Protein AF-0000000065975035 (afdb_homodimer)

Solvent-accessible surface area (backbone atoms only — not comparable to full-atom values): 22320 Å² total; per-residue (Å²): 89,36,36,30,32,36,61,61,75,63,38,49,48,69,62,42,49,53,55,49,49,55,51,45,43,67,76,35,71,90,42,55,77,45,75,40,36,53,72,15,33,76,92,34,68,70,16,39,51,47,34,49,57,70,66,33,86,88,53,88,72,53,74,67,44,50,51,37,50,48,49,32,14,45,40,48,29,36,68,73,45,50,50,56,38,45,75,71,61,18,36,38,38,25,37,34,57,70,68,47,50,40,11,44,41,17,42,39,68,60,42,60,51,66,56,51,48,51,52,47,34,61,65,48,69,67,66,69,58,69,33,34,41,30,31,49,51,55,67,68,59,19,37,57,69,64,54,60,77,66,67,85,87,39,62,65,69,39,46,62,47,48,56,34,48,51,32,22,51,50,29,49,50,52,46,40,73,70,34,91,49,35,44,81,39,72,33,74,60,54,65,66,56,33,45,50,54,50,52,57,49,47,56,60,53,56,71,67,46,88,126,89,37,35,30,32,36,59,60,76,64,36,48,50,68,61,42,50,54,55,48,49,55,51,45,42,67,75,36,70,90,41,54,78,44,75,39,36,52,73,14,32,74,90,33,67,70,16,39,52,48,37,49,57,70,68,34,85,88,55,86,72,53,73,66,43,50,52,38,51,49,49,34,14,46,39,48,30,37,69,73,44,52,51,57,40,45,74,71,61,20,35,38,38,26,39,35,57,70,66,48,49,40,10,45,40,18,42,39,68,60,42,59,50,65,56,50,48,51,52,49,34,60,66,48,70,66,66,69,59,68,33,34,40,31,31,48,52,56,66,70,59,19,38,57,68,65,54,59,76,66,66,86,87,40,63,66,70,41,47,62,46,47,56,35,48,51,32,23,51,49,28,49,51,51,45,41,72,72,33,91,49,34,42,82,39,73,34,72,58,55,66,68,57,32,44,50,54,50,50,57,48,45,56,60,52,56,71,66,45,88,126

Foldseek 3Di:
DEEEEAEDAQLCRVVLLVVVQVVVCVVPVPAAEAEFEPQATDPQVVSVVLVCVLPDPPDDDALVVNLVSRLVSVLSRLVPPVVVRVVVVHYYYYHDDLLLQLLQSCQLVVDPSCVSVVSNCVSNVNDDGPAYEYADDDPVVNCVSVVLPPDDVRPPVVVNVNVSSVRSVVSLVVVVVVDPRYDYFHSHDDSVVRSVRVVVVCVVVVVPPDD/DEEEEAEDAQLCRVVLLVVVQVVVCVVPVPAAEAEFEPQATDPQVVSVVLVCVLPDPPDDDALVVNLVSRLVSVLSRLVPPVVVRVVVVHYYYYHDDLLLQLLQSCQLVVDPSCVSVVSNCVSNVNDDGQAYEYADDDPVVNCVSVVLPPDDVRPPVVVNVNVSSVRSVVSLVVVCVVDPRYDYFHSHDDSVVRSVRVVVVCVVVVVPPDD

Structure (mmCIF, N/CA/C/O backbone):
data_AF-0000000065975035-model_v1
#
loop_
_entity.id
_entity.type
_entity.pdbx_description
1 polymer 'Thymidylate kinase'
#
loop_
_atom_site.group_PDB
_atom_site.id
_atom_site.type_symbol
_atom_site.label_atom_id
_atom_site.label_alt_id
_atom_site.label_comp_id
_atom_site.label_asym_id
_atom_site.label_entity_id
_atom_site.label_seq_id
_atom_site.pdbx_PDB_ins_code
_atom_site.Cartn_x
_atom_site.Cartn_y
_atom_site.Cartn_z
_atom_site.occupancy
_atom_site.B_iso_or_equiv
_atom_site.auth_seq_id
_atom_site.auth_comp_id
_atom_site.auth_asym_id
_atom_site.auth_atom_id
_atom_site.pdbx_PDB_model_num
ATOM 1 N N . MET A 1 1 ? -10.023 -24.812 -4.301 1 95.81 1 MET A N 1
ATOM 2 C CA . MET A 1 1 ? -8.609 -25.125 -4.449 1 95.81 1 MET A CA 1
ATOM 3 C C . MET A 1 1 ? -7.852 -23.969 -5.102 1 95.81 1 MET A C 1
ATOM 5 O O . MET A 1 1 ? -8.305 -23.422 -6.102 1 95.81 1 MET A O 1
ATOM 9 N N . PHE A 1 2 ? -6.754 -23.562 -4.488 1 98.38 2 PHE A N 1
ATOM 10 C CA . PHE A 1 2 ? -5.934 -22.438 -4.938 1 98.38 2 PHE A CA 1
ATOM 11 C C . PHE A 1 2 ? -4.488 -22.875 -5.141 1 98.38 2 PHE A C 1
ATOM 13 O O . PHE A 1 2 ? -3.818 -23.297 -4.191 1 98.38 2 PHE A O 1
ATOM 20 N N . ILE A 1 3 ? -4.004 -22.766 -6.418 1 98.44 3 ILE A N 1
ATOM 21 C CA . ILE A 1 3 ? -2.652 -23.203 -6.758 1 98.44 3 ILE A CA 1
ATOM 22 C C . ILE A 1 3 ? -1.88 -22.047 -7.387 1 98.44 3 ILE A C 1
ATOM 24 O O . ILE A 1 3 ? -2.375 -21.375 -8.305 1 98.44 3 ILE A O 1
ATOM 28 N N . SER A 1 4 ? -0.695 -21.781 -6.887 1 98.69 4 SER A N 1
ATOM 29 C CA . SER A 1 4 ? 0.148 -20.75 -7.488 1 98.69 4 SER A CA 1
ATOM 30 C C . SER A 1 4 ? 1.354 -21.375 -8.195 1 98.69 4 SER A C 1
ATOM 32 O O . SER A 1 4 ? 1.836 -22.438 -7.793 1 98.69 4 SER A O 1
ATOM 34 N N . PHE A 1 5 ? 1.771 -20.719 -9.281 1 98.75 5 PHE A N 1
ATOM 35 C CA . PHE A 1 5 ? 2.984 -21.078 -10.008 1 98.75 5 PHE A CA 1
ATOM 36 C C . PHE A 1 5 ? 4.059 -20.016 -9.812 1 98.75 5 PHE A C 1
ATOM 38 O O . PHE A 1 5 ? 3.818 -18.828 -10.039 1 98.75 5 PHE A O 1
ATOM 45 N N . GLU A 1 6 ? 5.211 -20.484 -9.383 1 98.69 6 GLU A N 1
ATOM 46 C CA . GLU A 1 6 ? 6.305 -19.562 -9.047 1 98.69 6 GLU A CA 1
ATOM 47 C C . GLU A 1 6 ? 7.555 -19.891 -9.867 1 98.69 6 GLU A C 1
ATOM 49 O O . GLU A 1 6 ? 7.719 -21.016 -10.344 1 98.69 6 GLU A O 1
ATOM 54 N N . GLY A 1 7 ? 8.398 -18.906 -9.984 1 97.56 7 GLY A N 1
ATOM 55 C CA . GLY A 1 7 ? 9.625 -19 -10.758 1 97.56 7 GLY A CA 1
ATOM 56 C C . GLY A 1 7 ? 10.109 -17.656 -11.266 1 97.56 7 GLY A C 1
ATOM 57 O O . GLY A 1 7 ? 9.359 -16.672 -11.25 1 97.56 7 GLY A O 1
ATOM 58 N N . ILE A 1 8 ? 11.344 -17.672 -11.688 1 95.56 8 ILE A N 1
ATOM 59 C CA . ILE A 1 8 ? 11.898 -16.422 -12.188 1 95.56 8 ILE A CA 1
ATOM 60 C C . ILE A 1 8 ? 11.281 -16.094 -13.547 1 95.56 8 ILE A C 1
ATOM 62 O O . ILE A 1 8 ? 10.523 -16.891 -14.102 1 95.56 8 ILE A O 1
ATOM 66 N N . ASP A 1 9 ? 11.492 -14.891 -13.992 1 91.06 9 ASP A N 1
ATOM 67 C CA . ASP A 1 9 ? 10.992 -14.469 -15.297 1 91.06 9 ASP A CA 1
ATOM 68 C C . ASP A 1 9 ? 11.43 -15.43 -16.391 1 91.06 9 ASP A C 1
ATOM 70 O O . ASP A 1 9 ? 12.562 -15.914 -16.391 1 91.06 9 ASP A O 1
ATOM 74 N N . ALA A 1 10 ? 10.492 -15.766 -17.266 1 91.31 10 ALA A N 1
ATOM 75 C CA . ALA A 1 10 ? 10.734 -16.609 -18.422 1 91.31 10 ALA A CA 1
ATOM 76 C C . ALA A 1 10 ? 11 -18.062 -18 1 91.31 10 ALA A C 1
ATOM 78 O O . ALA A 1 10 ? 11.711 -18.797 -18.688 1 91.31 10 ALA A O 1
ATOM 79 N N . SER A 1 11 ? 10.469 -18.406 -16.891 1 94.44 11 SER A N 1
ATOM 80 C CA . SER A 1 11 ? 10.656 -19.781 -16.422 1 94.44 11 SER A CA 1
ATOM 81 C C . SER A 1 11 ? 9.641 -20.719 -17.047 1 94.44 11 SER A C 1
ATOM 83 O O . SER A 1 11 ? 9.75 -21.938 -16.922 1 94.44 11 SER A O 1
ATOM 85 N N . GLY A 1 12 ? 8.633 -20.172 -17.688 1 93.81 12 GLY A N 1
ATOM 86 C CA . GLY A 1 12 ? 7.648 -21 -18.375 1 93.81 12 GLY A CA 1
ATOM 87 C C . GLY A 1 12 ? 6.387 -21.219 -17.562 1 93.81 12 GLY A C 1
ATOM 88 O O . GLY A 1 12 ? 5.551 -22.047 -17.922 1 93.81 12 GLY A O 1
ATOM 89 N N . LYS A 1 13 ? 6.18 -20.453 -16.422 1 94.31 13 LYS A N 1
ATOM 90 C CA . LYS A 1 13 ? 5.059 -20.609 -15.508 1 94.31 13 LYS A CA 1
ATOM 91 C C . LYS A 1 13 ? 3.727 -20.484 -16.234 1 94.31 13 LYS A C 1
ATOM 93 O O . LYS A 1 13 ? 2.859 -21.359 -16.109 1 94.31 13 LYS A O 1
ATOM 98 N N . SER A 1 14 ? 3.605 -19.391 -17.047 1 94.81 14 SER A N 1
ATOM 99 C CA . SER A 1 14 ? 2.33 -19.109 -17.703 1 94.81 14 SER A CA 1
ATOM 100 C C . SER A 1 14 ? 1.95 -20.234 -18.656 1 94.81 14 SER A C 1
ATOM 102 O O . SER A 1 14 ? 0.804 -20.688 -18.672 1 94.81 14 SER A O 1
ATOM 104 N N . THR A 1 15 ? 2.92 -20.75 -19.422 1 95.62 15 THR A N 1
ATOM 105 C CA . THR A 1 15 ? 2.68 -21.812 -20.391 1 95.62 15 THR A CA 1
ATOM 106 C C . THR A 1 15 ? 2.305 -23.109 -19.688 1 95.62 15 THR A C 1
ATOM 108 O O . THR A 1 15 ? 1.301 -23.734 -20.016 1 95.62 15 THR A O 1
ATOM 111 N N . VAL A 1 16 ? 3.08 -23.453 -18.734 1 97.75 16 VAL A N 1
ATOM 112 C CA . VAL A 1 16 ? 2.869 -24.719 -18.047 1 97.75 16 VAL A CA 1
ATOM 113 C C . VAL A 1 16 ? 1.567 -24.672 -17.25 1 97.75 16 VAL A C 1
ATOM 115 O O . VAL A 1 16 ? 0.845 -25.656 -17.156 1 97.75 16 VAL A O 1
ATOM 118 N N . MET A 1 17 ? 1.256 -23.516 -16.672 1 98.19 17 MET A N 1
ATOM 119 C CA . MET A 1 17 ? 0.008 -23.359 -15.922 1 98.19 17 MET A CA 1
ATOM 120 C C . MET A 1 17 ? -1.197 -23.562 -16.828 1 98.19 17 MET A C 1
ATOM 122 O O . MET A 1 17 ? -2.17 -24.219 -16.453 1 98.19 17 MET A O 1
ATOM 126 N N . ASP A 1 18 ? -1.105 -23.047 -18.031 1 97.88 18 ASP A N 1
ATOM 127 C CA . ASP A 1 18 ? -2.201 -23.203 -18.984 1 97.88 18 ASP A CA 1
ATOM 128 C C . ASP A 1 18 ? -2.395 -24.672 -19.375 1 97.88 18 ASP A C 1
ATOM 130 O O . ASP A 1 18 ? -3.527 -25.141 -19.5 1 97.88 18 ASP A O 1
ATOM 134 N N . LEU A 1 19 ? -1.312 -25.375 -19.578 1 98.25 19 LEU A N 1
ATOM 135 C CA . LEU A 1 19 ? -1.384 -26.812 -19.875 1 98.25 19 LEU A CA 1
ATOM 136 C C . LEU A 1 19 ? -1.959 -27.578 -18.688 1 98.25 19 LEU A C 1
ATOM 138 O O . LEU A 1 19 ? -2.771 -28.484 -18.875 1 98.25 19 LEU A O 1
ATOM 142 N N . PHE A 1 20 ? -1.547 -27.203 -17.531 1 98.62 20 PHE A N 1
ATOM 143 C CA . PHE A 1 20 ? -2.045 -27.844 -16.328 1 98.62 20 PHE A CA 1
ATOM 144 C C . PHE A 1 20 ? -3.533 -27.578 -16.141 1 98.62 20 PHE A C 1
ATOM 146 O O . PHE A 1 20 ? -4.273 -28.453 -15.672 1 98.62 20 PHE A O 1
ATOM 153 N N . ALA A 1 21 ? -3.949 -26.359 -16.5 1 98.69 21 ALA A N 1
ATOM 154 C CA . ALA A 1 21 ? -5.367 -26.016 -16.453 1 98.69 21 ALA A CA 1
ATOM 155 C C . ALA A 1 21 ? -6.195 -26.953 -17.312 1 98.69 21 ALA A C 1
ATOM 157 O O . ALA A 1 21 ? -7.285 -27.375 -16.922 1 98.69 21 ALA A O 1
ATOM 158 N N . LYS A 1 22 ? -5.707 -27.266 -18.469 1 98.31 22 LYS A N 1
ATOM 159 C CA . LYS A 1 22 ? -6.395 -28.203 -19.359 1 98.31 22 LYS A CA 1
ATOM 160 C C . LYS A 1 22 ? -6.504 -29.594 -18.734 1 98.31 22 LYS A C 1
ATOM 162 O O . LYS A 1 22 ? -7.547 -30.234 -18.828 1 98.31 22 LYS A O 1
ATOM 167 N N . TYR A 1 23 ? -5.453 -29.969 -18.109 1 98.31 23 TYR A N 1
ATOM 168 C CA . TYR A 1 23 ? -5.469 -31.25 -17.406 1 98.31 23 TYR A CA 1
ATOM 169 C C . TYR A 1 23 ? -6.52 -31.25 -16.312 1 98.31 23 TYR A C 1
ATOM 171 O O . TYR A 1 23 ? -7.285 -32.219 -16.172 1 98.31 23 TYR A O 1
ATOM 179 N N . LEU A 1 24 ? -6.602 -30.172 -15.547 1 98.25 24 LEU A N 1
ATOM 180 C CA . LEU A 1 24 ? -7.527 -30.094 -14.422 1 98.25 24 LEU A CA 1
ATOM 181 C C . LEU A 1 24 ? -8.969 -30.094 -14.906 1 98.25 24 LEU A C 1
ATOM 183 O O . LEU A 1 24 ? -9.859 -30.625 -14.234 1 98.25 24 LEU A O 1
ATOM 187 N N . LYS A 1 25 ? -9.109 -29.438 -16.094 1 98.06 25 LYS A N 1
ATOM 188 C CA . LYS A 1 25 ? -10.453 -29.406 -16.672 1 98.06 25 LYS A CA 1
ATOM 189 C C . LYS A 1 25 ? -10.961 -30.812 -16.969 1 98.06 25 LYS A C 1
ATOM 191 O O . LYS A 1 25 ? -12.148 -31.094 -16.828 1 98.06 25 LYS A O 1
ATOM 196 N N . ILE A 1 26 ? -10.094 -31.656 -17.375 1 97.69 26 ILE A N 1
ATOM 197 C CA . ILE A 1 26 ? -10.438 -33.031 -17.672 1 97.69 26 ILE A CA 1
ATOM 198 C C . ILE A 1 26 ? -10.641 -33.812 -16.359 1 97.69 26 ILE A C 1
ATOM 200 O O . ILE A 1 26 ? -11.602 -34.562 -16.234 1 97.69 26 ILE A O 1
ATOM 204 N N . LYS A 1 27 ? -9.805 -33.594 -15.422 1 96.38 27 LYS A N 1
ATOM 205 C CA . LYS A 1 27 ? -9.828 -34.312 -14.164 1 96.38 27 LYS A CA 1
ATOM 206 C C . LYS A 1 27 ? -11.039 -33.938 -13.32 1 96.38 27 LYS A C 1
ATOM 208 O O . LYS A 1 27 ? -11.617 -34.781 -12.633 1 96.38 27 LYS A O 1
ATOM 213 N N . PHE A 1 28 ? -11.352 -32.688 -13.391 1 97 28 PHE A N 1
ATOM 214 C CA . PHE A 1 28 ? -12.477 -32.156 -12.625 1 97 28 PHE A CA 1
ATOM 215 C C . PHE A 1 28 ? -13.492 -31.484 -13.547 1 97 28 PHE A C 1
ATOM 217 O O . PHE A 1 28 ? -13.688 -30.266 -13.492 1 97 28 PHE A O 1
ATOM 224 N N . PRO A 1 29 ? -14.281 -32.25 -14.172 1 96.75 29 PRO A N 1
ATOM 225 C CA . PRO A 1 29 ? -15.172 -31.672 -15.188 1 96.75 29 PRO A CA 1
ATOM 226 C C . PRO A 1 29 ? -16.281 -30.812 -14.594 1 96.75 29 PRO A C 1
ATOM 228 O O . PRO A 1 29 ? -16.875 -29.984 -15.289 1 96.75 29 PRO A O 1
ATOM 231 N N . GLU A 1 30 ? -16.578 -30.953 -13.352 1 97.44 30 GLU A N 1
ATOM 232 C CA . GLU A 1 30 ? -17.672 -30.219 -12.719 1 97.44 30 GLU A CA 1
ATOM 233 C C . GLU A 1 30 ? -17.172 -28.906 -12.133 1 97.44 30 GLU A C 1
ATOM 235 O O . GLU A 1 30 ? -17.969 -28.078 -11.68 1 97.44 30 GLU A O 1
ATOM 240 N N . LYS A 1 31 ? -15.852 -28.672 -12.195 1 97.5 31 LYS A N 1
ATOM 241 C CA . LYS A 1 31 ? -15.273 -27.469 -11.617 1 97.5 31 LYS A CA 1
ATOM 242 C C . LYS A 1 31 ? -14.828 -26.5 -12.711 1 97.5 31 LYS A C 1
ATOM 244 O O . LYS A 1 31 ? -14.289 -26.906 -13.742 1 97.5 31 LYS A O 1
ATOM 249 N N . GLU A 1 32 ? -15.148 -25.297 -12.461 1 98.38 32 GLU A N 1
ATOM 250 C CA . GLU A 1 32 ? -14.586 -24.25 -13.32 1 98.38 32 GLU A CA 1
ATOM 251 C C . GLU A 1 32 ? -13.141 -23.938 -12.938 1 98.38 32 GLU A C 1
ATOM 253 O O . GLU A 1 32 ? -12.812 -23.859 -11.75 1 98.38 32 GLU A O 1
ATOM 258 N N . ILE A 1 33 ? -12.312 -23.859 -13.969 1 98.56 33 ILE A N 1
ATOM 259 C CA . ILE A 1 33 ? -10.914 -23.5 -13.758 1 98.56 33 ILE A CA 1
ATOM 260 C C . ILE A 1 33 ? -10.695 -22.031 -14.078 1 98.56 33 ILE A C 1
ATOM 262 O O . ILE A 1 33 ? -11.016 -21.578 -15.188 1 98.56 33 ILE A O 1
ATOM 266 N N . VAL A 1 34 ? -10.234 -21.266 -13.109 1 98.44 34 VAL A N 1
ATOM 267 C CA . VAL A 1 34 ? -9.914 -19.859 -13.289 1 98.44 34 VAL A CA 1
ATOM 268 C C . VAL A 1 34 ? -8.391 -19.688 -13.312 1 98.44 34 VAL A C 1
ATOM 270 O O . VAL A 1 34 ? -7.699 -20.125 -12.391 1 98.44 34 VAL A O 1
ATOM 273 N N . THR A 1 35 ? -7.883 -19.141 -14.422 1 98.38 35 THR A N 1
ATOM 274 C CA . THR A 1 35 ? -6.469 -18.766 -14.484 1 98.38 35 THR A CA 1
ATOM 275 C C . THR A 1 35 ? -6.297 -17.266 -14.344 1 98.38 35 THR A C 1
ATOM 277 O O . THR A 1 35 ? -7.098 -16.484 -14.875 1 98.38 35 THR A O 1
ATOM 280 N N . THR A 1 36 ? -5.27 -16.844 -13.602 1 98.25 36 THR A N 1
ATOM 281 C CA . THR A 1 36 ? -5.004 -15.43 -13.359 1 98.25 36 THR A CA 1
ATOM 282 C C . THR A 1 36 ? -3.52 -15.195 -13.094 1 98.25 36 THR A C 1
ATOM 284 O O . THR A 1 36 ? -2.699 -16.094 -13.289 1 98.25 36 THR A O 1
ATOM 287 N N . PHE A 1 37 ? -3.156 -13.906 -12.805 1 97.62 37 PHE A N 1
ATOM 288 C CA . PHE A 1 37 ? -1.741 -13.602 -12.633 1 97.62 37 PHE A CA 1
ATOM 289 C C . PHE A 1 37 ? -1.558 -12.367 -11.758 1 97.62 37 PHE A C 1
ATOM 291 O O . PHE A 1 37 ? -2.475 -11.555 -11.617 1 97.62 37 PHE A O 1
ATOM 298 N N . GLU A 1 38 ? -0.366 -12.312 -11.125 1 96.88 38 GLU A N 1
ATOM 299 C CA . GLU A 1 38 ? 0.035 -11.133 -10.367 1 96.88 38 GLU A CA 1
ATOM 300 C C . GLU A 1 38 ? 1.345 -10.555 -10.898 1 96.88 38 GLU A C 1
ATOM 302 O O . GLU A 1 38 ? 2.197 -11.289 -11.398 1 96.88 38 GLU A O 1
ATOM 307 N N . PRO A 1 39 ? 1.554 -9.258 -10.656 1 95.81 39 PRO A N 1
ATOM 308 C CA . PRO A 1 39 ? 0.498 -8.312 -10.273 1 95.81 39 PRO A CA 1
ATOM 309 C C . PRO A 1 39 ? -0.525 -8.094 -11.383 1 95.81 39 PRO A C 1
ATOM 311 O O . PRO A 1 39 ? -0.177 -8.141 -12.562 1 95.81 39 PRO A O 1
ATOM 314 N N . GLY A 1 40 ? -1.716 -7.762 -11.055 1 92.44 40 GLY A N 1
ATOM 315 C CA . GLY A 1 40 ? -2.803 -7.551 -11.992 1 92.44 40 GLY A CA 1
ATOM 316 C C . GLY A 1 40 ? -4.012 -8.422 -11.719 1 92.44 40 GLY A C 1
ATOM 317 O O . GLY A 1 40 ? -4.641 -8.305 -10.664 1 92.44 40 GLY A O 1
ATOM 318 N N . GLY A 1 41 ? -4.164 -9.375 -12.516 1 92.38 41 GLY A N 1
ATOM 319 C CA . GLY A 1 41 ? -5.359 -10.203 -12.516 1 92.38 41 GLY A CA 1
ATOM 320 C C . GLY A 1 41 ? -6.18 -10.062 -13.789 1 92.38 41 GLY A C 1
ATOM 321 O O . GLY A 1 41 ? -6.293 -8.969 -14.344 1 92.38 41 GLY A O 1
ATOM 322 N N . LYS A 1 42 ? -6.719 -11.156 -14.203 1 88.06 42 LYS A N 1
ATOM 323 C CA . LYS A 1 42 ? -7.453 -11.172 -15.461 1 88.06 42 LYS A CA 1
ATOM 324 C C . LYS A 1 42 ? -8.68 -10.266 -15.398 1 88.06 42 LYS A C 1
ATOM 326 O O . LYS A 1 42 ? -9.523 -10.422 -14.508 1 88.06 42 LYS A O 1
ATOM 331 N N . ASN A 1 43 ? -8.688 -9.195 -16.219 1 90.25 43 ASN A N 1
ATOM 332 C CA . ASN A 1 43 ? -9.82 -8.297 -16.438 1 90.25 43 ASN A CA 1
ATOM 333 C C . ASN A 1 43 ? -10.133 -7.477 -15.188 1 90.25 43 ASN A C 1
ATOM 335 O O . ASN A 1 43 ? -11.297 -7.227 -14.875 1 90.25 43 ASN A 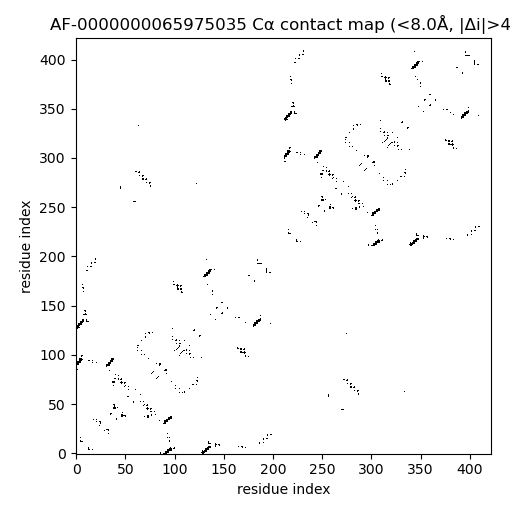O 1
ATOM 339 N N . LEU A 1 44 ? -9.141 -7.164 -14.422 1 94.88 44 LEU A N 1
ATOM 340 C CA . LEU A 1 44 ? -9.305 -6.309 -13.25 1 94.88 44 LEU A CA 1
ATOM 341 C C . LEU A 1 44 ? -8.734 -4.918 -13.508 1 94.88 44 LEU A C 1
ATOM 343 O O . LEU A 1 44 ? -7.539 -4.688 -13.289 1 94.88 44 LEU A O 1
ATOM 347 N N . LYS A 1 45 ? -9.578 -4.039 -13.844 1 93.56 45 LYS A N 1
ATOM 348 C CA . LYS A 1 45 ? -9.188 -2.721 -14.336 1 93.56 45 LYS A CA 1
ATOM 349 C C . LYS A 1 45 ? -8.258 -2.02 -13.344 1 93.56 45 LYS A C 1
ATOM 351 O O . LYS A 1 45 ? -7.152 -1.615 -13.703 1 93.56 45 LYS A O 1
ATOM 356 N N . GLU A 1 46 ? -8.641 -1.907 -12.094 1 94.19 46 GLU A N 1
ATOM 357 C CA . GLU A 1 46 ? -7.871 -1.165 -11.102 1 94.19 46 GLU A CA 1
ATOM 358 C C . GLU A 1 46 ? -6.523 -1.83 -10.836 1 94.19 46 GLU A C 1
ATOM 360 O O . GLU A 1 46 ? -5.5 -1.151 -10.734 1 94.19 46 GLU A O 1
ATOM 365 N N . ALA A 1 47 ? -6.504 -3.146 -10.727 1 94.94 47 ALA A N 1
ATOM 366 C CA . ALA A 1 47 ? -5.254 -3.867 -10.5 1 94.94 47 ALA A CA 1
ATOM 367 C C . ALA A 1 47 ? -4.301 -3.709 -11.68 1 94.94 47 ALA A C 1
ATOM 369 O O . ALA A 1 47 ? -3.086 -3.602 -11.5 1 94.94 47 ALA A O 1
ATOM 370 N N . LEU A 1 48 ? -4.867 -3.682 -12.82 1 94 48 LEU A N 1
ATOM 371 C CA . LEU A 1 48 ? -4.051 -3.533 -14.023 1 94 48 LEU A CA 1
ATOM 372 C C . LEU A 1 48 ? -3.492 -2.119 -14.125 1 94 48 LEU A C 1
ATOM 374 O O . LEU A 1 48 ? -2.383 -1.921 -14.633 1 94 48 LEU A O 1
ATOM 378 N N . GLN A 1 49 ? -4.23 -1.137 -13.656 1 93.12 49 GLN A N 1
ATOM 379 C CA . GLN A 1 49 ? -3.709 0.225 -13.594 1 93.12 49 GLN A CA 1
ATOM 380 C C . GLN A 1 49 ? -2.512 0.31 -12.648 1 93.12 49 GLN A C 1
ATOM 382 O O . GLN A 1 49 ? -1.518 0.973 -12.961 1 93.12 49 GLN A O 1
ATOM 387 N N . ILE A 1 50 ? -2.641 -0.353 -11.523 1 94.5 50 ILE A N 1
ATOM 388 C CA . ILE A 1 50 ? -1.533 -0.38 -10.578 1 94.5 50 ILE A CA 1
ATOM 389 C C . ILE A 1 50 ? -0.333 -1.086 -11.203 1 94.5 50 ILE A C 1
ATOM 391 O O . ILE A 1 50 ? 0.807 -0.641 -11.047 1 94.5 50 ILE A O 1
ATOM 395 N N . ARG A 1 51 ? -0.593 -2.168 -11.906 1 92.5 51 ARG A N 1
ATOM 396 C CA . ARG A 1 51 ? 0.464 -2.889 -12.609 1 92.5 51 ARG A CA 1
ATOM 397 C C . ARG A 1 51 ? 1.183 -1.977 -13.594 1 92.5 51 ARG A C 1
ATOM 399 O O . ARG A 1 51 ? 2.412 -2 -13.688 1 92.5 51 ARG A O 1
ATOM 406 N N . GLU A 1 52 ? 0.413 -1.216 -14.297 1 91 52 GLU A N 1
ATOM 407 C CA . GLU A 1 52 ? 1 -0.286 -15.25 1 91 52 GLU A CA 1
ATOM 408 C C . GLU A 1 52 ? 1.911 0.723 -14.562 1 91 52 GLU A C 1
ATOM 410 O O . GLU A 1 52 ? 2.992 1.037 -15.062 1 91 52 GLU A O 1
ATOM 415 N N . PHE A 1 53 ? 1.47 1.215 -13.445 1 91.25 53 PHE A N 1
ATOM 416 C CA . PHE A 1 53 ? 2.287 2.125 -12.656 1 91.25 53 PHE A CA 1
ATOM 417 C C . PHE A 1 53 ? 3.588 1.454 -12.227 1 91.25 53 PHE A C 1
ATOM 419 O O . PHE A 1 53 ? 4.664 2.047 -12.336 1 91.25 53 PHE A O 1
ATOM 426 N N . LEU A 1 54 ? 3.512 0.224 -11.836 1 91.12 54 LEU A N 1
ATOM 427 C CA . LEU A 1 54 ? 4.629 -0.563 -11.328 1 91.12 54 LEU A CA 1
ATOM 428 C C . LEU A 1 54 ? 5.664 -0.807 -12.422 1 91.12 54 LEU A C 1
ATOM 430 O O . LEU A 1 54 ? 6.867 -0.777 -12.156 1 91.12 54 LEU A O 1
ATOM 434 N N . LEU A 1 55 ? 5.16 -1.038 -13.531 1 87.19 55 LEU A N 1
ATOM 435 C CA . LEU A 1 55 ? 6.039 -1.498 -14.602 1 87.19 55 LEU A CA 1
ATOM 436 C C . LEU A 1 55 ? 6.523 -0.326 -15.445 1 87.19 55 LEU A C 1
ATOM 438 O O . LEU A 1 55 ? 7.391 -0.493 -16.312 1 87.19 55 LEU A O 1
ATOM 442 N N . SER A 1 56 ? 5.953 0.853 -15.141 1 86.94 56 SER A N 1
ATOM 443 C CA . SER A 1 56 ? 6.332 2.023 -15.93 1 86.94 56 SER A CA 1
ATOM 444 C C . SER A 1 56 ? 7.805 2.371 -15.734 1 86.94 56 SER A C 1
ATOM 446 O O . SER A 1 56 ? 8.25 2.584 -14.602 1 86.94 56 SER A O 1
ATOM 448 N N . LYS A 1 57 ? 8.555 2.492 -16.812 1 81.88 57 LYS A N 1
ATOM 449 C CA . LYS A 1 57 ? 9.969 2.863 -16.75 1 81.88 57 LYS A CA 1
ATOM 450 C C . LYS A 1 57 ? 10.141 4.328 -16.359 1 81.88 57 LYS A C 1
ATOM 452 O O . LYS A 1 57 ? 11.234 4.75 -15.984 1 81.88 57 LYS A O 1
ATOM 457 N N . ASN A 1 58 ? 9.086 5.086 -16.438 1 85.25 58 ASN A N 1
ATOM 458 C CA . ASN A 1 58 ? 9.117 6.512 -16.141 1 85.25 58 ASN A CA 1
ATOM 459 C C . ASN A 1 58 ? 9.031 6.77 -14.641 1 85.25 58 ASN A C 1
ATOM 461 O O . ASN A 1 58 ? 9.281 7.887 -14.18 1 85.25 58 ASN A O 1
ATOM 465 N N . ASN A 1 59 ? 8.648 5.727 -13.977 1 85.75 59 ASN A N 1
ATOM 466 C CA . ASN A 1 59 ? 8.516 5.879 -12.531 1 85.75 59 ASN A CA 1
ATOM 467 C C . ASN A 1 59 ? 9.742 5.328 -11.797 1 85.75 59 ASN A C 1
ATOM 469 O O . ASN A 1 59 ? 10.211 4.23 -12.102 1 85.75 59 ASN A O 1
ATOM 473 N N . GLN A 1 60 ? 10.281 6.168 -10.984 1 87.88 60 GLN A N 1
ATOM 474 C CA . GLN A 1 60 ? 11.336 5.73 -10.078 1 87.88 60 GLN A CA 1
ATOM 475 C C . GLN A 1 60 ? 10.789 5.527 -8.664 1 87.88 60 GLN A C 1
ATOM 477 O O . GLN A 1 60 ? 10.469 6.492 -7.969 1 87.88 60 GLN A O 1
ATOM 482 N N . ILE A 1 61 ? 10.711 4.277 -8.312 1 92.62 61 ILE A N 1
ATOM 483 C CA . ILE A 1 61 ? 10.102 3.998 -7.016 1 92.62 61 ILE A CA 1
ATOM 484 C C . ILE A 1 61 ? 11.047 3.143 -6.176 1 92.62 61 ILE A C 1
ATOM 486 O O . ILE A 1 61 ? 11.844 2.377 -6.715 1 92.62 61 ILE A O 1
ATOM 490 N N . SER A 1 62 ? 11.016 3.352 -4.895 1 94.94 62 SER A N 1
ATOM 491 C CA . SER A 1 62 ? 11.82 2.58 -3.955 1 94.94 62 SER A CA 1
ATOM 492 C C . SER A 1 62 ? 11.281 1.164 -3.793 1 94.94 62 SER A C 1
ATOM 494 O O . SER A 1 62 ? 10.133 0.888 -4.148 1 94.94 62 SER A O 1
ATOM 496 N N . PRO A 1 63 ? 12.07 0.267 -3.193 1 95 63 PRO A N 1
ATOM 497 C CA . PRO A 1 63 ? 11.594 -1.088 -2.904 1 95 63 PRO A CA 1
ATOM 498 C C . PRO A 1 63 ? 10.375 -1.103 -1.985 1 95 63 PRO A C 1
ATOM 500 O O . PRO A 1 63 ? 9.516 -1.978 -2.107 1 95 63 PRO A O 1
ATOM 503 N N . TYR A 1 64 ? 10.266 -0.149 -1.118 1 95.75 64 TYR A N 1
ATOM 504 C CA . TYR A 1 64 ? 9.133 -0.073 -0.212 1 95.75 64 TYR A CA 1
ATOM 505 C C . TYR A 1 64 ? 7.855 0.279 -0.968 1 95.75 64 TYR A C 1
ATOM 507 O O . TYR A 1 64 ? 6.797 -0.31 -0.725 1 95.75 64 TYR A O 1
ATOM 515 N N . VAL A 1 65 ? 8.031 1.239 -1.842 1 96.19 65 VAL A N 1
ATOM 516 C CA . VAL A 1 65 ? 6.887 1.648 -2.641 1 96.19 65 VAL A CA 1
ATOM 517 C C . VAL A 1 65 ? 6.441 0.494 -3.539 1 96.19 65 VAL A C 1
ATOM 519 O O . VAL A 1 65 ? 5.246 0.243 -3.691 1 96.19 65 VAL A O 1
ATOM 522 N N . GLU A 1 66 ? 7.395 -0.19 -4.137 1 95.62 66 GLU A N 1
ATOM 523 C CA . GLU A 1 66 ? 7.09 -1.365 -4.949 1 95.62 66 GLU A CA 1
ATOM 524 C C . GLU A 1 66 ? 6.316 -2.406 -4.145 1 95.62 66 GLU A C 1
ATOM 526 O O . GLU A 1 66 ? 5.309 -2.939 -4.617 1 95.62 66 GLU A O 1
ATOM 531 N N . MET A 1 67 ? 6.777 -2.664 -2.969 1 96.75 67 MET A N 1
ATOM 532 C CA . MET A 1 67 ? 6.137 -3.635 -2.088 1 96.75 67 MET A CA 1
ATOM 533 C C . MET A 1 67 ? 4.688 -3.25 -1.818 1 96.75 67 MET A C 1
ATOM 535 O O . MET A 1 67 ? 3.791 -4.094 -1.9 1 96.75 67 MET A O 1
ATOM 539 N N . LEU A 1 68 ? 4.469 -2.031 -1.567 1 97.19 68 LEU A N 1
ATOM 540 C CA . LEU A 1 68 ? 3.125 -1.548 -1.259 1 97.19 68 LEU A CA 1
ATOM 541 C C . LEU A 1 68 ? 2.217 -1.651 -2.479 1 97.19 68 LEU A C 1
ATOM 543 O O . LEU A 1 68 ? 1.049 -2.029 -2.357 1 97.19 68 LEU A O 1
ATOM 547 N N . LEU A 1 69 ? 2.754 -1.345 -3.611 1 96.94 69 LEU A N 1
ATOM 548 C CA . LEU A 1 69 ? 1.955 -1.393 -4.832 1 96.94 69 LEU A CA 1
ATOM 549 C C . LEU A 1 69 ? 1.607 -2.832 -5.195 1 96.94 69 LEU A C 1
ATOM 551 O O . LEU A 1 69 ? 0.491 -3.111 -5.641 1 96.94 69 LEU A O 1
ATOM 555 N N . PHE A 1 70 ? 2.549 -3.758 -5.016 1 97.38 70 PHE A N 1
ATOM 556 C CA . PHE A 1 70 ? 2.248 -5.168 -5.23 1 97.38 70 PHE A CA 1
ATOM 557 C C . PHE A 1 70 ? 1.133 -5.633 -4.301 1 97.38 70 PHE A C 1
ATOM 559 O O . PHE A 1 70 ? 0.212 -6.332 -4.727 1 97.38 70 PHE A O 1
ATOM 566 N N . ALA A 1 71 ? 1.223 -5.242 -3.059 1 97.19 71 ALA A N 1
ATOM 567 C CA . ALA A 1 71 ? 0.206 -5.617 -2.078 1 97.19 71 ALA A CA 1
ATOM 568 C C . ALA A 1 71 ? -1.149 -5.016 -2.438 1 97.19 71 ALA A C 1
ATOM 570 O O . ALA A 1 71 ? -2.189 -5.648 -2.242 1 97.19 71 ALA A O 1
ATOM 571 N N . THR A 1 72 ? -1.117 -3.826 -2.936 1 97.31 72 THR A N 1
ATOM 572 C CA . THR A 1 72 ? -2.346 -3.146 -3.332 1 97.31 72 THR A CA 1
ATOM 573 C C . THR A 1 72 ? -3.027 -3.889 -4.48 1 97.31 72 THR A C 1
ATOM 575 O O . THR A 1 72 ? -4.223 -4.184 -4.41 1 97.31 72 THR A O 1
ATOM 578 N N . ALA A 1 73 ? -2.271 -4.207 -5.516 1 97.25 73 ALA A N 1
ATOM 579 C CA . ALA A 1 73 ? -2.812 -4.961 -6.645 1 97.25 73 ALA A CA 1
ATOM 580 C C . ALA A 1 73 ? -3.348 -6.316 -6.188 1 97.25 73 ALA A C 1
ATOM 582 O O . ALA A 1 73 ? -4.398 -6.766 -6.656 1 97.25 73 ALA A O 1
ATOM 583 N N . ARG A 1 74 ? -2.662 -6.914 -5.289 1 98.12 74 ARG A N 1
ATOM 584 C CA . ARG A 1 74 ? -3.066 -8.219 -4.781 1 98.12 74 ARG A CA 1
ATOM 585 C C . ARG A 1 74 ? -4.387 -8.133 -4.023 1 98.12 74 ARG A C 1
ATOM 587 O O . ARG A 1 74 ? -5.242 -9.008 -4.152 1 98.12 74 ARG A O 1
ATOM 594 N N . ARG A 1 75 ? -4.539 -7.098 -3.223 1 97.56 75 ARG A N 1
ATOM 595 C CA . ARG A 1 75 ? -5.785 -6.945 -2.482 1 97.56 75 ARG A CA 1
ATOM 596 C C . ARG A 1 75 ? -6.973 -6.828 -3.432 1 97.56 75 ARG A C 1
ATOM 598 O O . ARG A 1 75 ? -8.016 -7.449 -3.213 1 97.56 75 ARG A O 1
ATOM 605 N N . ILE A 1 76 ? -6.816 -6.086 -4.465 1 97.81 76 ILE A N 1
ATOM 606 C CA . ILE A 1 76 ? -7.867 -5.957 -5.465 1 97.81 76 ILE A CA 1
ATOM 607 C C . ILE A 1 76 ? -8.133 -7.312 -6.113 1 97.81 76 ILE A C 1
ATOM 609 O O . ILE A 1 76 ? -9.281 -7.715 -6.281 1 97.81 76 ILE A O 1
ATOM 613 N N . HIS A 1 77 ? -7.074 -8.016 -6.473 1 98.5 77 HIS A N 1
ATOM 614 C CA . HIS A 1 77 ? -7.129 -9.328 -7.102 1 98.5 77 HIS A CA 1
ATOM 615 C C . HIS A 1 77 ? -7.91 -10.32 -6.238 1 98.5 77 HIS A C 1
ATOM 617 O O . HIS A 1 77 ? -8.789 -11.023 -6.734 1 98.5 77 HIS A O 1
ATOM 623 N N . LEU A 1 78 ? -7.602 -10.305 -4.969 1 98.44 78 LEU A N 1
ATOM 624 C CA . LEU A 1 78 ? -8.266 -11.18 -4.012 1 98.44 78 LEU A CA 1
ATOM 625 C C . LEU A 1 78 ? -9.758 -10.859 -3.932 1 98.44 78 LEU A C 1
ATOM 627 O O . LEU A 1 78 ? -10.594 -11.758 -4.062 1 98.44 78 LEU A O 1
ATOM 631 N N . GLU A 1 79 ? -10.047 -9.625 -3.785 1 98 79 GLU A N 1
ATOM 632 C CA . GLU A 1 79 ? -11.43 -9.203 -3.557 1 98 79 GLU A CA 1
ATOM 633 C C . GLU A 1 79 ? -12.297 -9.461 -4.785 1 98 79 GLU A C 1
ATOM 635 O O . GLU A 1 79 ? -13.453 -9.852 -4.66 1 98 79 GLU A O 1
ATOM 640 N N . ARG A 1 80 ? -11.703 -9.297 -5.906 1 97.94 80 ARG A N 1
ATOM 641 C CA . ARG A 1 80 ? -12.547 -9.219 -7.094 1 97.94 80 ARG A CA 1
ATOM 642 C C . ARG A 1 80 ? -12.539 -10.539 -7.859 1 97.94 80 ARG A C 1
ATOM 644 O O . ARG A 1 80 ? -13.438 -10.797 -8.664 1 97.94 80 ARG A O 1
ATOM 651 N N . LEU A 1 81 ? -11.562 -11.375 -7.609 1 98.44 81 LEU A N 1
ATOM 652 C CA . LEU A 1 81 ? -11.484 -12.57 -8.445 1 98.44 81 LEU A CA 1
ATOM 653 C C . LEU A 1 81 ? -11.234 -13.812 -7.598 1 98.44 81 LEU A C 1
ATOM 655 O O . LEU A 1 81 ? -12.023 -14.758 -7.629 1 98.44 81 LEU A O 1
ATOM 659 N N . ILE A 1 82 ? -10.234 -13.82 -6.773 1 98.69 82 ILE A N 1
ATOM 660 C CA . ILE A 1 82 ? -9.766 -15.055 -6.152 1 98.69 82 ILE A CA 1
ATOM 661 C C . ILE A 1 82 ? -10.758 -15.508 -5.086 1 98.69 82 ILE A C 1
ATOM 663 O O . ILE A 1 82 ? -11.227 -16.641 -5.105 1 98.69 82 ILE A O 1
ATOM 667 N N . TRP A 1 83 ? -11.094 -14.602 -4.16 1 98.75 83 TRP A N 1
ATOM 668 C CA . TRP A 1 83 ? -11.992 -14.992 -3.08 1 98.75 83 TRP A CA 1
ATOM 669 C C . TRP A 1 83 ? -13.359 -15.398 -3.627 1 98.75 83 TRP A C 1
ATOM 671 O O . TRP A 1 83 ? -13.898 -16.438 -3.262 1 98.75 83 TRP A O 1
ATOM 681 N N . PRO A 1 84 ? -13.961 -14.562 -4.531 1 98.56 84 PRO A N 1
ATOM 682 C CA . PRO A 1 84 ? -15.25 -14.984 -5.09 1 98.56 84 PRO A CA 1
ATOM 683 C C . PRO A 1 84 ? -15.164 -16.328 -5.805 1 98.56 84 PRO A C 1
ATOM 685 O O . PRO A 1 84 ? -16.078 -17.156 -5.691 1 98.56 84 PRO A O 1
ATOM 688 N N . ALA A 1 85 ? -14.133 -16.594 -6.547 1 98.56 85 ALA A N 1
ATOM 689 C CA . ALA A 1 85 ? -13.969 -17.859 -7.262 1 98.56 85 ALA A CA 1
ATOM 690 C C . ALA A 1 85 ? -13.859 -19.016 -6.289 1 98.56 85 ALA A C 1
ATOM 692 O O . ALA A 1 85 ? -14.508 -20.062 -6.473 1 98.56 85 ALA A O 1
ATOM 693 N N . LEU A 1 86 ? -13.094 -18.875 -5.27 1 98.44 86 LEU A N 1
ATOM 694 C CA . LEU A 1 86 ? -12.906 -19.938 -4.281 1 98.44 86 LEU A CA 1
ATOM 695 C C . LEU A 1 86 ? -14.211 -20.219 -3.541 1 98.44 86 LEU A C 1
ATOM 697 O O . LEU A 1 86 ? -14.547 -21.391 -3.295 1 98.44 86 LEU A O 1
ATOM 701 N N . LYS A 1 87 ? -14.875 -19.141 -3.215 1 98.31 87 LYS A N 1
ATOM 702 C CA . LYS A 1 87 ? -16.156 -19.281 -2.529 1 98.31 87 LYS A CA 1
ATOM 703 C C . LYS A 1 87 ? -17.156 -20.047 -3.389 1 98.31 87 LYS A C 1
ATOM 705 O O . LYS A 1 87 ? -17.969 -20.812 -2.867 1 98.31 87 LYS A O 1
ATOM 710 N N . ALA A 1 88 ? -17.047 -19.922 -4.66 1 98.31 88 ALA A N 1
ATOM 711 C CA . ALA A 1 88 ? -17.953 -20.562 -5.602 1 98.31 88 ALA A CA 1
ATOM 712 C C . ALA A 1 88 ? -17.5 -22 -5.895 1 98.31 88 ALA A C 1
ATOM 714 O O . ALA A 1 88 ? -18.094 -22.688 -6.73 1 98.31 88 ALA A O 1
ATOM 715 N N . GLY A 1 89 ? -16.375 -22.438 -5.301 1 97.62 89 GLY A N 1
ATOM 716 C CA . GLY A 1 89 ? -15.914 -23.812 -5.438 1 97.62 89 GLY A CA 1
ATOM 717 C C . GLY A 1 89 ? -15.078 -24.047 -6.68 1 97.62 89 GLY A C 1
ATOM 718 O O . GLY A 1 89 ? -14.867 -25.188 -7.09 1 97.62 89 GLY A O 1
ATOM 719 N N . LYS A 1 90 ? -14.594 -22.953 -7.27 1 98.5 90 LYS A N 1
ATOM 720 C CA . LYS A 1 90 ? -13.75 -23.062 -8.461 1 98.5 90 LYS A CA 1
ATOM 721 C C . LYS A 1 90 ? -12.312 -23.406 -8.094 1 98.5 90 LYS A C 1
ATOM 723 O O . LYS A 1 90 ? -11.93 -23.297 -6.922 1 98.5 90 LYS A O 1
ATOM 728 N N . ILE A 1 91 ? -11.57 -23.875 -9.086 1 98.44 91 ILE A N 1
ATOM 729 C CA . ILE A 1 91 ? -10.125 -24.047 -8.953 1 98.44 91 ILE A CA 1
ATOM 730 C C . ILE A 1 91 ? -9.406 -22.828 -9.523 1 98.44 91 ILE A C 1
ATOM 732 O O . ILE A 1 91 ? -9.641 -22.438 -10.672 1 98.44 91 ILE A O 1
ATOM 736 N N . VAL A 1 92 ? -8.594 -22.203 -8.68 1 98.75 92 VAL A N 1
ATOM 737 C CA . VAL A 1 92 ? -7.891 -21 -9.102 1 98.75 92 VAL A CA 1
ATOM 738 C C . VAL A 1 92 ? -6.41 -21.312 -9.297 1 98.75 92 VAL A C 1
ATOM 740 O O . VAL A 1 92 ? -5.746 -21.812 -8.391 1 98.75 92 VAL A O 1
ATOM 743 N N . LEU A 1 93 ? -5.941 -21.062 -10.492 1 98.81 93 LEU A N 1
ATOM 744 C CA . LEU A 1 93 ? -4.52 -21.109 -10.812 1 98.81 93 LEU A CA 1
ATOM 745 C C . LEU A 1 93 ? -3.967 -19.688 -10.992 1 98.81 93 LEU A C 1
ATOM 747 O O . LEU A 1 93 ? -4.504 -18.906 -11.773 1 98.81 93 LEU A O 1
ATOM 751 N N . CYS A 1 94 ? -2.906 -19.406 -10.312 1 98.75 94 CYS A N 1
ATOM 752 C CA . CYS A 1 94 ? -2.395 -18.031 -10.336 1 98.75 94 CYS A CA 1
ATOM 753 C C . CYS A 1 94 ? -0.908 -18.016 -10.672 1 98.75 94 CYS A C 1
ATOM 755 O O . CYS A 1 94 ? -0.106 -18.672 -10.008 1 98.75 94 CYS A O 1
ATOM 757 N N . ASP A 1 95 ? -0.553 -17.25 -11.734 1 98.25 95 ASP A N 1
ATOM 758 C CA . ASP A 1 95 ? 0.844 -16.969 -12.055 1 98.25 95 ASP A CA 1
ATOM 759 C C . ASP A 1 95 ? 1.429 -15.945 -11.078 1 98.25 95 ASP A C 1
ATOM 761 O O . ASP A 1 95 ? 1.21 -14.742 -11.234 1 98.25 95 ASP A O 1
ATOM 765 N N . ARG A 1 96 ? 2.18 -16.422 -10.172 1 98.19 96 ARG A N 1
ATOM 766 C CA . ARG A 1 96 ? 2.781 -15.672 -9.07 1 98.19 96 ARG A CA 1
ATOM 767 C C . ARG A 1 96 ? 1.74 -15.312 -8.016 1 98.19 96 ARG A C 1
ATOM 769 O O . ARG A 1 96 ? 0.552 -15.203 -8.32 1 98.19 96 ARG A O 1
ATOM 776 N N . TYR A 1 97 ? 2.189 -15.172 -6.816 1 98.31 97 TYR A N 1
ATOM 777 C CA . TYR A 1 97 ? 1.433 -14.734 -5.648 1 98.31 97 TYR A CA 1
ATOM 778 C C . TYR A 1 97 ? 2.361 -14.211 -4.559 1 98.31 97 TYR A C 1
ATOM 780 O O . TYR A 1 97 ? 3.35 -13.531 -4.848 1 98.31 97 TYR A O 1
ATOM 788 N N . ILE A 1 98 ? 2.086 -14.453 -3.32 1 98.31 98 ILE A N 1
ATOM 789 C CA . ILE A 1 98 ? 2.816 -13.883 -2.197 1 98.31 98 ILE A CA 1
ATOM 790 C C . ILE A 1 98 ? 4.254 -14.398 -2.195 1 98.31 98 ILE A C 1
ATOM 792 O O . ILE A 1 98 ? 5.184 -13.664 -1.866 1 98.31 98 ILE A O 1
ATOM 796 N N . ASP A 1 99 ? 4.465 -15.617 -2.602 1 98.56 99 ASP A N 1
ATOM 797 C CA . ASP A 1 99 ? 5.805 -16.203 -2.588 1 98.56 99 ASP A CA 1
ATOM 798 C C . ASP A 1 99 ? 6.746 -15.422 -3.508 1 98.56 99 ASP A C 1
ATOM 800 O O . ASP A 1 99 ? 7.938 -15.289 -3.217 1 98.56 99 ASP A O 1
ATOM 804 N N . SER A 1 100 ? 6.203 -14.961 -4.566 1 98.12 100 SER A N 1
ATOM 805 C CA . SER A 1 100 ? 7 -14.109 -5.441 1 98.12 100 SER A CA 1
ATOM 806 C C . SER A 1 100 ? 7.438 -12.836 -4.723 1 98.12 100 SER A C 1
ATOM 808 O O . SER A 1 100 ? 8.57 -12.383 -4.887 1 98.12 100 SER A O 1
ATOM 810 N N . SER A 1 101 ? 6.531 -12.203 -3.967 1 97.94 101 SER A N 1
ATOM 811 C CA . SER A 1 101 ? 6.891 -11.008 -3.211 1 97.94 101 SER A CA 1
ATOM 812 C C . SER A 1 101 ? 8.031 -11.289 -2.236 1 97.94 101 SER A C 1
ATOM 814 O O . SER A 1 101 ? 8.977 -10.508 -2.135 1 97.94 101 SER A O 1
ATOM 816 N N . ILE A 1 102 ? 7.973 -12.391 -1.568 1 98.19 102 ILE A N 1
ATOM 817 C CA . ILE A 1 102 ? 9.008 -12.75 -0.607 1 98.19 102 ILE A CA 1
ATOM 818 C C . ILE A 1 102 ? 10.336 -12.977 -1.335 1 98.19 102 ILE A C 1
ATOM 820 O O . ILE A 1 102 ? 11.375 -12.461 -0.915 1 98.19 102 ILE A O 1
ATOM 824 N N . ALA A 1 103 ? 10.312 -13.672 -2.447 1 98.31 103 ALA A N 1
ATOM 825 C CA . ALA A 1 103 ? 11.523 -13.992 -3.193 1 98.31 103 ALA A CA 1
ATOM 826 C C . ALA A 1 103 ? 12.125 -12.734 -3.816 1 98.31 103 ALA A C 1
ATO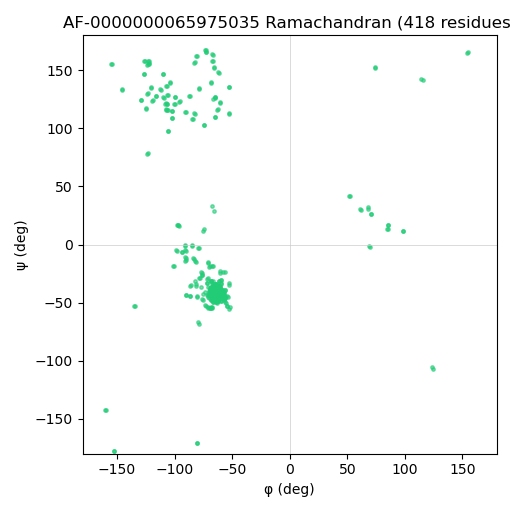M 828 O O . ALA A 1 103 ? 13.312 -12.453 -3.639 1 98.31 103 ALA A O 1
ATOM 829 N N . TYR A 1 104 ? 11.336 -11.938 -4.461 1 96.75 104 TYR A N 1
ATOM 830 C CA . TYR A 1 104 ? 11.836 -10.797 -5.219 1 96.75 104 TYR A CA 1
ATOM 831 C C . TYR A 1 104 ? 12.117 -9.609 -4.301 1 96.75 104 TYR A C 1
ATOM 833 O O . TYR A 1 104 ? 13.141 -8.945 -4.43 1 96.75 104 TYR A O 1
ATOM 841 N N . GLN A 1 105 ? 11.203 -9.367 -3.43 1 97.06 105 GLN A N 1
ATOM 842 C CA . GLN A 1 105 ? 11.336 -8.164 -2.611 1 97.06 105 GLN A CA 1
ATOM 843 C C . GLN A 1 105 ? 12.195 -8.438 -1.378 1 97.06 105 GLN A C 1
ATOM 845 O O . GLN A 1 105 ? 13.055 -7.621 -1.024 1 97.06 105 GLN A O 1
ATOM 850 N N . GLY A 1 106 ? 11.961 -9.562 -0.719 1 97.56 106 GLY A N 1
ATOM 851 C CA . GLY A 1 106 ? 12.75 -9.914 0.448 1 97.56 106 GLY A CA 1
ATOM 852 C C . GLY A 1 106 ? 14.188 -10.258 0.108 1 97.56 106 GLY A C 1
ATOM 853 O O . GLY A 1 106 ? 15.117 -9.617 0.603 1 97.56 106 GLY A O 1
ATOM 854 N N . PHE A 1 107 ? 14.344 -11.172 -0.771 1 97.62 107 PHE A N 1
ATOM 855 C CA . PHE A 1 107 ? 15.68 -11.672 -1.101 1 97.62 107 PHE A CA 1
ATOM 856 C C . PHE A 1 107 ? 16.297 -10.867 -2.238 1 97.62 107 PHE A C 1
ATOM 858 O O . PHE A 1 107 ? 17.438 -10.43 -2.148 1 97.62 107 PHE A O 1
ATOM 865 N N . GLY A 1 108 ? 15.547 -10.57 -3.25 1 96.06 108 GLY A N 1
ATOM 866 C CA . GLY A 1 108 ? 16.062 -9.82 -4.391 1 96.06 108 GLY A CA 1
ATOM 867 C C . GLY A 1 108 ? 16.422 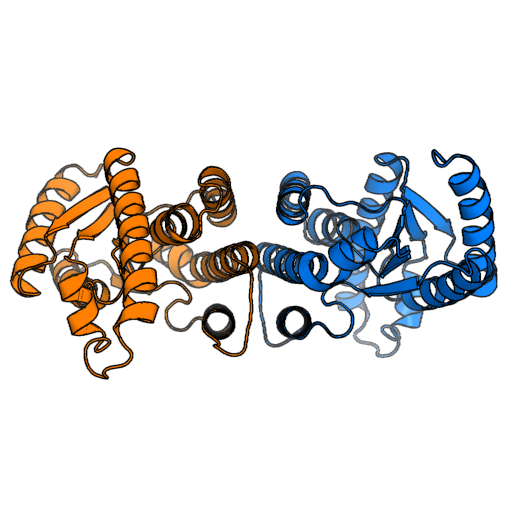-8.391 -4.051 1 96.06 108 GLY A C 1
ATOM 868 O O . GLY A 1 108 ? 17.562 -7.977 -4.207 1 96.06 108 GLY A O 1
ATOM 869 N N . ASN A 1 109 ? 15.445 -7.656 -3.473 1 94.69 109 ASN A N 1
ATOM 870 C CA . ASN A 1 109 ? 15.609 -6.234 -3.201 1 94.69 109 ASN A CA 1
ATOM 871 C C . ASN A 1 109 ? 16.188 -5.992 -1.808 1 94.69 109 ASN A C 1
ATOM 873 O O . ASN A 1 109 ? 16.516 -4.859 -1.455 1 94.69 109 ASN A O 1
ATOM 877 N N . GLY A 1 110 ? 16.219 -7.043 -0.988 1 95.88 110 GLY A N 1
ATOM 878 C CA . GLY A 1 110 ? 16.891 -6.941 0.303 1 95.88 110 GLY A CA 1
ATOM 879 C C . GLY A 1 110 ? 15.984 -6.367 1.387 1 95.88 110 GLY A C 1
ATOM 880 O O . GLY A 1 110 ? 16.469 -5.945 2.439 1 95.88 110 GLY A O 1
ATOM 881 N N . LEU A 1 111 ? 14.711 -6.289 1.171 1 96.38 111 LEU A N 1
ATOM 882 C CA . LEU A 1 111 ? 13.797 -5.887 2.232 1 96.38 111 LEU A CA 1
ATOM 883 C C . LEU A 1 111 ? 13.742 -6.941 3.336 1 96.38 111 LEU A C 1
ATOM 885 O O . LEU A 1 111 ? 14.102 -8.102 3.111 1 96.38 111 LEU A O 1
ATOM 889 N N . ASP A 1 112 ? 13.328 -6.48 4.523 1 96 112 ASP A N 1
ATOM 890 C CA . ASP A 1 112 ? 13.117 -7.414 5.625 1 96 112 ASP A CA 1
ATOM 891 C C . ASP A 1 112 ? 12.047 -8.445 5.27 1 96 112 ASP A C 1
ATOM 893 O O . ASP A 1 112 ? 10.898 -8.086 4.988 1 96 112 ASP A O 1
ATOM 897 N N . ILE A 1 113 ? 12.438 -9.672 5.34 1 97.06 113 ILE A N 1
ATOM 898 C CA . ILE A 1 113 ? 11.578 -10.773 4.926 1 97.06 113 ILE A CA 1
ATOM 899 C C . ILE A 1 113 ? 10.32 -10.797 5.797 1 97.06 113 ILE A C 1
ATOM 901 O O . ILE A 1 113 ? 9.219 -11.039 5.301 1 97.06 113 ILE A O 1
ATOM 905 N N . ASP A 1 114 ? 10.469 -10.547 7.031 1 95.44 114 ASP A N 1
ATOM 906 C CA . ASP A 1 114 ? 9.328 -10.547 7.945 1 95.44 114 ASP A CA 1
ATOM 907 C C . ASP A 1 114 ? 8.359 -9.414 7.621 1 95.44 114 ASP A C 1
ATOM 909 O O . ASP A 1 114 ? 7.145 -9.57 7.754 1 95.44 114 ASP A O 1
ATOM 913 N N . LEU A 1 115 ? 8.938 -8.344 7.242 1 93.19 115 LEU A N 1
ATOM 914 C CA . LEU A 1 115 ? 8.109 -7.211 6.852 1 93.19 115 LEU A CA 1
ATOM 915 C C . LEU A 1 115 ? 7.262 -7.551 5.629 1 93.19 115 LEU A C 1
ATOM 917 O O . LEU A 1 115 ? 6.051 -7.336 5.629 1 93.19 115 LEU A O 1
ATOM 921 N N . VAL A 1 116 ? 7.91 -8.117 4.621 1 96.69 116 VAL A N 1
ATOM 922 C CA . VAL A 1 116 ? 7.223 -8.477 3.387 1 96.69 116 VAL A CA 1
ATOM 923 C C . VAL A 1 116 ? 6.16 -9.531 3.678 1 96.69 116 VAL A C 1
ATOM 925 O O . VAL A 1 116 ? 5.016 -9.414 3.23 1 96.69 116 VAL A O 1
ATOM 928 N N . THR A 1 117 ? 6.516 -10.469 4.48 1 96.5 117 THR A N 1
ATOM 929 C CA . THR A 1 117 ? 5.613 -11.57 4.801 1 96.5 117 THR A CA 1
ATOM 930 C C . THR A 1 117 ? 4.422 -11.07 5.613 1 96.5 117 THR A C 1
ATOM 932 O O . THR A 1 117 ? 3.273 -11.398 5.305 1 96.5 117 THR A O 1
ATOM 935 N N . SER A 1 118 ? 4.703 -10.305 6.602 1 93.38 118 SER A N 1
ATOM 936 C CA . SER A 1 118 ? 3.645 -9.844 7.496 1 93.38 118 SER A CA 1
ATOM 937 C C . SER A 1 118 ? 2.666 -8.93 6.77 1 93.38 118 SER A C 1
ATOM 939 O O . SER A 1 118 ? 1.452 -9.031 6.961 1 93.38 118 SER A O 1
ATOM 941 N N . LEU A 1 119 ? 3.209 -8.062 5.98 1 93.19 119 LEU A N 1
ATOM 942 C CA . LEU A 1 119 ? 2.344 -7.168 5.219 1 93.19 119 LEU A CA 1
ATOM 943 C C . LEU A 1 119 ? 1.415 -7.961 4.305 1 93.19 119 LEU A C 1
ATOM 945 O O . LEU A 1 119 ? 0.204 -7.727 4.293 1 93.19 119 LEU A O 1
ATOM 949 N N . ASN A 1 120 ? 1.954 -8.883 3.578 1 96.12 120 ASN A N 1
ATOM 950 C CA . ASN A 1 120 ? 1.156 -9.648 2.625 1 96.12 120 ASN A CA 1
ATOM 951 C C . ASN A 1 120 ? 0.154 -10.555 3.334 1 96.12 120 ASN A C 1
ATOM 953 O O . ASN A 1 120 ? -0.969 -10.734 2.861 1 96.12 120 ASN A O 1
ATOM 957 N N . SER A 1 121 ? 0.561 -11.102 4.461 1 95.12 121 SER A N 1
ATOM 958 C CA . SER A 1 121 ? -0.367 -11.922 5.234 1 95.12 121 SER A CA 1
ATOM 959 C C . SER A 1 121 ? -1.557 -11.102 5.719 1 95.12 121 SER A C 1
ATOM 961 O O . SER A 1 121 ? -2.699 -11.555 5.652 1 95.12 121 SER A O 1
ATOM 963 N N . LEU A 1 122 ? -1.251 -9.961 6.133 1 90.62 122 LEU A N 1
ATOM 964 C CA . LEU A 1 122 ? -2.289 -9.078 6.656 1 90.62 122 LEU A CA 1
ATOM 965 C C . LEU A 1 122 ? -3.26 -8.664 5.551 1 90.62 122 LEU A C 1
ATOM 967 O O . LEU A 1 122 ? -4.477 -8.773 5.719 1 90.62 122 LEU A O 1
ATOM 971 N N . ILE A 1 123 ? -2.734 -8.305 4.449 1 93.38 123 ILE A N 1
ATOM 972 C CA . ILE A 1 123 ? -3.564 -7.742 3.389 1 93.38 123 ILE A CA 1
ATOM 973 C C . ILE A 1 123 ? -4.344 -8.859 2.697 1 93.38 123 ILE A C 1
ATOM 975 O O . ILE A 1 123 ? -5.441 -8.625 2.184 1 93.38 123 ILE A O 1
ATOM 979 N N . SER A 1 124 ? -3.812 -10.078 2.729 1 96.88 124 SER A N 1
ATOM 980 C CA . SER A 1 124 ? -4.477 -11.211 2.09 1 96.88 124 SER A CA 1
ATOM 981 C C . SER A 1 124 ? -5.402 -11.93 3.064 1 96.88 124 SER A C 1
ATOM 983 O O . SER A 1 124 ? -6.02 -12.938 2.713 1 96.88 124 SER A O 1
ATOM 985 N N . GLU A 1 125 ? -5.402 -11.406 4.305 1 95 125 GLU A N 1
ATOM 986 C CA . GLU A 1 125 ? -6.137 -12.094 5.367 1 95 125 GLU A CA 1
ATOM 987 C C . GLU A 1 125 ? -5.738 -13.562 5.449 1 95 125 GLU A C 1
ATOM 989 O O . GLU A 1 125 ? -6.598 -14.445 5.512 1 95 125 GLU A O 1
ATOM 994 N N . ASN A 1 126 ? -4.438 -13.781 5.328 1 96.31 126 ASN A N 1
ATOM 995 C CA . ASN A 1 126 ? -3.791 -15.086 5.441 1 96.31 126 ASN A CA 1
ATOM 996 C C . ASN A 1 126 ? -4.297 -16.062 4.383 1 96.31 126 ASN A C 1
ATOM 998 O O . ASN A 1 126 ? -4.422 -17.266 4.645 1 96.31 126 ASN A O 1
ATOM 1002 N N . THR A 1 127 ? -4.68 -15.539 3.254 1 98 127 THR A N 1
ATOM 1003 C CA . THR A 1 127 ? -5.027 -16.406 2.127 1 98 127 THR A CA 1
ATOM 1004 C C . THR A 1 127 ? -3.771 -16.828 1.372 1 98 127 THR A C 1
ATOM 1006 O O . THR A 1 127 ? -3.084 -16 0.773 1 98 127 THR A O 1
ATOM 1009 N N . PHE A 1 128 ? -3.514 -18.078 1.454 1 97.81 128 PHE A N 1
ATOM 1010 C CA . PHE A 1 128 ? -2.377 -18.688 0.762 1 97.81 128 PHE A CA 1
ATOM 1011 C C . PHE A 1 128 ? -2.832 -19.828 -0.138 1 97.81 128 PHE A C 1
ATOM 1013 O O . PHE A 1 128 ? -3.898 -20.406 0.077 1 97.81 128 PHE A O 1
ATOM 1020 N N . PRO A 1 129 ? -2.031 -20.094 -1.187 1 98.12 129 PRO A N 1
ATOM 1021 C CA . PRO A 1 129 ? -2.379 -21.25 -2.029 1 98.12 129 PRO A CA 1
ATOM 1022 C C . PRO A 1 129 ? -2.357 -22.562 -1.267 1 98.12 129 PRO A C 1
ATOM 1024 O O . PRO A 1 129 ? -1.55 -22.734 -0.351 1 98.12 129 PRO A O 1
ATOM 1027 N N . ASP A 1 130 ? -3.244 -23.438 -1.713 1 96.62 130 ASP A N 1
ATOM 1028 C CA . ASP A 1 130 ? -3.211 -24.797 -1.2 1 96.62 130 ASP A CA 1
ATOM 1029 C C . ASP A 1 130 ? -1.939 -25.516 -1.643 1 96.62 130 ASP A C 1
ATOM 1031 O O . ASP A 1 130 ? -1.448 -26.406 -0.943 1 96.62 130 ASP A O 1
ATOM 1035 N N . LEU A 1 131 ? -1.524 -25.141 -2.752 1 97 131 LEU A N 1
ATOM 1036 C CA . LEU A 1 131 ? -0.339 -25.719 -3.373 1 97 131 LEU A CA 1
ATOM 1037 C C . LEU A 1 131 ? 0.421 -24.672 -4.176 1 97 131 LEU A C 1
ATOM 1039 O O . LEU A 1 131 ? -0.185 -23.891 -4.898 1 97 131 LEU A O 1
ATOM 1043 N N . THR A 1 132 ? 1.726 -24.641 -3.99 1 98.38 132 THR A N 1
ATOM 1044 C CA . THR A 1 132 ? 2.598 -23.797 -4.793 1 98.38 132 THR A CA 1
ATOM 1045 C C . THR A 1 132 ? 3.572 -24.641 -5.609 1 98.38 132 THR A C 1
ATOM 1047 O O . THR A 1 132 ? 4.266 -25.5 -5.062 1 98.38 132 THR A O 1
ATOM 1050 N N . ILE A 1 133 ? 3.619 -24.406 -6.898 1 98.5 133 ILE A N 1
ATOM 1051 C CA . ILE A 1 133 ? 4.543 -25.078 -7.801 1 98.5 133 ILE A CA 1
ATOM 1052 C C . ILE A 1 133 ? 5.637 -24.109 -8.242 1 98.5 133 ILE A C 1
ATOM 1054 O O . ILE A 1 133 ? 5.355 -23.094 -8.898 1 98.5 133 ILE A O 1
ATOM 1058 N N . PHE A 1 134 ? 6.852 -24.422 -7.867 1 98.69 134 PHE A N 1
ATOM 1059 C CA . PHE A 1 134 ? 8.008 -23.609 -8.227 1 98.69 134 PHE A CA 1
ATOM 1060 C C . PHE A 1 134 ? 8.789 -24.25 -9.367 1 98.69 134 PHE A C 1
ATOM 1062 O O . PHE A 1 134 ? 9.336 -25.344 -9.219 1 98.69 134 PHE A O 1
ATOM 1069 N N . LEU A 1 135 ? 8.781 -23.531 -10.516 1 98.19 135 LEU A N 1
ATOM 1070 C CA . LEU A 1 135 ? 9.586 -23.984 -11.648 1 98.19 135 LEU A CA 1
ATOM 1071 C C . LEU A 1 135 ? 11.016 -23.5 -11.531 1 98.19 135 LEU A C 1
ATOM 1073 O O . LEU A 1 135 ? 11.305 -22.328 -11.82 1 98.19 135 LEU A O 1
ATOM 1077 N N . ASP A 1 136 ? 11.852 -24.453 -11.234 1 97.25 136 ASP A N 1
ATOM 1078 C CA . ASP A 1 136 ? 13.273 -24.141 -11.086 1 97.25 136 ASP A CA 1
ATOM 1079 C C . ASP A 1 136 ? 14.008 -24.297 -12.422 1 97.25 136 ASP A C 1
ATOM 1081 O O . ASP A 1 136 ? 14.125 -25.406 -12.945 1 97.25 136 ASP A O 1
ATOM 1085 N N . ILE A 1 137 ? 14.477 -23.172 -12.891 1 95.88 137 ILE A N 1
ATOM 1086 C CA . ILE A 1 137 ? 15.219 -23.203 -14.148 1 95.88 137 ILE A CA 1
ATOM 1087 C C . ILE A 1 137 ? 16.578 -22.547 -13.969 1 95.88 137 ILE A C 1
ATOM 1089 O O . ILE A 1 137 ? 16.75 -21.703 -13.078 1 95.88 137 ILE A O 1
ATOM 1093 N N . LYS A 1 138 ? 17.453 -22.938 -14.867 1 94.62 138 LYS A N 1
ATOM 1094 C CA . LYS A 1 138 ? 18.734 -22.25 -14.891 1 94.62 138 LYS A CA 1
ATOM 1095 C C . LYS A 1 138 ? 18.578 -20.812 -15.352 1 94.62 138 LYS A C 1
ATOM 1097 O O . LYS A 1 138 ? 17.812 -20.516 -16.266 1 94.62 138 LYS A O 1
ATOM 1102 N N . ILE A 1 139 ? 19.312 -19.938 -14.695 1 93.5 139 ILE A N 1
ATOM 1103 C CA . ILE A 1 139 ? 19.25 -18.516 -15.016 1 93.5 139 ILE A CA 1
ATOM 1104 C C . ILE A 1 139 ? 19.625 -18.297 -16.469 1 93.5 139 ILE A C 1
ATOM 1106 O O . ILE A 1 139 ? 19 -17.484 -17.172 1 93.5 139 ILE A O 1
ATOM 1110 N N . SER A 1 140 ? 20.594 -19.047 -16.906 1 91.31 140 SER A N 1
ATOM 1111 C CA . SER A 1 140 ? 21.047 -18.922 -18.297 1 91.31 140 SER A CA 1
ATOM 1112 C C . SER A 1 140 ? 19.906 -19.25 -19.266 1 91.31 140 SER A C 1
ATOM 1114 O O . SER A 1 140 ? 19.75 -18.562 -20.281 1 91.31 140 SER A O 1
ATOM 1116 N N . LYS A 1 141 ? 19.188 -20.234 -18.969 1 91 141 LYS A N 1
ATOM 1117 C CA . LYS A 1 141 ? 18.047 -20.609 -19.797 1 91 141 LYS A CA 1
ATOM 1118 C C . LYS A 1 141 ? 16.984 -19.516 -19.797 1 91 141 LYS A C 1
ATOM 1120 O O . LYS A 1 141 ? 16.406 -19.188 -20.844 1 91 141 LYS A O 1
ATOM 1125 N N . ALA A 1 142 ? 16.672 -18.922 -18.656 1 89.94 142 ALA A N 1
ATOM 1126 C CA . ALA A 1 142 ? 15.703 -17.828 -18.547 1 89.94 142 ALA A CA 1
ATOM 1127 C C . ALA A 1 142 ? 16.141 -16.625 -19.375 1 89.94 142 ALA A C 1
ATOM 1129 O O . ALA A 1 142 ? 15.328 -16.031 -20.078 1 89.94 142 ALA A O 1
ATOM 1130 N N . PHE A 1 143 ? 17.328 -16.344 -19.312 1 87.5 143 PHE A N 1
ATOM 1131 C CA . PHE A 1 143 ? 17.875 -15.195 -20.031 1 87.5 143 PHE A CA 1
ATOM 1132 C C . PHE A 1 143 ? 17.781 -15.414 -21.531 1 87.5 143 PHE A C 1
ATOM 1134 O O . PHE A 1 143 ? 17.516 -14.477 -22.297 1 87.5 143 PHE A O 1
ATOM 1141 N N . GLU A 1 144 ? 18.078 -16.578 -21.906 1 86.62 144 GLU A N 1
ATOM 1142 C CA . GLU A 1 144 ? 17.938 -16.938 -23.312 1 86.62 144 GLU A CA 1
ATOM 1143 C C . GLU A 1 144 ? 16.516 -16.688 -23.797 1 86.62 144 GLU A C 1
ATOM 1145 O O . GLU A 1 144 ? 16.297 -16.094 -24.859 1 86.62 144 GLU A O 1
ATOM 1150 N N . ARG A 1 145 ? 15.609 -17.062 -23.047 1 84 145 ARG A N 1
ATOM 1151 C CA . ARG A 1 145 ? 14.195 -16.922 -23.391 1 84 145 ARG A CA 1
ATOM 1152 C C . ARG A 1 145 ? 13.781 -15.453 -23.406 1 84 145 ARG A C 1
ATOM 1154 O O . ARG A 1 145 ? 12.883 -15.055 -24.156 1 84 145 ARG A O 1
ATOM 1161 N N . MET A 1 146 ? 14.398 -14.617 -22.578 1 80.06 146 MET A N 1
ATOM 1162 C CA . MET A 1 146 ? 14.078 -13.195 -22.484 1 80.06 146 MET A CA 1
ATOM 1163 C C . MET A 1 146 ? 14.727 -12.406 -23.609 1 80.06 146 MET A C 1
ATOM 1165 O O . MET A 1 146 ? 14.391 -11.242 -23.844 1 80.06 146 MET A O 1
ATOM 1169 N N . GLY A 1 147 ? 15.422 -12.961 -24.375 1 71.56 147 GLY A N 1
ATOM 1170 C CA . GLY A 1 147 ? 16.125 -12.297 -25.453 1 71.56 147 GLY A CA 1
ATOM 1171 C C . GLY A 1 147 ? 17.25 -11.391 -24.969 1 71.56 147 GLY A C 1
ATOM 1172 O O . GLY A 1 147 ? 17.641 -10.461 -25.672 1 71.56 147 GLY A O 1
ATOM 1173 N N . ILE A 1 148 ? 17.484 -11.242 -23.766 1 56.12 148 ILE A N 1
ATOM 1174 C CA . ILE A 1 148 ? 18.531 -10.375 -23.219 1 56.12 148 ILE A CA 1
ATOM 1175 C C . ILE A 1 148 ? 19.875 -10.711 -23.859 1 56.12 148 ILE A C 1
ATOM 1177 O O . ILE A 1 148 ? 20.688 -9.828 -24.094 1 56.12 148 ILE A O 1
ATOM 1181 N N . PHE A 1 149 ? 20.234 -11.867 -24.203 1 47.03 149 PHE A N 1
ATOM 1182 C CA . PHE A 1 149 ? 21.547 -12.164 -24.766 1 47.03 149 PHE A CA 1
ATOM 1183 C C . PHE A 1 149 ? 21.641 -11.68 -26.219 1 47.03 149 PHE A C 1
ATOM 1185 O O . PHE A 1 149 ? 22.641 -11.93 -26.891 1 47.03 149 PHE A O 1
ATOM 1192 N N . ARG A 1 150 ? 20.688 -10.852 -26.656 1 42.19 150 ARG A N 1
ATOM 1193 C CA . ARG A 1 150 ? 21.094 -10.594 -28.031 1 42.19 150 ARG A CA 1
ATOM 1194 C C . ARG A 1 150 ? 22.219 -9.57 -28.094 1 42.19 150 ARG A C 1
ATOM 1196 O O . ARG A 1 150 ? 22.984 -9.539 -29.047 1 42.19 150 ARG A O 1
ATOM 1203 N N . ASP A 1 151 ? 22 -8.016 -27.703 1 41.09 151 ASP A N 1
ATOM 1204 C CA . ASP A 1 151 ? 23.031 -7.062 -28.094 1 41.09 151 ASP A CA 1
ATOM 1205 C C . ASP A 1 151 ? 24.172 -7.051 -27.078 1 41.09 151 ASP A C 1
ATOM 1207 O O . ASP A 1 151 ? 23.969 -7.395 -25.906 1 41.09 151 ASP A O 1
ATOM 1211 N N . HIS A 1 152 ? 25.516 -6.617 -27.391 1 39.03 152 HIS A N 1
ATOM 1212 C CA . HIS A 1 152 ? 26.875 -6.574 -26.891 1 39.03 152 HIS A CA 1
ATOM 1213 C C . HIS A 1 152 ? 26.922 -5.961 -25.484 1 39.03 152 HIS A C 1
ATOM 1215 O O . HIS A 1 152 ? 27.953 -6 -24.812 1 39.03 152 HIS A O 1
ATOM 1221 N N . ASN A 1 153 ? 26.422 -4.773 -25.234 1 37.97 153 ASN A N 1
ATOM 1222 C CA . ASN A 1 153 ? 26.625 -3.973 -24.031 1 37.97 153 ASN A CA 1
ATOM 1223 C C . ASN A 1 153 ? 26 -4.633 -22.797 1 37.97 153 ASN A C 1
ATOM 1225 O O . ASN A 1 153 ? 25.734 -3.963 -21.797 1 37.97 153 ASN A O 1
ATOM 1229 N N . ARG A 1 154 ? 25.859 -5.906 -22.656 1 43.53 154 ARG A N 1
ATOM 1230 C CA . ARG A 1 154 ? 25.219 -7.035 -21.984 1 43.53 154 ARG A CA 1
ATOM 1231 C C . ARG A 1 154 ? 25.906 -7.344 -20.656 1 43.53 154 ARG A C 1
ATOM 1233 O O . ARG A 1 154 ? 25.312 -7.977 -19.781 1 43.53 154 ARG A O 1
ATOM 1240 N N . ASP A 1 155 ? 27.016 -7.121 -20.641 1 40.53 155 ASP A N 1
ATOM 1241 C CA . ASP A 1 155 ? 27.812 -7.727 -19.578 1 40.53 155 ASP A CA 1
ATOM 1242 C C . ASP A 1 155 ? 27.453 -7.137 -18.219 1 40.53 155 ASP A C 1
ATOM 1244 O O . ASP A 1 155 ? 27.312 -7.867 -17.234 1 40.53 155 ASP A O 1
ATOM 1248 N N . ARG A 1 156 ? 27.531 -5.828 -18.188 1 41.72 156 ARG A N 1
ATOM 1249 C CA . ARG A 1 156 ? 27.391 -5.227 -16.859 1 41.72 156 ARG A CA 1
ATOM 1250 C C . ARG A 1 156 ? 25.953 -5.34 -16.375 1 41.72 156 ARG A C 1
ATOM 1252 O O . ARG A 1 156 ? 25.703 -5.586 -15.18 1 41.72 156 ARG A O 1
ATOM 1259 N N . LEU A 1 157 ? 25.047 -4.832 -17.234 1 44.66 157 LEU A N 1
ATOM 1260 C CA . LEU A 1 157 ? 23.625 -4.879 -16.875 1 44.66 157 LEU A CA 1
ATOM 1261 C C . LEU A 1 157 ? 23.188 -6.309 -16.578 1 44.66 157 LEU A C 1
ATOM 1263 O O . LEU A 1 157 ? 22.266 -6.531 -15.797 1 44.66 157 LEU A O 1
ATOM 1267 N N . GLU A 1 158 ? 24.047 -7.316 -17.234 1 50.31 158 GLU A N 1
ATOM 1268 C CA . GLU A 1 158 ? 23.812 -8.75 -17.141 1 50.31 158 GLU A CA 1
ATOM 1269 C C . GLU A 1 158 ? 24.141 -9.266 -15.734 1 50.31 158 GLU A C 1
ATOM 1271 O O . GLU A 1 158 ? 23.391 -10.07 -15.172 1 50.31 158 GLU A O 1
ATOM 1276 N N . ASN A 1 159 ? 25.266 -8.75 -15.258 1 51.38 159 ASN A N 1
ATOM 1277 C CA . ASN A 1 159 ? 25.703 -9.32 -13.992 1 51.38 159 ASN A CA 1
ATOM 1278 C C . ASN A 1 159 ? 24.781 -8.93 -12.844 1 51.38 159 ASN A C 1
ATOM 1280 O O . ASN A 1 159 ? 24.453 -9.766 -11.992 1 51.38 159 ASN A O 1
ATOM 1284 N N . ARG A 1 160 ? 24.375 -7.66 -12.836 1 55.03 160 ARG A N 1
ATOM 1285 C CA . ARG A 1 160 ? 23.453 -7.223 -11.781 1 55.03 160 ARG A CA 1
ATOM 1286 C C . ARG A 1 160 ? 22.094 -7.898 -11.922 1 55.03 160 ARG A C 1
ATOM 1288 O O . ARG A 1 160 ? 21.453 -8.227 -10.922 1 55.03 160 ARG A O 1
ATOM 1295 N N . GLY A 1 161 ? 22.094 -8.305 -13.133 1 80.81 161 GLY A N 1
ATOM 1296 C CA . GLY A 1 161 ? 20.859 -9.016 -13.406 1 80.81 161 GLY A CA 1
ATOM 1297 C C . GLY A 1 161 ? 20.891 -10.461 -12.93 1 80.81 161 GLY A C 1
ATOM 1298 O O . GLY A 1 161 ? 19.938 -10.922 -12.297 1 80.81 161 GLY A O 1
ATOM 1299 N N . VAL A 1 162 ? 22.141 -11.055 -13.039 1 87.69 162 VAL A N 1
ATOM 1300 C CA . VAL A 1 162 ? 22.25 -12.469 -12.68 1 87.69 162 VAL A CA 1
ATOM 1301 C C . VAL A 1 162 ? 22.234 -12.609 -11.156 1 87.69 162 VAL A C 1
ATOM 1303 O O . VAL A 1 162 ? 21.562 -13.492 -10.617 1 87.69 162 VAL A O 1
ATOM 1306 N N . GLU A 1 163 ? 23.047 -11.766 -10.492 1 92.56 163 GLU A N 1
ATOM 1307 C CA . GLU A 1 163 ? 23.109 -11.805 -9.031 1 92.56 163 GLU A CA 1
ATOM 1308 C C . GLU A 1 163 ? 21.719 -11.602 -8.414 1 92.56 163 GLU A C 1
ATOM 1310 O O . GLU A 1 163 ? 21.375 -12.242 -7.422 1 92.56 163 GLU A O 1
ATOM 1315 N N . PHE A 1 164 ? 21.078 -10.781 -9.008 1 94.25 164 PHE A N 1
ATOM 1316 C CA . PHE A 1 164 ? 19.719 -10.539 -8.531 1 94.25 164 PHE A CA 1
ATOM 1317 C C . PHE A 1 164 ? 18.875 -11.805 -8.609 1 94.25 164 PHE A C 1
ATOM 1319 O O . PHE A 1 164 ? 18.219 -12.18 -7.637 1 94.25 164 PHE A O 1
ATOM 1326 N N . TYR A 1 165 ? 18.969 -12.461 -9.703 1 95.19 165 TYR A N 1
ATOM 1327 C CA . TYR A 1 165 ? 18.141 -13.648 -9.891 1 95.19 165 TYR A CA 1
ATOM 1328 C C . TYR A 1 165 ? 18.641 -14.797 -9.016 1 95.19 165 TYR A C 1
ATOM 1330 O O . TYR A 1 165 ? 17.844 -15.625 -8.562 1 95.19 165 TYR A O 1
ATOM 1338 N N . GLU A 1 166 ? 19.891 -14.812 -8.758 1 96.56 166 GLU A N 1
ATOM 1339 C CA . GLU A 1 166 ? 20.406 -15.789 -7.805 1 96.56 166 GLU A CA 1
ATOM 1340 C C . GLU A 1 166 ? 19.797 -15.594 -6.418 1 96.56 166 GLU A C 1
ATOM 1342 O O . GLU A 1 166 ? 19.422 -16.562 -5.758 1 96.56 166 GLU A O 1
ATOM 1347 N N . LYS A 1 167 ? 19.703 -14.336 -6.039 1 97.5 167 LYS A N 1
ATOM 1348 C CA . LYS A 1 167 ? 19.062 -14.023 -4.758 1 97.5 167 LYS A CA 1
ATOM 1349 C C . LYS A 1 167 ? 17.594 -14.438 -4.754 1 97.5 167 LYS A C 1
ATOM 1351 O O . LYS A 1 167 ? 17.109 -14.977 -3.764 1 97.5 167 LYS A O 1
ATOM 1356 N N . VAL A 1 168 ? 16.953 -14.188 -5.816 1 97.56 168 VAL A N 1
ATOM 1357 C CA . VAL A 1 168 ? 15.539 -14.531 -5.941 1 97.56 168 VAL A CA 1
ATOM 1358 C C . VAL A 1 168 ? 15.367 -16.047 -5.836 1 97.56 168 VAL A C 1
ATOM 1360 O O . VAL A 1 168 ? 14.492 -16.531 -5.109 1 97.56 168 VAL A O 1
ATOM 1363 N N . ILE A 1 169 ? 16.219 -16.781 -6.527 1 97.62 169 ILE A N 1
ATOM 1364 C CA . ILE A 1 169 ? 16.141 -18.234 -6.5 1 97.62 169 ILE A CA 1
ATOM 1365 C C . ILE A 1 169 ? 16.406 -18.734 -5.082 1 97.62 169 ILE A C 1
ATOM 1367 O O . ILE A 1 169 ? 15.742 -19.656 -4.609 1 97.62 169 ILE A O 1
ATOM 1371 N N . ASN A 1 170 ? 17.328 -18.094 -4.406 1 97.75 170 ASN A N 1
ATOM 1372 C CA . ASN A 1 170 ? 17.562 -18.438 -3.006 1 97.75 170 ASN A CA 1
ATOM 1373 C C . ASN A 1 170 ? 16.312 -18.219 -2.156 1 97.75 170 ASN A C 1
ATOM 1375 O O . ASN A 1 170 ? 16.062 -18.953 -1.204 1 97.75 170 ASN A O 1
ATOM 1379 N N . GLY A 1 171 ? 15.586 -17.188 -2.504 1 98.31 171 GLY A N 1
ATOM 1380 C CA . GLY A 1 171 ? 14.32 -16.938 -1.833 1 98.31 171 GLY A CA 1
ATOM 1381 C C . GLY A 1 171 ? 13.305 -18.047 -2.039 1 98.31 171 GLY A C 1
ATOM 1382 O O . GLY A 1 171 ? 12.664 -18.5 -1.085 1 98.31 171 GLY A O 1
ATOM 1383 N N . TYR A 1 172 ? 13.219 -18.5 -3.254 1 98.38 172 TYR A N 1
ATOM 1384 C CA . TYR A 1 172 ? 12.312 -19.609 -3.527 1 98.38 172 TYR A CA 1
ATOM 1385 C C . TYR A 1 172 ? 12.773 -20.875 -2.822 1 98.38 172 TYR A C 1
ATOM 1387 O O . TYR A 1 172 ? 11.953 -21.656 -2.334 1 98.38 172 TYR A O 1
ATOM 1395 N N . GLU A 1 173 ? 14.055 -21.078 -2.752 1 98 173 GLU A N 1
ATOM 1396 C CA . GLU A 1 173 ? 14.594 -22.234 -2.037 1 98 173 GLU A CA 1
ATOM 1397 C C . GLU A 1 173 ? 14.266 -22.172 -0.548 1 98 173 GLU A C 1
ATOM 1399 O O . GLU A 1 173 ? 13.922 -23.188 0.067 1 98 173 GLU A O 1
ATOM 1404 N N . PHE A 1 174 ? 14.469 -21.016 -0.039 1 98.06 174 PHE A N 1
ATOM 1405 C CA . PHE A 1 174 ? 14.109 -20.781 1.354 1 98.06 174 PHE A CA 1
ATOM 1406 C C . PHE A 1 174 ? 12.648 -21.141 1.605 1 98.06 174 PHE A C 1
ATOM 1408 O O . PHE A 1 174 ? 12.328 -21.828 2.582 1 98.06 174 PHE A O 1
ATOM 1415 N N . LEU A 1 175 ? 11.758 -20.75 0.716 1 98.12 175 LEU A N 1
ATOM 1416 C CA . LEU A 1 175 ? 10.328 -21 0.844 1 98.12 175 LEU A CA 1
ATOM 1417 C C . LEU A 1 175 ? 10.023 -22.484 0.684 1 98.12 175 LEU A C 1
ATOM 1419 O O . LEU A 1 175 ? 9.148 -23.016 1.366 1 98.12 175 LEU A O 1
ATOM 1423 N N . ALA A 1 176 ? 10.727 -23.125 -0.185 1 97.38 176 ALA A N 1
ATOM 1424 C CA . ALA A 1 176 ? 10.539 -24.562 -0.409 1 97.38 176 ALA A CA 1
ATOM 1425 C C . ALA A 1 176 ? 10.883 -25.359 0.844 1 97.38 176 ALA A C 1
ATOM 1427 O O . ALA A 1 176 ? 10.258 -26.391 1.127 1 97.38 176 ALA A O 1
ATOM 1428 N N . LYS A 1 177 ? 11.82 -24.922 1.559 1 97.19 177 LYS A N 1
ATOM 1429 C CA . LYS A 1 177 ? 12.242 -25.594 2.785 1 97.19 177 LYS A CA 1
ATOM 1430 C C . LYS A 1 177 ? 11.281 -25.297 3.932 1 97.19 177 LYS A C 1
ATOM 1432 O O . LYS A 1 177 ? 11.062 -26.141 4.805 1 97.19 177 LYS A O 1
ATOM 1437 N N . LYS A 1 178 ? 10.711 -24.219 3.859 1 96.62 178 LYS A N 1
ATOM 1438 C CA . LYS A 1 178 ? 9.898 -23.719 4.969 1 96.62 178 LYS A CA 1
ATOM 1439 C C . LYS A 1 178 ? 8.469 -24.25 4.871 1 96.62 178 LYS A C 1
ATOM 1441 O O . LYS A 1 178 ? 7.82 -24.484 5.895 1 96.62 178 LYS A O 1
ATOM 1446 N N . ASN A 1 179 ? 8 -24.375 3.682 1 96.38 179 ASN A N 1
ATOM 1447 C CA . ASN A 1 179 ? 6.586 -24.672 3.48 1 96.38 179 ASN A CA 1
ATOM 1448 C C . ASN A 1 179 ? 6.375 -26.062 2.91 1 96.38 179 ASN A C 1
ATOM 1450 O O . ASN A 1 179 ? 6.938 -26.406 1.866 1 96.38 179 ASN A O 1
ATOM 1454 N N . LYS A 1 180 ? 5.457 -26.812 3.471 1 92.56 180 LYS A N 1
ATOM 1455 C CA . LYS A 1 180 ? 5.215 -28.188 3.062 1 92.56 180 LYS A CA 1
ATOM 1456 C C . LYS A 1 180 ? 4.438 -28.25 1.751 1 92.56 180 LYS A C 1
ATOM 1458 O O . LYS A 1 180 ? 4.512 -29.234 1.021 1 92.56 180 LYS A O 1
ATOM 1463 N N . ASN A 1 181 ? 3.711 -27.219 1.473 1 94.94 181 ASN A N 1
ATOM 1464 C CA . ASN A 1 181 ? 2.893 -27.203 0.265 1 94.94 181 ASN A CA 1
ATOM 1465 C C . ASN A 1 181 ? 3.588 -26.484 -0.882 1 94.94 181 ASN A C 1
ATOM 1467 O O . ASN A 1 181 ? 2.934 -26.016 -1.814 1 94.94 181 ASN A O 1
ATOM 1471 N N . PHE A 1 182 ? 4.852 -26.312 -0.761 1 97.44 182 PHE A N 1
ATOM 1472 C CA . PHE A 1 182 ? 5.688 -25.672 -1.772 1 97.44 182 PHE A CA 1
ATOM 1473 C C . PHE A 1 182 ? 6.547 -26.703 -2.49 1 97.44 182 PHE A C 1
ATOM 1475 O O . PHE A 1 182 ? 7.488 -27.25 -1.905 1 97.44 182 PHE A O 1
ATOM 1482 N N . PHE A 1 183 ? 6.34 -26.891 -3.812 1 96.06 183 PHE A N 1
ATOM 1483 C CA . PHE A 1 183 ? 6.98 -28 -4.516 1 96.06 183 PHE A CA 1
ATOM 1484 C C . PHE A 1 183 ? 7.879 -27.484 -5.629 1 96.06 183 PHE A C 1
ATOM 1486 O O . PHE A 1 183 ? 7.41 -26.797 -6.547 1 96.06 183 PHE A O 1
ATOM 1493 N N . LYS A 1 184 ? 9.062 -27.875 -5.543 1 97.56 184 LYS A N 1
ATOM 1494 C CA . LYS A 1 184 ? 10.047 -27.531 -6.566 1 97.56 184 LYS A CA 1
ATOM 1495 C C . LYS A 1 184 ? 10.031 -28.531 -7.715 1 97.56 184 LYS A C 1
ATOM 1497 O O . LYS A 1 184 ? 10.102 -29.734 -7.488 1 97.56 184 LYS A O 1
ATOM 1502 N N . ILE A 1 185 ? 9.906 -28.031 -8.93 1 97.62 185 ILE A N 1
ATOM 1503 C CA . ILE A 1 185 ? 9.883 -28.844 -10.141 1 97.62 185 ILE A CA 1
ATOM 1504 C C . ILE A 1 185 ? 11.031 -28.438 -11.062 1 97.62 185 ILE A C 1
ATOM 1506 O O . ILE A 1 185 ? 11.305 -27.234 -11.227 1 97.62 185 ILE A O 1
ATOM 1510 N N . ASP A 1 186 ? 11.734 -29.422 -11.602 1 97.38 186 ASP A N 1
ATOM 1511 C CA . ASP A 1 186 ? 12.734 -29.125 -12.625 1 97.38 186 ASP A CA 1
ATOM 1512 C C . ASP A 1 186 ? 12.086 -28.562 -13.883 1 97.38 186 ASP A C 1
ATOM 1514 O O . ASP A 1 186 ? 11.406 -29.297 -14.617 1 97.38 186 ASP A O 1
ATOM 1518 N N . GLY A 1 187 ? 12.312 -27.297 -14.117 1 96.62 187 GLY A N 1
ATOM 1519 C CA . GLY A 1 187 ? 11.688 -26.625 -15.242 1 96.62 187 GLY A CA 1
ATOM 1520 C C . GLY A 1 187 ? 12.586 -26.547 -16.469 1 96.62 187 GLY A C 1
ATOM 1521 O O . GLY A 1 187 ? 12.312 -25.797 -17.391 1 96.62 187 GLY A O 1
ATOM 1522 N N . ASN A 1 188 ? 13.633 -27.328 -16.547 1 96.56 188 ASN A N 1
ATOM 1523 C CA . ASN A 1 188 ? 14.633 -27.172 -17.594 1 96.56 188 ASN A CA 1
ATOM 1524 C C . ASN A 1 188 ? 14.297 -28.016 -18.812 1 96.56 188 ASN A C 1
ATOM 1526 O O . ASN A 1 188 ? 14.891 -27.844 -19.875 1 96.56 188 ASN A O 1
ATOM 1530 N N . GLY A 1 189 ? 13.398 -28.938 -18.719 1 95.62 189 GLY A N 1
ATOM 1531 C CA . GLY A 1 189 ? 12.977 -29.75 -19.844 1 95.62 189 GLY A CA 1
ATOM 1532 C C . GLY A 1 189 ? 11.977 -29.047 -20.75 1 95.62 189 GLY A C 1
ATOM 1533 O O . GLY A 1 189 ? 11.766 -27.844 -20.641 1 95.62 189 GLY A O 1
ATOM 1534 N N . THR A 1 190 ? 11.383 -29.812 -21.719 1 96.12 190 THR A N 1
ATOM 1535 C CA . THR A 1 190 ? 10.312 -29.281 -22.562 1 96.12 190 THR A CA 1
ATOM 1536 C C . THR A 1 190 ? 9.062 -29.016 -21.719 1 96.12 190 THR A C 1
ATOM 1538 O O . THR A 1 190 ? 8.938 -29.531 -20.609 1 96.12 190 THR A O 1
ATOM 1541 N N . TYR A 1 191 ? 8.117 -28.25 -22.219 1 96.06 191 TYR A N 1
ATOM 1542 C CA . TYR A 1 191 ? 6.887 -27.953 -21.5 1 96.06 191 TYR A CA 1
ATOM 1543 C C . TYR A 1 191 ? 6.109 -29.219 -21.188 1 96.06 191 TYR A C 1
ATOM 1545 O O . TYR A 1 191 ? 5.527 -29.344 -20.094 1 96.06 191 TYR A O 1
ATOM 1553 N N . ASP A 1 192 ? 6.207 -30.188 -22.109 1 96.94 192 ASP A N 1
ATOM 1554 C CA . ASP A 1 192 ? 5.508 -31.453 -21.906 1 96.94 192 ASP A CA 1
ATOM 1555 C C . ASP A 1 192 ? 6.145 -32.25 -20.766 1 96.94 192 ASP A C 1
ATOM 1557 O O . ASP A 1 192 ? 5.438 -32.844 -19.938 1 96.94 192 ASP A O 1
ATOM 1561 N N . GLU A 1 193 ? 7.441 -32.25 -20.75 1 97.75 193 GLU A N 1
ATOM 1562 C CA . GLU A 1 193 ? 8.164 -32.938 -19.688 1 97.75 193 GLU A CA 1
ATOM 1563 C C . GLU A 1 193 ? 7.875 -32.312 -18.328 1 97.75 193 GLU A C 1
ATOM 1565 O O . GLU A 1 193 ? 7.672 -33.031 -17.344 1 97.75 193 GLU A O 1
ATOM 1570 N N . VAL A 1 194 ? 7.871 -31.031 -18.297 1 98 194 VAL A N 1
ATOM 1571 C CA . VAL A 1 194 ? 7.609 -30.312 -17.062 1 98 194 VAL A CA 1
ATOM 1572 C C . VAL A 1 194 ? 6.176 -30.562 -16.609 1 98 194 VAL A C 1
ATOM 1574 O O . VAL A 1 194 ? 5.93 -30.797 -15.422 1 98 194 VAL A O 1
ATOM 1577 N N . LEU A 1 195 ? 5.23 -30.562 -17.547 1 98.19 195 LEU A N 1
ATOM 1578 C CA . LEU A 1 195 ? 3.834 -30.828 -17.234 1 98.19 195 LEU A CA 1
ATOM 1579 C C . LEU A 1 195 ? 3.672 -32.219 -16.625 1 98.19 195 LEU A C 1
ATOM 1581 O O . LEU A 1 195 ? 2.932 -32.406 -15.656 1 98.19 195 LEU A O 1
ATOM 1585 N N . ASP A 1 196 ? 4.395 -33.156 -17.188 1 98.12 196 ASP A N 1
ATOM 1586 C CA . ASP A 1 196 ? 4.312 -34.531 -16.703 1 98.12 196 ASP A CA 1
ATOM 1587 C C . ASP A 1 196 ? 4.781 -34.625 -15.25 1 98.12 196 ASP A C 1
ATOM 1589 O O . ASP A 1 196 ? 4.172 -35.312 -14.438 1 98.12 196 ASP A O 1
ATOM 1593 N N . LEU A 1 197 ? 5.844 -33.938 -14.969 1 97.81 197 LEU A N 1
ATOM 1594 C CA . LEU A 1 197 ? 6.352 -33.906 -13.602 1 97.81 197 LEU A CA 1
ATOM 1595 C C . LEU A 1 197 ? 5.32 -33.281 -12.656 1 97.81 197 LEU A C 1
ATOM 1597 O O . LEU A 1 197 ? 5.113 -33.781 -11.555 1 97.81 197 LEU A O 1
ATOM 1601 N N . ILE A 1 198 ? 4.637 -32.25 -13.047 1 98.19 198 ILE A N 1
ATOM 1602 C CA . ILE A 1 198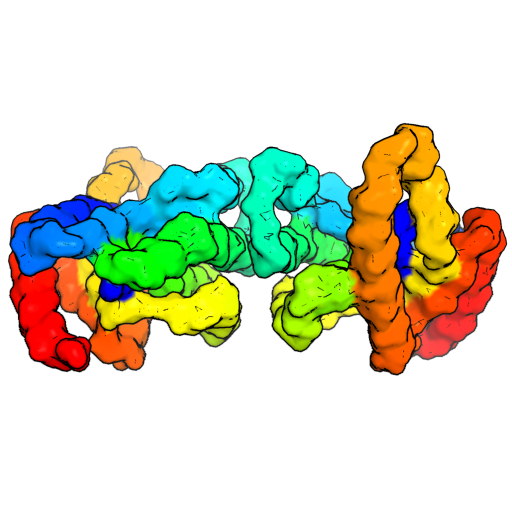 ? 3.65 -31.547 -12.234 1 98.19 198 ILE A CA 1
ATOM 1603 C C . ILE A 1 198 ? 2.447 -32.438 -11.984 1 98.19 198 ILE A C 1
ATOM 1605 O O . ILE A 1 198 ? 1.966 -32.562 -10.859 1 98.19 198 ILE A O 1
ATOM 1609 N N . ILE A 1 199 ? 1.985 -33.094 -13.039 1 97.88 199 ILE A N 1
ATOM 1610 C CA . ILE A 1 199 ? 0.817 -33.969 -12.938 1 97.88 199 ILE A CA 1
ATOM 1611 C C . ILE A 1 199 ? 1.115 -35.125 -11.977 1 97.88 199 ILE A C 1
ATOM 1613 O O . ILE A 1 199 ? 0.291 -35.469 -11.125 1 97.88 199 ILE A O 1
ATOM 1617 N N . ASP A 1 200 ? 2.301 -35.719 -12.156 1 96.5 200 ASP A N 1
ATOM 1618 C CA . ASP A 1 200 ? 2.697 -36.812 -11.289 1 96.5 200 ASP A CA 1
ATOM 1619 C C . ASP A 1 200 ? 2.674 -36.375 -9.82 1 96.5 200 ASP A C 1
ATOM 1621 O O . ASP A 1 200 ? 2.129 -37.094 -8.969 1 96.5 200 ASP A O 1
ATOM 1625 N N . PHE A 1 201 ? 3.238 -35.312 -9.609 1 94.19 201 PHE A N 1
ATOM 1626 C CA . PHE A 1 201 ? 3.275 -34.781 -8.242 1 94.19 201 PHE A CA 1
ATOM 1627 C C . PHE A 1 201 ? 1.872 -34.469 -7.746 1 94.19 201 PHE A C 1
ATOM 1629 O O . PHE A 1 201 ? 1.514 -34.812 -6.617 1 94.19 201 PHE A O 1
ATOM 1636 N N . PHE A 1 202 ? 1.096 -33.75 -8.5 1 96.19 202 PHE A N 1
ATOM 1637 C CA . PHE A 1 202 ? -0.239 -33.312 -8.117 1 96.19 202 PHE A CA 1
ATOM 1638 C C . PHE A 1 202 ? -1.127 -34.5 -7.758 1 96.19 202 PHE A C 1
ATOM 1640 O O . PHE A 1 202 ? -1.867 -34.438 -6.773 1 96.19 202 PHE A O 1
ATOM 1647 N N . GLU A 1 203 ? -0.988 -35.531 -8.531 1 95.19 203 GLU A N 1
ATOM 1648 C CA . GLU A 1 203 ? -1.813 -36.719 -8.281 1 95.19 203 GLU A CA 1
ATOM 1649 C C . GLU A 1 203 ? -1.49 -37.344 -6.922 1 95.19 203 GLU A C 1
ATOM 1651 O O . GLU A 1 203 ? -2.393 -37.75 -6.199 1 95.19 203 GLU A O 1
ATOM 1656 N N . LYS A 1 204 ? -0.274 -37.344 -6.598 1 91.44 204 LYS A N 1
ATOM 1657 C CA . LYS A 1 204 ? 0.143 -37.875 -5.305 1 91.44 204 LYS A CA 1
ATOM 1658 C C . LYS A 1 204 ? -0.303 -36.969 -4.164 1 91.44 204 LYS A C 1
ATOM 1660 O O . LYS A 1 204 ? -0.784 -37.438 -3.135 1 91.44 204 LYS A O 1
ATOM 1665 N N . TYR A 1 205 ? -0.188 -35.688 -4.367 1 88.94 205 TYR A N 1
ATOM 1666 C CA . TYR A 1 205 ? -0.525 -34.688 -3.352 1 88.94 205 TYR A CA 1
ATOM 1667 C C . TYR A 1 205 ? -2.031 -34.625 -3.131 1 88.94 205 TYR A C 1
ATOM 1669 O O . TYR A 1 205 ? -2.496 -34.594 -1.989 1 88.94 205 TYR A O 1
ATOM 1677 N N . TYR A 1 206 ? -2.779 -34.594 -4.188 1 88.5 206 TYR A N 1
ATOM 1678 C CA . TYR A 1 206 ? -4.23 -34.5 -4.152 1 88.5 206 TYR A CA 1
ATOM 1679 C C . TYR A 1 206 ? -4.863 -35.719 -3.496 1 88.5 206 TYR A C 1
ATOM 1681 O O . TYR A 1 206 ? -5.902 -35.625 -2.844 1 88.5 206 TYR A O 1
ATOM 1689 N N . ALA A 1 207 ? -4.242 -36.844 -3.697 1 85.88 207 ALA A N 1
ATOM 1690 C CA . ALA A 1 207 ? -4.742 -38.094 -3.084 1 85.88 207 ALA A CA 1
ATOM 1691 C C . ALA A 1 207 ? -4.73 -37.969 -1.562 1 85.88 207 ALA A C 1
ATOM 1693 O O . ALA A 1 207 ? -5.531 -38.625 -0.883 1 85.88 207 ALA A O 1
ATOM 1694 N N . SER A 1 208 ? -3.918 -37.125 -1.03 1 82.06 208 SER A N 1
ATOM 1695 C CA . SER A 1 208 ? -3.771 -36.969 0.414 1 82.06 208 SER A CA 1
ATOM 1696 C C . SER A 1 208 ? -4.59 -35.781 0.934 1 82.06 208 SER A C 1
ATOM 1698 O O . SER A 1 208 ? -4.602 -35.5 2.137 1 82.06 208 SER A O 1
ATOM 1700 N N . TRP A 1 209 ? -5.184 -35.031 0.074 1 77.88 209 TRP A N 1
ATOM 1701 C CA . TRP A 1 209 ? -5.977 -33.875 0.442 1 77.88 209 TRP A CA 1
ATOM 1702 C C . TRP A 1 209 ? -7.215 -34.281 1.229 1 77.88 209 TRP A C 1
ATOM 1704 O O . TRP A 1 209 ? -7.816 -35.312 0.956 1 77.88 209 TRP A O 1
ATOM 1714 N N . PRO A 1 210 ? -7.355 -33.656 2.424 1 63 210 PRO A N 1
ATOM 1715 C CA . PRO A 1 210 ? -8.578 -34.031 3.145 1 63 210 PRO A CA 1
ATOM 1716 C C . PRO A 1 210 ? -9.836 -33.875 2.289 1 63 210 PRO A C 1
ATOM 1718 O O . PRO A 1 210 ? -9.969 -32.906 1.545 1 63 210 PRO A O 1
ATOM 1721 N N . LYS A 1 211 ? -10.438 -35.094 1.996 1 54.22 211 LYS A N 1
ATOM 1722 C CA . LYS A 1 211 ? -11.688 -35.125 1.239 1 54.22 211 LYS A CA 1
ATOM 1723 C C . LYS A 1 211 ? -12.789 -34.375 1.974 1 54.22 211 LYS A C 1
ATOM 1725 O O . LYS A 1 211 ? -12.844 -34.375 3.205 1 54.22 211 LYS A O 1
ATOM 1730 N N . MET B 1 1 ? 12.125 20.281 12.352 1 95.81 1 MET B N 1
ATOM 1731 C CA . MET B 1 1 ? 10.797 20.375 12.945 1 95.81 1 MET B CA 1
ATOM 1732 C C . MET B 1 1 ? 9.719 20 11.938 1 95.81 1 MET B C 1
ATOM 1734 O O . MET B 1 1 ? 9.75 20.453 10.789 1 95.81 1 MET B O 1
ATOM 1738 N N . PHE B 1 2 ? 8.812 19.109 12.352 1 98.38 2 PHE B N 1
ATOM 1739 C CA . PHE B 1 2 ? 7.742 18.594 11.508 1 98.38 2 PHE B CA 1
ATOM 1740 C C . PHE B 1 2 ? 6.383 18.812 12.156 1 98.38 2 PHE B C 1
ATOM 1742 O O . PHE B 1 2 ? 6.109 18.281 13.234 1 98.38 2 PHE B O 1
ATOM 1749 N N . ILE B 1 3 ? 5.52 19.641 11.469 1 98.44 3 ILE B N 1
ATOM 1750 C CA . ILE B 1 3 ? 4.207 19.969 12.016 1 98.44 3 ILE B CA 1
ATOM 1751 C C . ILE B 1 3 ? 3.117 19.578 11.023 1 98.44 3 ILE B C 1
ATOM 1753 O O . ILE B 1 3 ? 3.203 19.891 9.836 1 98.44 3 ILE B O 1
ATOM 1757 N N . SER B 1 4 ? 2.115 18.859 11.492 1 98.69 4 SER B N 1
ATOM 1758 C CA . SER B 1 4 ? 0.987 18.516 10.633 1 98.69 4 SER B CA 1
ATOM 1759 C C . SER B 1 4 ? -0.273 19.266 11.047 1 98.69 4 SER B C 1
ATOM 1761 O O . SER B 1 4 ? -0.447 19.594 12.227 1 98.69 4 SER B O 1
ATOM 1763 N N . PHE B 1 5 ? -1.095 19.594 10.055 1 98.75 5 PHE B N 1
ATOM 1764 C CA . PHE B 1 5 ? -2.41 20.188 10.258 1 98.75 5 PHE B CA 1
ATOM 1765 C C . PHE B 1 5 ? -3.514 19.188 9.922 1 98.75 5 PHE B C 1
ATOM 1767 O O . PHE B 1 5 ? -3.529 18.609 8.836 1 98.75 5 PHE B O 1
ATOM 1774 N N . GLU B 1 6 ? -4.395 19 10.883 1 98.69 6 GLU B N 1
ATOM 1775 C CA . GLU B 1 6 ? -5.449 18 10.742 1 98.69 6 GLU B CA 1
ATOM 1776 C C . GLU B 1 6 ? -6.832 18.625 10.883 1 98.69 6 GLU B C 1
ATOM 1778 O O . GLU B 1 6 ? -6.973 19.688 11.5 1 98.69 6 GLU B O 1
ATOM 1783 N N . GLY B 1 7 ? -7.797 17.969 10.352 1 97.5 7 GLY B N 1
ATOM 1784 C CA . GLY B 1 7 ? -9.18 18.422 10.344 1 97.5 7 GLY B CA 1
ATOM 1785 C C . GLY B 1 7 ? -9.992 17.844 9.195 1 97.5 7 GLY B C 1
ATOM 1786 O O . GLY B 1 7 ? -9.422 17.312 8.242 1 97.5 7 GLY B O 1
ATOM 1787 N N . ILE B 1 8 ? -11.281 18 9.336 1 95.44 8 ILE B N 1
ATOM 1788 C CA . ILE B 1 8 ? -12.133 17.469 8.281 1 95.44 8 ILE B CA 1
ATOM 1789 C C . ILE B 1 8 ? -12.031 18.359 7.039 1 95.44 8 ILE B C 1
ATOM 1791 O O . ILE B 1 8 ? -11.375 19.406 7.07 1 95.44 8 ILE B O 1
ATOM 1795 N N . ASP B 1 9 ? -12.539 17.875 5.945 1 90.94 9 ASP B N 1
ATOM 1796 C CA . ASP B 1 9 ? -12.539 18.641 4.703 1 90.94 9 ASP B CA 1
ATOM 1797 C C . ASP B 1 9 ? -13.156 20.016 4.91 1 90.94 9 ASP B C 1
ATOM 1799 O O . ASP B 1 9 ? -14.148 20.156 5.633 1 90.94 9 ASP B O 1
ATOM 1803 N N . ALA B 1 10 ? -12.508 21.016 4.359 1 91.25 10 ALA B N 1
ATOM 1804 C CA . ALA B 1 10 ? -12.977 22.406 4.379 1 91.25 10 ALA B CA 1
ATOM 1805 C C . ALA B 1 10 ? -12.875 23 5.785 1 91.25 10 ALA B C 1
ATOM 1807 O O . ALA B 1 10 ? -13.648 23.891 6.145 1 91.25 10 ALA B O 1
ATOM 1808 N N . SER B 1 11 ? -11.984 22.469 6.531 1 94.25 11 SER B N 1
ATOM 1809 C CA . SER B 1 11 ? -11.805 22.984 7.887 1 94.25 11 SER B CA 1
ATOM 1810 C C . SER B 1 11 ? -10.906 24.219 7.895 1 94.25 11 SER B C 1
ATOM 1812 O O . SER B 1 11 ? -10.789 24.891 8.914 1 94.25 11 SER B O 1
ATOM 1814 N N . GLY B 1 12 ? -10.242 24.484 6.793 1 93.69 12 GLY B N 1
ATOM 1815 C CA . GLY B 1 12 ? -9.406 25.672 6.691 1 93.69 12 GLY B CA 1
ATOM 1816 C C . GLY B 1 12 ? -7.934 25.391 6.941 1 93.69 12 GLY B C 1
ATOM 1817 O O . GLY B 1 12 ? -7.137 26.312 7.094 1 93.69 12 GLY B O 1
ATOM 1818 N N . LYS B 1 13 ? -7.504 24.078 6.98 1 94.25 13 LYS B N 1
ATOM 1819 C CA . LYS B 1 13 ? -6.141 23.656 7.285 1 94.25 13 LYS B CA 1
ATOM 1820 C C . LYS B 1 13 ? -5.133 24.312 6.352 1 94.25 13 LYS B C 1
ATOM 1822 O O . LYS B 1 13 ? -4.152 24.906 6.805 1 94.25 13 LYS B O 1
ATOM 1827 N N . SER B 1 14 ? -5.434 24.219 5.023 1 94.69 14 SER B N 1
ATOM 1828 C CA . SER B 1 14 ? -4.477 24.703 4.035 1 94.69 14 SER B CA 1
ATOM 1829 C C . SER B 1 14 ? -4.258 26.219 4.188 1 94.69 14 SER B C 1
ATOM 1831 O O . SER B 1 14 ? -3.121 26.688 4.156 1 94.69 14 SER B O 1
ATOM 1833 N N . THR B 1 15 ? -5.32 26.969 4.41 1 95.44 15 THR B N 1
ATOM 1834 C CA . THR B 1 15 ? -5.242 28.422 4.559 1 95.44 15 THR B CA 1
ATOM 1835 C C . THR B 1 15 ? -4.484 28.797 5.824 1 95.44 15 THR B C 1
ATOM 1837 O O . THR B 1 15 ? -3.555 29.609 5.781 1 95.44 15 THR B O 1
ATOM 1840 N N . VAL B 1 16 ? -4.867 28.203 6.883 1 97.75 16 VAL B N 1
ATOM 1841 C CA . VAL B 1 16 ? -4.27 28.547 8.172 1 97.75 16 VAL B CA 1
ATOM 1842 C C . VAL B 1 16 ? -2.807 28.109 8.195 1 97.75 16 VAL B C 1
ATOM 1844 O O . VAL B 1 16 ? -1.956 28.797 8.766 1 97.75 16 VAL B O 1
ATOM 1847 N N . MET B 1 17 ? -2.498 26.969 7.59 1 98.12 17 MET B N 1
ATOM 1848 C CA . MET B 1 17 ? -1.12 26.5 7.512 1 98.12 17 MET B CA 1
ATOM 1849 C C . MET B 1 17 ? -0.243 27.484 6.754 1 98.12 17 MET B C 1
ATOM 1851 O O . MET B 1 17 ? 0.886 27.766 7.16 1 98.12 17 MET B O 1
ATOM 1855 N N . ASP B 1 18 ? -0.774 28.031 5.699 1 97.88 18 ASP B N 1
ATOM 1856 C CA . ASP B 1 18 ? -0.024 29 4.906 1 97.88 18 ASP B CA 1
ATOM 1857 C C . ASP B 1 18 ? 0.253 30.266 5.711 1 97.88 18 ASP B C 1
ATOM 1859 O O . ASP B 1 18 ? 1.343 30.844 5.625 1 97.88 18 ASP B O 1
ATOM 1863 N N . LEU B 1 19 ? -0.717 30.734 6.449 1 98.25 19 LEU B N 1
ATOM 1864 C CA . LEU B 1 19 ? -0.536 31.891 7.316 1 98.25 19 LEU B CA 1
ATOM 1865 C C . LEU B 1 19 ? 0.487 31.594 8.406 1 98.25 19 LEU B C 1
ATOM 1867 O O . LEU B 1 19 ? 1.324 32.438 8.719 1 98.25 19 LEU B O 1
ATOM 1871 N N . PHE B 1 20 ? 0.404 30.422 8.938 1 98.62 20 PHE B N 1
ATOM 1872 C CA . PHE B 1 20 ? 1.342 30.031 9.984 1 98.62 20 PHE B CA 1
ATOM 1873 C C . PHE B 1 20 ? 2.758 29.938 9.43 1 98.62 20 PHE B C 1
ATOM 1875 O O . PHE B 1 20 ? 3.725 30.266 10.117 1 98.62 20 PHE B O 1
ATOM 1882 N N . ALA B 1 21 ? 2.848 29.469 8.164 1 98.69 21 ALA B N 1
ATOM 1883 C CA . ALA B 1 21 ? 4.145 29.406 7.5 1 98.69 21 ALA B CA 1
ATOM 1884 C C . ALA B 1 21 ? 4.793 30.781 7.43 1 98.69 21 ALA B C 1
ATOM 1886 O O . ALA B 1 21 ? 6 30.922 7.641 1 98.69 21 ALA B O 1
ATOM 1887 N N . LYS B 1 22 ? 4.027 31.766 7.133 1 98.31 22 LYS B N 1
ATOM 1888 C CA . LYS B 1 22 ? 4.531 33.156 7.086 1 98.31 22 LYS B CA 1
ATOM 1889 C C . LYS B 1 22 ? 5.027 33.594 8.453 1 98.31 22 LYS B C 1
ATOM 1891 O O . LYS B 1 22 ? 6.07 34.25 8.562 1 98.31 22 LYS B O 1
ATOM 1896 N N . TYR B 1 23 ? 4.281 33.25 9.43 1 98.31 23 TYR B N 1
ATOM 1897 C CA . TYR B 1 23 ? 4.695 33.562 10.797 1 98.31 23 TYR B CA 1
ATOM 1898 C C . TYR B 1 23 ? 6.027 32.875 11.125 1 98.31 23 TYR B C 1
ATOM 1900 O O . TYR B 1 23 ? 6.93 33.531 11.672 1 98.31 23 TYR B O 1
ATOM 1908 N N . LEU B 1 24 ? 6.188 31.625 10.75 1 98.25 24 LEU B N 1
ATOM 1909 C CA . LEU B 1 24 ? 7.395 30.875 11.07 1 98.25 24 LEU B CA 1
ATOM 1910 C C . LEU B 1 24 ? 8.602 31.438 10.328 1 98.25 24 LEU B C 1
ATOM 1912 O O . LEU B 1 24 ? 9.719 31.422 10.844 1 98.25 24 LEU B O 1
ATOM 1916 N N . LYS B 1 25 ? 8.273 31.922 9.102 1 98.06 25 LYS B N 1
ATOM 1917 C CA . LYS B 1 25 ? 9.352 32.531 8.32 1 98.06 25 LYS B CA 1
ATOM 1918 C C . LYS B 1 25 ? 9.938 33.719 9.031 1 98.06 25 LYS B C 1
ATOM 1920 O O . LYS B 1 25 ? 11.141 34 8.945 1 98.06 25 LYS B O 1
ATOM 1925 N N . ILE B 1 26 ? 9.109 34.469 9.688 1 97.69 26 ILE B N 1
ATOM 1926 C CA . ILE B 1 26 ? 9.539 35.625 10.43 1 97.69 26 ILE B CA 1
ATOM 1927 C C . ILE B 1 26 ? 10.25 35.219 11.711 1 97.69 26 ILE B C 1
ATOM 1929 O O . ILE B 1 26 ? 11.305 35.75 12.062 1 97.69 26 ILE B O 1
ATOM 1933 N N . LYS B 1 27 ? 9.727 34.219 12.367 1 96.31 27 LYS B N 1
ATOM 1934 C CA . LYS B 1 27 ? 10.25 33.781 13.656 1 96.31 27 LYS B CA 1
ATOM 1935 C C . LYS B 1 27 ? 11.594 33.094 13.492 1 96.31 27 LYS B C 1
ATOM 1937 O O . LYS B 1 27 ? 12.469 33.219 14.344 1 96.31 27 LYS B O 1
ATOM 1942 N N . PHE B 1 28 ? 11.68 32.375 12.406 1 97.06 28 PHE B N 1
ATOM 1943 C CA . PHE B 1 28 ? 12.898 31.609 12.117 1 97.06 28 PHE B CA 1
ATOM 1944 C C . PHE B 1 28 ? 13.469 32 10.758 1 97.06 28 PHE B C 1
ATOM 1946 O O . PHE B 1 28 ? 13.484 31.188 9.828 1 97.06 28 PHE B O 1
ATOM 1953 N N . PRO B 1 29 ? 14.117 33.094 10.703 1 96.75 29 PRO B N 1
ATOM 1954 C CA . PRO B 1 29 ? 14.555 33.594 9.406 1 96.75 29 PRO B CA 1
ATOM 1955 C C . PRO B 1 29 ? 15.664 32.75 8.781 1 96.75 29 PRO B C 1
ATOM 1957 O O . PRO B 1 29 ? 15.883 32.812 7.566 1 96.75 29 PRO B O 1
ATOM 1960 N N . GLU B 1 30 ? 16.344 31.969 9.531 1 97.44 30 GLU B N 1
ATOM 1961 C CA . GLU B 1 30 ? 17.453 31.172 9.023 1 97.44 30 GLU B CA 1
ATOM 1962 C C . GLU B 1 30 ? 16.984 29.797 8.539 1 97.44 30 GLU B C 1
ATOM 1964 O O . GLU B 1 30 ? 17.75 29.047 7.953 1 97.44 30 GLU B O 1
ATOM 1969 N N . LYS B 1 31 ? 15.688 29.5 8.75 1 97.5 31 LYS B N 1
ATOM 1970 C CA . LYS B 1 31 ? 15.148 28.203 8.375 1 97.5 31 LYS B CA 1
ATOM 1971 C C . LYS B 1 31 ? 14.258 28.312 7.145 1 97.5 31 LYS B C 1
ATOM 1973 O O . LYS B 1 31 ? 13.492 29.266 7.008 1 97.5 31 LYS B O 1
ATOM 1978 N N . GLU B 1 32 ? 14.461 27.391 6.293 1 98.31 32 GLU B N 1
ATOM 1979 C CA . GLU B 1 32 ? 13.516 27.266 5.184 1 98.31 32 GLU B CA 1
ATOM 1980 C C . GLU B 1 32 ? 12.234 26.562 5.629 1 98.31 32 GLU B C 1
ATOM 1982 O O . GLU B 1 32 ? 12.289 25.578 6.371 1 98.31 32 GLU B O 1
ATOM 1987 N N . ILE B 1 33 ? 11.133 27.156 5.207 1 98.56 33 ILE B N 1
ATOM 1988 C CA . ILE B 1 33 ? 9.836 26.562 5.508 1 98.56 33 ILE B CA 1
ATOM 1989 C C . ILE B 1 33 ? 9.312 25.812 4.285 1 98.56 33 ILE B C 1
ATOM 1991 O O . ILE B 1 33 ? 9.203 26.375 3.199 1 98.56 33 ILE B O 1
ATOM 1995 N N . VAL B 1 34 ? 9.07 24.531 4.457 1 98.44 34 VAL B N 1
ATOM 1996 C CA . VAL B 1 34 ? 8.508 23.688 3.404 1 98.44 34 VAL B CA 1
ATOM 1997 C C . VAL B 1 34 ? 7.051 23.375 3.727 1 98.44 34 VAL B C 1
ATOM 1999 O O . VAL B 1 34 ? 6.742 22.875 4.816 1 98.44 34 VAL B O 1
ATOM 2002 N N . THR B 1 35 ? 6.145 23.766 2.809 1 98.31 35 THR B N 1
ATOM 2003 C CA . THR B 1 35 ? 4.746 23.375 2.939 1 98.31 35 THR B CA 1
ATOM 2004 C C . THR B 1 35 ? 4.406 22.266 1.955 1 98.31 35 THR B C 1
ATOM 2006 O O . THR B 1 35 ? 4.883 22.266 0.818 1 98.31 35 THR B O 1
ATOM 2009 N N . THR B 1 36 ? 3.615 21.281 2.412 1 98.25 36 THR B N 1
ATOM 2010 C CA . THR B 1 36 ? 3.236 20.141 1.588 1 98.25 36 THR B CA 1
ATOM 2011 C C . THR B 1 36 ? 1.892 19.578 2.035 1 98.25 36 THR B C 1
ATOM 2013 O O . THR B 1 36 ? 1.189 20.188 2.84 1 98.25 36 THR B O 1
ATOM 2016 N N . PHE B 1 37 ? 1.444 18.469 1.362 1 97.56 37 PHE B N 1
ATOM 2017 C CA . PHE B 1 37 ? 0.122 17.938 1.671 1 97.56 37 PHE B CA 1
ATOM 2018 C C . PHE B 1 37 ? 0.046 16.453 1.337 1 97.56 37 PHE B C 1
ATOM 2020 O O . PHE B 1 37 ? 0.835 15.945 0.535 1 97.56 37 PHE B O 1
ATOM 2027 N N . GLU B 1 38 ? -0.886 15.773 2.033 1 96.81 38 GLU B N 1
ATOM 2028 C CA . GLU B 1 38 ? -1.197 14.383 1.73 1 96.81 38 GLU B CA 1
ATOM 2029 C C . GLU B 1 38 ? -2.674 14.211 1.388 1 96.81 38 GLU B C 1
ATOM 2031 O O . GLU B 1 38 ? -3.525 14.938 1.897 1 96.81 38 GLU B O 1
ATOM 2036 N N . PRO B 1 39 ? -2.98 13.141 0.63 1 95.69 39 PRO B N 1
ATOM 2037 C CA . PRO B 1 39 ? -2.004 12.391 -0.165 1 95.69 39 PRO B CA 1
ATOM 2038 C C . PRO B 1 39 ? -1.417 13.219 -1.308 1 95.69 39 PRO B C 1
ATOM 2040 O O . PRO B 1 39 ? -2.104 14.07 -1.875 1 95.69 39 PRO B O 1
ATOM 2043 N N . GLY B 1 40 ? -0.239 12.938 -1.702 1 92.19 40 GLY B N 1
ATOM 2044 C CA . GLY B 1 40 ? 0.461 13.656 -2.754 1 92.19 40 GLY B CA 1
ATOM 2045 C C . GLY B 1 40 ? 1.81 14.195 -2.314 1 92.19 40 GLY B C 1
ATOM 2046 O O . GLY B 1 40 ? 2.699 13.43 -1.941 1 92.19 40 GLY B O 1
ATOM 2047 N N . GLY B 1 41 ? 1.85 15.43 -2.158 1 92.31 41 GLY B N 1
ATOM 2048 C CA . GLY B 1 41 ? 3.092 16.141 -1.912 1 92.31 41 GLY B CA 1
ATOM 2049 C C . GLY B 1 41 ? 3.451 17.109 -3.021 1 92.31 41 GLY B C 1
ATOM 2050 O O . GLY B 1 41 ? 3.242 16.828 -4.199 1 92.31 41 GLY B O 1
ATOM 2051 N N . LYS B 1 42 ? 3.969 18.219 -2.613 1 87.81 42 LYS B N 1
ATOM 2052 C CA . LYS B 1 42 ? 4.266 19.266 -3.582 1 87.81 42 LYS B CA 1
ATOM 2053 C C . LYS B 1 42 ? 5.309 18.797 -4.594 1 87.81 42 LYS B C 1
ATOM 2055 O O . LYS B 1 42 ? 6.398 18.375 -4.215 1 87.81 42 LYS B O 1
ATOM 2060 N N . ASN B 1 43 ? 4.902 18.719 -5.891 1 90.06 43 ASN B N 1
ATOM 2061 C CA . ASN B 1 43 ? 5.766 18.453 -7.035 1 90.06 43 ASN B CA 1
ATOM 2062 C C . ASN B 1 43 ? 6.32 17.031 -7.004 1 90.06 43 ASN B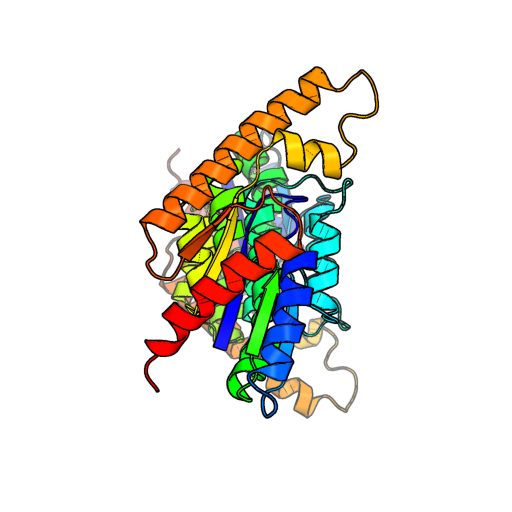 C 1
ATOM 2064 O O . ASN B 1 43 ? 7.469 16.797 -7.379 1 90.06 43 ASN B O 1
ATOM 2068 N N . LEU B 1 44 ? 5.59 16.125 -6.465 1 94.81 44 LEU B N 1
ATOM 2069 C CA . LEU B 1 44 ? 5.984 14.711 -6.457 1 94.81 44 LEU B CA 1
ATOM 2070 C C . LEU B 1 44 ? 5.16 13.914 -7.457 1 94.81 44 LEU B C 1
ATOM 2072 O O . LEU B 1 44 ? 4.078 13.422 -7.125 1 94.81 44 LEU B O 1
ATOM 2076 N N . LYS B 1 45 ? 5.723 13.719 -8.586 1 93.44 45 LYS B N 1
ATOM 2077 C CA . LYS B 1 45 ? 5.008 13.156 -9.727 1 93.44 45 LYS B CA 1
ATOM 2078 C C . LYS B 1 45 ? 4.348 11.828 -9.367 1 93.44 45 LYS B C 1
ATOM 2080 O O . LYS B 1 45 ? 3.137 11.664 -9.539 1 93.44 45 LYS B O 1
ATOM 2085 N N . GLU B 1 46 ? 5.082 10.891 -8.828 1 94.12 46 GLU B N 1
ATOM 2086 C CA . GLU B 1 46 ? 4.566 9.555 -8.547 1 94.12 46 GLU B CA 1
ATOM 2087 C C . GLU B 1 46 ? 3.477 9.594 -7.48 1 94.12 46 GLU B C 1
ATOM 2089 O O . GLU B 1 46 ? 2.447 8.93 -7.605 1 94.12 46 GLU B O 1
ATOM 2094 N N . ALA B 1 47 ? 3.688 10.359 -6.434 1 94.88 47 ALA B N 1
ATOM 2095 C CA . ALA B 1 47 ? 2.691 10.477 -5.375 1 94.88 47 ALA B CA 1
ATOM 2096 C C . ALA B 1 47 ? 1.406 11.117 -5.898 1 94.88 47 ALA B C 1
ATOM 2098 O O . ALA B 1 47 ? 0.306 10.734 -5.492 1 94.88 47 ALA B O 1
ATOM 2099 N N . LEU B 1 48 ? 1.567 12.031 -6.766 1 93.88 48 LEU B N 1
ATOM 2100 C CA . LEU B 1 48 ? 0.406 12.711 -7.332 1 93.88 48 LEU B CA 1
ATOM 2101 C C . LEU B 1 48 ? -0.358 11.781 -8.273 1 93.88 48 LEU B C 1
ATOM 2103 O O . LEU B 1 48 ? -1.584 11.867 -8.367 1 93.88 48 LEU B O 1
ATOM 2107 N N . GLN B 1 49 ? 0.337 10.898 -8.953 1 93.06 49 GLN B N 1
ATOM 2108 C CA . GLN B 1 49 ? -0.332 9.883 -9.766 1 93.06 49 GLN B CA 1
ATOM 2109 C C . GLN B 1 49 ? -1.176 8.953 -8.898 1 93.06 49 GLN B C 1
ATOM 2111 O O . GLN B 1 49 ? -2.301 8.609 -9.258 1 93.06 49 GLN B O 1
ATOM 2116 N N . ILE B 1 50 ? -0.604 8.57 -7.781 1 94.5 50 ILE B N 1
ATOM 2117 C CA . ILE B 1 50 ? -1.344 7.727 -6.852 1 94.5 50 ILE B CA 1
ATOM 2118 C C . ILE B 1 50 ? -2.564 8.477 -6.328 1 94.5 50 ILE B C 1
ATOM 2120 O O . ILE B 1 50 ? -3.652 7.906 -6.215 1 94.5 50 ILE B O 1
ATOM 2124 N N . ARG B 1 51 ? -2.385 9.742 -6.012 1 92.5 51 ARG B N 1
ATOM 2125 C CA . ARG B 1 51 ? -3.494 10.578 -5.566 1 92.5 51 ARG B CA 1
ATOM 2126 C C . ARG B 1 51 ? -4.609 10.609 -6.609 1 92.5 51 ARG B C 1
ATOM 2128 O O . ARG B 1 51 ? -5.789 10.516 -6.266 1 92.5 51 ARG B O 1
ATOM 2135 N N . GLU B 1 52 ? -4.203 10.742 -7.828 1 90.88 52 GLU B N 1
ATOM 2136 C CA . GLU B 1 52 ? -5.188 10.758 -8.906 1 90.88 52 GLU B CA 1
ATOM 2137 C C . GLU B 1 52 ? -5.973 9.453 -8.953 1 90.88 52 GLU B C 1
ATOM 2139 O O . GLU B 1 52 ? -7.191 9.461 -9.148 1 90.88 52 GLU B O 1
ATOM 2144 N N . PHE B 1 53 ? -5.285 8.375 -8.797 1 91.31 53 PHE B N 1
ATOM 2145 C CA . PHE B 1 53 ? -5.938 7.07 -8.742 1 91.31 53 PHE B CA 1
ATOM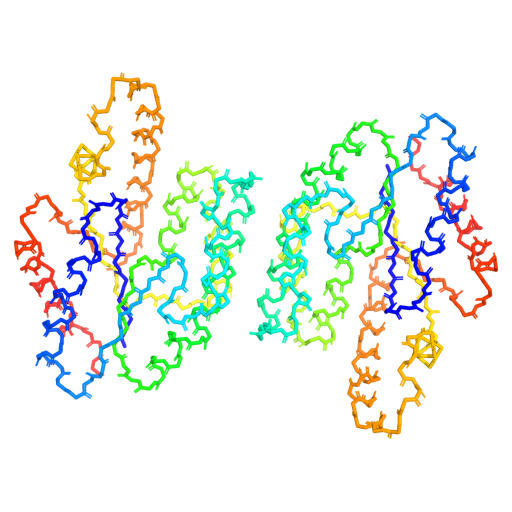 2146 C C . PHE B 1 53 ? -6.93 7.008 -7.594 1 91.31 53 PHE B C 1
ATOM 2148 O O . PHE B 1 53 ? -8.062 6.547 -7.766 1 91.31 53 PHE B O 1
ATOM 2155 N N . LEU B 1 54 ? -6.562 7.527 -6.477 1 91.06 54 LEU B N 1
ATOM 2156 C CA . LEU B 1 54 ? -7.344 7.508 -5.242 1 91.06 54 LEU B CA 1
ATOM 2157 C C . LEU B 1 54 ? -8.617 8.328 -5.395 1 91.06 54 LEU B C 1
ATOM 2159 O O . LEU B 1 54 ? -9.672 7.941 -4.891 1 91.06 54 LEU B O 1
ATOM 2163 N N . LEU B 1 55 ? -8.461 9.383 -6.039 1 87 55 LEU B N 1
ATOM 2164 C CA . LEU B 1 55 ? -9.555 10.344 -6.062 1 87 55 LEU B CA 1
ATOM 2165 C C . LEU B 1 55 ? -10.438 10.133 -7.281 1 87 55 LEU B C 1
ATOM 2167 O O . LEU B 1 55 ? -11.5 10.75 -7.398 1 87 55 LEU B O 1
ATOM 2171 N N . SER B 1 56 ? -9.984 9.219 -8.148 1 86.81 56 SER B N 1
ATOM 2172 C CA . SER B 1 56 ? -10.75 8.977 -9.367 1 86.81 56 SER B CA 1
ATOM 2173 C C . SER B 1 56 ? -12.117 8.391 -9.047 1 86.81 56 SER B C 1
ATOM 2175 O O . SER B 1 56 ? -12.219 7.348 -8.391 1 86.81 56 SER B O 1
ATOM 2177 N N . LYS B 1 57 ? -13.18 9 -9.547 1 81.81 57 LYS B N 1
ATOM 2178 C CA . LYS B 1 57 ? -14.547 8.516 -9.352 1 81.81 57 LYS B CA 1
ATOM 2179 C C . LYS B 1 57 ? -14.797 7.242 -10.141 1 81.81 57 LYS B C 1
ATOM 2181 O O . LYS B 1 57 ? -15.773 6.527 -9.891 1 81.81 57 LYS B O 1
ATOM 2186 N N . ASN B 1 58 ? -13.945 6.949 -11.078 1 85.25 58 ASN B N 1
ATOM 2187 C CA . ASN B 1 58 ? -14.094 5.785 -11.945 1 85.25 58 ASN B CA 1
ATOM 2188 C C . ASN B 1 58 ? -13.578 4.516 -11.273 1 85.25 58 ASN B C 1
ATOM 2190 O O . ASN B 1 58 ? -13.828 3.41 -11.758 1 85.25 58 ASN B O 1
ATOM 2194 N N . ASN B 1 59 ? -12.867 4.758 -10.219 1 86.06 59 ASN B N 1
ATOM 2195 C CA . ASN B 1 59 ? -12.312 3.605 -9.516 1 86.06 59 ASN B CA 1
ATOM 2196 C C . ASN B 1 59 ? -13.156 3.24 -8.297 1 86.06 59 ASN B C 1
ATOM 2198 O O . ASN B 1 59 ? -13.547 4.117 -7.523 1 86.06 59 ASN B O 1
ATOM 2202 N N . GLN B 1 60 ? -13.516 2.016 -8.273 1 88.06 60 GLN B N 1
ATOM 2203 C CA . GLN B 1 60 ? -14.156 1.468 -7.082 1 88.06 60 GLN B CA 1
ATOM 2204 C C . GLN B 1 60 ? -13.172 0.639 -6.262 1 88.06 60 GLN B C 1
ATOM 2206 O O . GLN B 1 60 ? -12.789 -0.463 -6.664 1 88.06 60 GLN B O 1
ATOM 2211 N N . ILE B 1 61 ? -12.812 1.198 -5.145 1 92.75 61 ILE B N 1
ATOM 2212 C CA . ILE B 1 61 ? -11.797 0.512 -4.355 1 92.75 61 ILE B CA 1
ATOM 2213 C C . ILE B 1 61 ? -12.297 0.313 -2.928 1 92.75 61 ILE B C 1
ATOM 2215 O O . ILE B 1 61 ? -13.102 1.103 -2.43 1 92.75 61 ILE B O 1
ATOM 2219 N N . SER B 1 62 ? -11.906 -0.761 -2.326 1 94.88 62 SER B N 1
ATOM 2220 C CA . SER B 1 62 ? -12.258 -1.07 -0.944 1 94.88 62 SER B CA 1
ATOM 2221 C C . SER B 1 62 ? -11.492 -0.186 0.034 1 94.88 62 SER B C 1
ATOM 2223 O O . SER B 1 62 ? -10.484 0.424 -0.331 1 94.88 62 SER B O 1
ATOM 2225 N N . PRO B 1 63 ? -11.922 -0.159 1.299 1 94.94 63 PRO B N 1
ATOM 2226 C CA . PRO B 1 63 ? -11.188 0.583 2.326 1 94.94 63 PRO B CA 1
ATOM 2227 C C . PRO B 1 63 ? -9.75 0.086 2.504 1 94.94 63 PRO B C 1
ATOM 2229 O O . PRO B 1 63 ? -8.852 0.874 2.812 1 94.94 63 PRO B O 1
ATOM 2232 N N . TYR B 1 64 ? -9.516 -1.169 2.273 1 9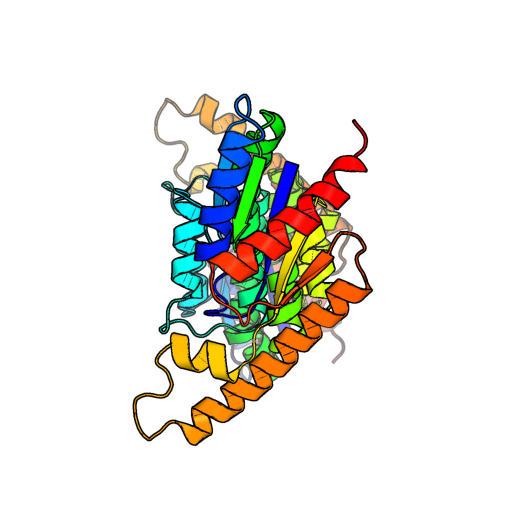5.75 64 TYR B N 1
ATOM 2233 C CA . TYR B 1 64 ? -8.18 -1.728 2.4 1 95.75 64 TYR B CA 1
ATOM 2234 C C . TYR B 1 64 ? -7.266 -1.213 1.293 1 95.75 64 TYR B C 1
ATOM 2236 O O . TYR B 1 64 ? -6.113 -0.854 1.546 1 95.75 64 TYR B O 1
ATOM 2244 N N . VAL B 1 65 ? -7.844 -1.215 0.119 1 96.25 65 VAL B N 1
ATOM 2245 C CA . VAL B 1 65 ? -7.074 -0.723 -1.019 1 96.25 65 VAL B CA 1
ATOM 2246 C C . VAL B 1 65 ? -6.766 0.761 -0.833 1 96.25 65 VAL B C 1
ATOM 2248 O O . VAL B 1 65 ? -5.652 1.211 -1.109 1 96.25 65 VAL B O 1
ATOM 2251 N N . GLU B 1 66 ? -7.746 1.512 -0.38 1 95.69 66 GLU B N 1
ATOM 2252 C CA . GLU B 1 66 ? -7.547 2.928 -0.085 1 95.69 66 GLU B CA 1
ATOM 2253 C C . GLU B 1 66 ? -6.418 3.125 0.924 1 95.69 66 GLU B C 1
ATOM 2255 O O . GLU B 1 66 ? -5.543 3.973 0.729 1 95.69 66 GLU B O 1
ATOM 2260 N N . MET B 1 67 ? -6.453 2.35 1.945 1 96.75 67 MET B N 1
ATOM 2261 C CA . MET B 1 67 ? -5.434 2.422 2.99 1 96.75 67 MET B CA 1
ATOM 2262 C C . MET B 1 67 ? -4.043 2.182 2.414 1 96.75 67 MET B C 1
ATOM 2264 O O . MET B 1 67 ? -3.107 2.926 2.713 1 96.75 67 MET B O 1
ATOM 2268 N N . LEU B 1 68 ? -3.93 1.238 1.591 1 97.19 68 LEU B N 1
ATOM 2269 C CA . LEU B 1 68 ? -2.645 0.886 0.999 1 97.19 68 LEU B CA 1
ATOM 2270 C C . LEU B 1 68 ? -2.154 1.989 0.067 1 97.19 68 LEU B C 1
ATOM 2272 O O . LEU B 1 68 ? -0.965 2.314 0.056 1 97.19 68 LEU B O 1
ATOM 2276 N N . LEU B 1 69 ? -3.059 2.551 -0.661 1 96.94 69 LEU B N 1
ATOM 2277 C CA . LEU B 1 69 ? -2.682 3.602 -1.599 1 96.94 69 LEU B CA 1
ATOM 2278 C C . LEU B 1 69 ? -2.262 4.867 -0.856 1 96.94 69 LEU B C 1
ATOM 2280 O O . LEU B 1 69 ? -1.312 5.543 -1.259 1 96.94 69 LEU B O 1
ATOM 2284 N N . PHE B 1 70 ? -2.951 5.211 0.23 1 97.38 70 PHE B N 1
ATOM 2285 C CA . PHE B 1 70 ? -2.533 6.336 1.056 1 97.38 70 PHE B CA 1
ATOM 2286 C C . PHE B 1 70 ? -1.13 6.113 1.606 1 97.38 70 PHE B C 1
ATOM 2288 O O . PHE B 1 70 ? -0.298 7.023 1.59 1 97.38 70 PHE B O 1
ATOM 2295 N N . ALA B 1 71 ? -0.881 4.91 2.08 1 97.19 71 ALA B N 1
ATOM 2296 C CA . ALA B 1 71 ? 0.432 4.574 2.623 1 97.19 71 ALA B CA 1
ATOM 2297 C C . ALA B 1 71 ? 1.507 4.645 1.541 1 97.19 71 ALA B C 1
ATOM 2299 O O . ALA B 1 71 ? 2.635 5.066 1.804 1 97.19 71 ALA B O 1
ATOM 2300 N N . THR B 1 72 ? 1.143 4.234 0.372 1 97.31 72 THR B N 1
ATOM 2301 C CA . THR B 1 72 ? 2.074 4.266 -0.75 1 97.31 72 THR B CA 1
ATOM 2302 C C . THR B 1 72 ? 2.467 5.699 -1.091 1 97.31 72 THR B C 1
ATOM 2304 O O . THR B 1 72 ? 3.652 6.012 -1.206 1 97.31 72 THR B O 1
ATOM 2307 N N . ALA B 1 73 ? 1.483 6.57 -1.233 1 97.25 73 ALA B N 1
ATOM 2308 C CA . ALA B 1 73 ? 1.748 7.98 -1.509 1 97.25 73 ALA B CA 1
ATOM 2309 C C . ALA B 1 73 ? 2.588 8.609 -0.4 1 97.25 73 ALA B C 1
ATOM 2311 O O . ALA B 1 73 ? 3.492 9.398 -0.671 1 97.25 73 ALA B O 1
ATOM 2312 N N . ARG B 1 74 ? 2.309 8.234 0.788 1 98.12 74 ARG B N 1
ATOM 2313 C CA . ARG B 1 74 ? 3.035 8.766 1.935 1 98.12 74 ARG B CA 1
ATOM 2314 C C . ARG B 1 74 ? 4.5 8.344 1.905 1 98.12 74 ARG B C 1
ATOM 2316 O O . ARG B 1 74 ? 5.391 9.133 2.221 1 98.12 74 ARG B O 1
ATOM 2323 N N . ARG B 1 75 ? 4.742 7.09 1.562 1 97.56 75 ARG B N 1
ATOM 2324 C CA . ARG B 1 75 ? 6.125 6.621 1.5 1 97.56 75 ARG B CA 1
ATOM 2325 C C . ARG B 1 75 ? 6.926 7.418 0.476 1 97.56 75 ARG B C 1
ATOM 2327 O O . ARG B 1 75 ? 8.062 7.812 0.742 1 97.56 75 ARG B O 1
ATOM 2334 N N . ILE B 1 76 ? 6.348 7.68 -0.632 1 97.75 76 ILE B N 1
ATOM 2335 C CA . ILE B 1 76 ? 7.004 8.492 -1.652 1 97.75 76 ILE B CA 1
ATOM 2336 C C . ILE B 1 76 ? 7.246 9.898 -1.113 1 97.75 76 ILE B C 1
ATOM 2338 O O . ILE B 1 76 ? 8.336 10.453 -1.272 1 97.75 76 ILE B O 1
ATOM 2342 N N . HIS B 1 77 ? 6.242 10.477 -0.47 1 98.5 77 HIS B N 1
ATOM 2343 C CA . HIS B 1 77 ? 6.293 11.805 0.118 1 98.5 77 HIS B CA 1
ATOM 2344 C C . HIS B 1 77 ? 7.438 11.93 1.119 1 98.5 77 HIS B C 1
ATOM 2346 O O . HIS B 1 77 ? 8.211 12.883 1.069 1 98.5 77 HIS B O 1
ATOM 2352 N N . LEU B 1 78 ? 7.543 10.93 1.949 1 98.44 78 LEU B N 1
ATOM 2353 C CA . LEU B 1 78 ? 8.594 10.891 2.959 1 98.44 78 LEU B CA 1
ATOM 2354 C C . LEU B 1 78 ? 9.977 10.836 2.307 1 98.44 78 LEU B C 1
ATOM 2356 O O . LEU B 1 78 ? 10.852 11.633 2.637 1 98.44 78 LEU B O 1
ATOM 2360 N N . GLU B 1 79 ? 10.109 9.953 1.385 1 98 79 GLU B N 1
ATOM 2361 C CA . GLU B 1 79 ? 11.414 9.711 0.778 1 98 79 GLU B CA 1
ATOM 2362 C C . GLU B 1 79 ? 11.883 10.914 -0.03 1 98 79 GLU B C 1
ATOM 2364 O O . GLU B 1 79 ? 13.07 11.242 -0.029 1 98 79 GLU B O 1
ATOM 2369 N N . ARG B 1 80 ? 10.961 11.547 -0.637 1 97.88 80 ARG B N 1
ATOM 2370 C CA . ARG B 1 80 ? 11.375 12.508 -1.66 1 97.88 80 ARG B CA 1
ATOM 2371 C C . ARG B 1 80 ? 11.328 13.93 -1.128 1 97.88 80 ARG B C 1
ATOM 2373 O O . ARG B 1 80 ? 11.953 14.836 -1.689 1 97.88 80 ARG B O 1
ATOM 2380 N N . LEU B 1 81 ? 10.609 14.156 -0.046 1 98.44 81 LEU B N 1
ATOM 2381 C CA . LEU B 1 81 ? 10.445 15.547 0.368 1 98.44 81 LEU B CA 1
ATOM 2382 C C . LEU B 1 81 ? 10.648 15.695 1.872 1 98.44 81 LEU B C 1
ATOM 2384 O O . LEU B 1 81 ? 11.523 16.438 2.312 1 98.44 81 LEU B O 1
ATOM 2388 N N . ILE B 1 82 ? 9.969 14.938 2.67 1 98.69 82 ILE B N 1
ATOM 2389 C CA . ILE B 1 82 ? 9.898 15.219 4.102 1 98.69 82 ILE B CA 1
ATOM 2390 C C . ILE B 1 82 ? 11.234 14.859 4.762 1 98.69 82 ILE B C 1
ATOM 2392 O O . ILE B 1 82 ? 11.828 15.688 5.453 1 98.69 82 ILE B O 1
ATOM 2396 N N . TRP B 1 83 ? 11.703 13.641 4.535 1 98.75 83 TRP B N 1
ATOM 2397 C CA . TRP B 1 83 ? 12.938 13.219 5.184 1 98.75 83 TRP B CA 1
ATOM 2398 C C . TRP B 1 83 ? 14.109 14.086 4.738 1 98.75 83 TRP B C 1
ATOM 2400 O O . TRP B 1 83 ? 14.875 14.578 5.566 1 98.75 83 TRP B O 1
ATOM 2410 N N . PRO B 1 84 ? 14.281 14.305 3.398 1 98.56 84 PRO B N 1
ATOM 2411 C CA . PRO B 1 84 ? 15.375 15.188 2.984 1 98.56 84 PRO B CA 1
ATOM 2412 C C . PRO B 1 84 ? 15.273 16.578 3.586 1 98.56 84 PRO B C 1
ATOM 2414 O O . PRO B 1 84 ? 16.281 17.172 3.977 1 98.56 84 PRO B O 1
ATOM 2417 N N . ALA B 1 85 ? 14.102 17.156 3.66 1 98.56 85 ALA B N 1
ATOM 2418 C CA . ALA B 1 85 ? 13.906 18.484 4.223 1 98.56 85 ALA B CA 1
ATOM 2419 C C . ALA B 1 85 ? 14.266 18.516 5.703 1 98.56 85 ALA B C 1
ATOM 2421 O O . ALA B 1 85 ? 14.969 19.422 6.16 1 98.56 85 ALA B O 1
ATOM 2422 N N . LEU B 1 86 ? 13.859 17.547 6.426 1 98.44 86 LEU B N 1
ATOM 2423 C CA . LEU B 1 86 ? 14.148 17.484 7.855 1 98.44 86 LEU B CA 1
ATOM 2424 C C . LEU B 1 86 ? 15.641 17.312 8.102 1 98.44 86 LEU B C 1
ATOM 2426 O O . LEU B 1 86 ? 16.203 17.938 9.008 1 98.44 86 LEU B O 1
ATOM 2430 N N . LYS B 1 87 ? 16.203 16.469 7.289 1 98.31 87 LYS B N 1
ATOM 2431 C CA . LYS B 1 87 ? 17.641 16.234 7.406 1 98.31 87 LYS B CA 1
ATOM 2432 C C . LYS B 1 87 ? 18.422 17.516 7.152 1 98.31 87 LYS B C 1
ATOM 2434 O O . LYS B 1 87 ? 19.469 17.75 7.77 1 98.31 87 LYS B O 1
ATOM 2439 N N . ALA B 1 88 ? 17.906 18.359 6.332 1 98.31 88 ALA B N 1
ATOM 2440 C CA . ALA B 1 88 ? 18.562 19.609 5.977 1 98.31 88 ALA B CA 1
ATOM 2441 C C . ALA B 1 88 ? 18.25 20.703 7 1 98.31 88 ALA B C 1
ATOM 2443 O O . ALA B 1 88 ? 18.641 21.859 6.828 1 98.31 88 ALA B O 1
ATOM 2444 N N . GLY B 1 89 ? 17.438 20.391 8.047 1 97.56 89 GLY B N 1
ATOM 2445 C CA . GLY B 1 89 ? 17.156 21.328 9.125 1 97.56 89 GLY B CA 1
ATOM 2446 C C . GLY B 1 89 ? 16.016 22.266 8.82 1 97.56 89 GLY B C 1
ATOM 2447 O O . GLY B 1 89 ? 15.852 23.281 9.492 1 97.56 89 GLY B O 1
ATOM 2448 N N . LYS B 1 90 ? 15.219 21.906 7.809 1 98.5 90 LYS B N 1
ATOM 2449 C CA . LYS B 1 90 ? 14.078 22.75 7.449 1 98.5 90 LYS B CA 1
ATOM 2450 C C . LYS B 1 90 ? 12.891 22.484 8.367 1 98.5 90 LYS B C 1
ATOM 2452 O O . LYS B 1 90 ? 12.875 21.484 9.102 1 98.5 90 LYS B O 1
ATOM 2457 N N . ILE B 1 91 ? 11.953 23.438 8.359 1 98.44 91 ILE B N 1
ATOM 2458 C CA . ILE B 1 91 ? 10.664 23.234 9.016 1 98.44 91 ILE B CA 1
ATOM 2459 C C . ILE B 1 91 ? 9.633 22.75 7.992 1 98.44 91 ILE B C 1
ATOM 2461 O O . ILE B 1 91 ? 9.438 23.391 6.957 1 98.44 91 ILE B O 1
ATOM 2465 N N . VAL B 1 92 ? 9.047 21.609 8.281 1 98.75 92 VAL B N 1
ATOM 2466 C CA . VAL B 1 92 ? 8.078 21.031 7.355 1 98.75 92 VAL B CA 1
ATOM 2467 C C . VAL B 1 92 ? 6.672 21.156 7.926 1 98.75 92 VAL B C 1
ATOM 2469 O O . VAL B 1 92 ? 6.406 20.719 9.047 1 98.75 92 VAL B O 1
ATOM 2472 N N . LEU B 1 93 ? 5.828 21.828 7.184 1 98.81 93 LEU B N 1
ATOM 2473 C CA . LEU B 1 93 ? 4.395 21.891 7.465 1 98.81 93 LEU B CA 1
ATOM 2474 C C . LEU B 1 93 ? 3.617 21.016 6.48 1 98.81 93 LEU B C 1
ATOM 2476 O O . LEU B 1 93 ? 3.768 21.156 5.266 1 98.81 93 LEU B O 1
ATOM 2480 N N . CYS B 1 94 ? 2.787 20.172 6.996 1 98.75 94 CYS B N 1
ATOM 2481 C CA . CYS B 1 94 ? 2.1 19.219 6.129 1 98.75 94 CYS B CA 1
ATOM 2482 C C . CYS B 1 94 ? 0.597 19.25 6.375 1 98.75 94 CYS B C 1
ATOM 2484 O O . CYS B 1 94 ? 0.147 19.062 7.508 1 98.75 94 CYS B O 1
ATOM 2486 N N . ASP B 1 95 ? -0.176 19.484 5.293 1 98.25 95 ASP B N 1
ATOM 2487 C CA . ASP B 1 95 ? -1.626 19.328 5.332 1 98.25 95 ASP B CA 1
ATOM 2488 C C . ASP B 1 95 ? -2.02 17.859 5.328 1 98.25 95 ASP B C 1
ATOM 2490 O O . ASP B 1 95 ? -2.039 17.219 4.277 1 98.25 95 ASP B O 1
ATOM 2494 N N . ARG B 1 96 ? -2.373 17.375 6.461 1 98.12 96 ARG B N 1
ATOM 2495 C CA . ARG B 1 96 ? -2.705 15.984 6.75 1 98.12 96 ARG B CA 1
ATOM 2496 C C . ARG B 1 96 ? -1.45 15.117 6.781 1 98.12 96 ARG B C 1
ATOM 2498 O O . ARG B 1 96 ? -0.448 15.445 6.141 1 98.12 96 ARG B O 1
ATOM 2505 N N . TYR B 1 97 ? -1.523 14.062 7.52 1 98.31 97 TYR B N 1
ATOM 2506 C CA . TYR B 1 97 ? -0.51 13.016 7.648 1 98.31 97 TYR B CA 1
ATOM 2507 C C . TYR B 1 97 ? -1.117 11.734 8.195 1 98.31 97 TYR B C 1
ATOM 2509 O O . TYR B 1 97 ? -2.229 11.352 7.816 1 98.31 97 TYR B O 1
ATOM 2517 N N . ILE B 1 98 ? -0.439 11.008 9.016 1 98.31 98 ILE B N 1
ATOM 2518 C CA . ILE B 1 98 ? -0.858 9.695 9.484 1 98.31 98 ILE B CA 1
ATOM 2519 C C . ILE B 1 98 ? -2.133 9.82 10.32 1 98.31 98 ILE B C 1
ATOM 2521 O O . ILE B 1 98 ? -3.012 8.961 10.258 1 98.31 98 ILE B O 1
ATOM 2525 N N . ASP B 1 99 ? -2.283 10.891 11.055 1 98.56 99 ASP B N 1
ATOM 2526 C CA . ASP B 1 99 ? -3.453 11.07 11.906 1 98.56 99 ASP B CA 1
ATOM 2527 C C . ASP B 1 99 ? -4.738 11.109 11.078 1 98.56 99 ASP B C 1
ATOM 2529 O O . ASP B 1 99 ? -5.781 10.633 11.523 1 98.56 99 ASP B O 1
ATOM 2533 N N . SER B 1 100 ? -4.625 11.672 9.945 1 98.12 100 SER B N 1
ATOM 2534 C CA . SER B 1 100 ? -5.77 11.648 9.039 1 98.12 100 SER B CA 1
ATOM 2535 C C . SER B 1 100 ? -6.145 10.219 8.656 1 98.12 100 SER B C 1
ATOM 2537 O O . SER B 1 100 ? -7.324 9.883 8.578 1 98.12 100 SER B O 1
ATOM 2539 N N . SER B 1 101 ? -5.152 9.375 8.352 1 97.88 101 SER B N 1
ATOM 2540 C CA . SER B 1 101 ? -5.434 7.98 8.023 1 97.88 101 SER B CA 1
ATOM 2541 C C . SER B 1 101 ? -6.152 7.277 9.172 1 97.88 101 SER B C 1
ATOM 2543 O O . SER B 1 101 ? -7.129 6.555 8.945 1 97.88 101 SER B O 1
ATOM 2545 N N . ILE B 1 102 ? -5.727 7.512 10.367 1 98.12 102 ILE B N 1
ATOM 2546 C CA . ILE B 1 102 ? -6.348 6.879 11.523 1 98.12 102 ILE B CA 1
ATOM 2547 C C . ILE B 1 102 ? -7.785 7.375 11.672 1 98.12 102 ILE B C 1
ATOM 2549 O O . ILE B 1 102 ? -8.703 6.574 11.867 1 98.12 102 ILE B O 1
ATOM 2553 N N . ALA B 1 103 ? -8 8.664 11.523 1 98.31 103 ALA B N 1
ATOM 2554 C CA . ALA B 1 103 ? -9.328 9.242 11.695 1 98.31 103 ALA B CA 1
ATOM 2555 C C . ALA B 1 103 ? -10.273 8.797 10.586 1 98.31 103 ALA B C 1
ATOM 2557 O O . ALA B 1 103 ? -11.375 8.312 10.852 1 98.31 103 ALA B O 1
ATOM 2558 N N . TYR B 1 104 ? -9.852 8.875 9.359 1 96.81 104 TYR B N 1
ATOM 2559 C CA . TYR B 1 104 ? -10.727 8.617 8.219 1 96.81 104 TYR B CA 1
ATOM 2560 C C . TYR B 1 104 ? -10.875 7.121 7.977 1 96.81 104 TYR B C 1
ATOM 2562 O O . TYR B 1 104 ? -11.977 6.633 7.719 1 96.81 104 TYR B O 1
ATOM 2570 N N . GLN B 1 105 ? -9.789 6.445 8.039 1 97.12 105 GLN B N 1
ATOM 2571 C CA . GLN B 1 105 ? -9.836 5.031 7.676 1 97.12 105 GLN B CA 1
ATOM 2572 C C . GLN B 1 105 ? -10.219 4.168 8.875 1 97.12 105 GLN B C 1
ATOM 2574 O O . GLN B 1 105 ? -11.031 3.248 8.742 1 97.12 105 GLN B O 1
ATOM 2579 N N . GLY B 1 106 ? -9.625 4.453 10.023 1 97.62 106 GLY B N 1
ATOM 2580 C CA . GLY B 1 106 ? -9.961 3.703 11.227 1 97.62 106 GLY B CA 1
ATOM 2581 C C . GLY B 1 106 ? -11.359 3.977 11.734 1 97.62 106 GLY B C 1
ATOM 2582 O O . GLY B 1 106 ? -12.18 3.057 11.844 1 97.62 106 GLY B O 1
ATOM 2583 N N . PHE B 1 107 ? -11.641 5.203 11.938 1 97.62 107 PHE B N 1
ATOM 2584 C CA . PHE B 1 107 ? -12.922 5.582 12.531 1 97.62 107 PHE B CA 1
ATOM 2585 C C . PHE B 1 107 ? -13.969 5.812 11.445 1 97.62 107 PHE B C 1
ATOM 2587 O O . PHE B 1 107 ? -15.094 5.301 11.539 1 97.62 107 PHE B O 1
ATOM 2594 N N . GLY B 1 108 ? -13.633 6.469 10.391 1 96.06 108 GLY B N 1
ATOM 2595 C CA . GLY B 1 108 ? -14.57 6.754 9.32 1 96.06 108 GLY B CA 1
ATOM 2596 C C . GLY B 1 108 ? -15.008 5.512 8.562 1 96.06 108 GLY B C 1
ATOM 2597 O O . GLY B 1 108 ? -16.203 5.191 8.523 1 96.06 108 GLY B O 1
ATOM 2598 N N . ASN B 1 109 ? -14.023 4.746 8.062 1 94.62 109 ASN B N 1
ATOM 2599 C CA . ASN B 1 109 ? -14.305 3.59 7.219 1 94.62 109 ASN B CA 1
ATOM 2600 C C . ASN B 1 109 ? -14.438 2.312 8.047 1 94.62 109 ASN B C 1
ATOM 2602 O O . ASN B 1 109 ? -14.805 1.262 7.516 1 94.62 109 ASN B O 1
ATOM 2606 N N . GLY B 1 110 ? -14.07 2.391 9.32 1 95.94 110 GLY B N 1
ATOM 2607 C CA . GLY B 1 110 ? -14.305 1.27 10.219 1 95.94 110 GLY B CA 1
ATOM 2608 C C . GLY B 1 110 ? -13.211 0.22 10.156 1 95.94 110 GLY B C 1
ATOM 2609 O O . GLY B 1 110 ? -13.398 -0.904 10.633 1 95.94 110 GLY B O 1
ATOM 2610 N N . LEU B 1 111 ? -12.086 0.497 9.57 1 96.38 111 LEU B N 1
ATOM 2611 C CA . LEU B 1 111 ? -10.961 -0.424 9.617 1 96.38 111 LEU B CA 1
ATOM 2612 C C . LEU B 1 111 ? -10.414 -0.545 11.039 1 96.38 111 LEU B C 1
ATOM 2614 O O . LEU B 1 111 ? -10.656 0.329 11.875 1 96.38 111 LEU B O 1
ATOM 2618 N N . ASP B 1 112 ? -9.719 -1.66 11.273 1 96.06 112 ASP B N 1
ATOM 2619 C CA . ASP B 1 112 ? -9.039 -1.834 12.555 1 96.06 112 ASP B CA 1
ATOM 2620 C C . ASP B 1 112 ? -8 -0.74 12.773 1 96.06 112 ASP B C 1
ATOM 2622 O O . ASP B 1 112 ? -7.062 -0.599 11.984 1 96.06 112 ASP B O 1
ATOM 2626 N N . ILE B 1 113 ? -8.172 -0.04 13.844 1 97.06 113 ILE B N 1
ATOM 2627 C CA . ILE B 1 113 ? -7.332 1.111 14.141 1 97.06 113 ILE B CA 1
ATOM 2628 C C . ILE B 1 113 ? -5.879 0.664 14.289 1 97.06 113 ILE B C 1
ATOM 2630 O O . ILE B 1 113 ? -4.961 1.345 13.828 1 97.06 113 ILE B O 1
ATOM 2634 N N . ASP B 1 114 ? -5.664 -0.446 14.883 1 95.44 114 ASP B N 1
ATOM 2635 C CA . ASP B 1 114 ? -4.312 -0.958 15.07 1 95.44 114 ASP B CA 1
ATOM 2636 C C . ASP B 1 114 ? -3.668 -1.322 13.734 1 95.44 114 ASP B C 1
ATOM 2638 O O . ASP B 1 114 ? -2.463 -1.144 13.555 1 95.44 114 ASP B O 1
ATOM 2642 N N . LEU B 1 115 ? -4.477 -1.82 12.898 1 93.25 115 LEU B N 1
ATOM 2643 C CA . LEU B 1 115 ? -3.982 -2.152 11.562 1 93.25 115 LEU B CA 1
ATOM 2644 C C . LEU B 1 115 ? -3.521 -0.899 10.828 1 93.25 115 LEU B C 1
ATOM 2646 O O . LEU B 1 115 ? -2.41 -0.861 10.297 1 93.25 115 LEU B O 1
ATOM 2650 N N . VAL B 1 116 ? -4.363 0.127 10.852 1 96.69 116 VAL B N 1
ATOM 2651 C CA . VAL B 1 116 ? -4.047 1.38 10.172 1 96.69 116 VAL B CA 1
ATOM 2652 C C . VAL B 1 116 ? -2.805 2.008 10.797 1 96.69 116 VAL B C 1
ATOM 2654 O O . VAL B 1 116 ? -1.889 2.43 10.086 1 96.69 116 VAL B O 1
ATOM 2657 N N . THR B 1 117 ? -2.754 1.972 12.078 1 96.5 117 THR B N 1
ATOM 2658 C CA . THR B 1 117 ? -1.648 2.588 12.805 1 96.5 117 THR B CA 1
ATOM 2659 C C . THR B 1 117 ? -0.346 1.833 12.547 1 96.5 117 THR B C 1
ATOM 2661 O O . THR B 1 117 ? 0.682 2.443 12.242 1 96.5 117 THR B O 1
ATOM 2664 N N . SER B 1 118 ? -0.417 0.555 12.648 1 93.44 118 SER B N 1
ATOM 2665 C CA . SER B 1 118 ? 0.786 -0.258 12.508 1 93.44 118 SER B CA 1
ATOM 2666 C C . SER B 1 118 ? 1.346 -0.176 11.094 1 93.44 118 SER B C 1
ATOM 2668 O O . SER B 1 118 ? 2.561 -0.074 10.906 1 93.44 118 SER B O 1
ATOM 2670 N N . LEU B 1 119 ? 0.47 -0.238 10.156 1 93.19 119 LEU B N 1
ATOM 2671 C CA . LEU B 1 119 ? 0.913 -0.134 8.766 1 93.19 119 LEU B CA 1
ATOM 2672 C C . LEU B 1 119 ? 1.617 1.195 8.523 1 93.19 119 LEU B C 1
ATOM 2674 O O . LEU B 1 119 ? 2.715 1.227 7.961 1 93.19 119 LEU B O 1
ATOM 2678 N N . ASN B 1 120 ? 1.024 2.271 8.945 1 96.12 120 ASN B N 1
ATOM 2679 C CA . ASN B 1 120 ? 1.588 3.594 8.703 1 96.12 120 ASN B CA 1
ATOM 2680 C C . ASN B 1 120 ? 2.879 3.809 9.484 1 96.12 120 ASN B C 1
ATOM 2682 O O . ASN B 1 120 ? 3.812 4.441 8.992 1 96.12 120 ASN B O 1
ATOM 2686 N N . SER B 1 121 ? 2.926 3.264 10.688 1 95.12 121 SER B N 1
ATOM 2687 C CA . SER B 1 121 ? 4.156 3.363 11.461 1 95.12 121 SER B CA 1
ATOM 2688 C C . SER B 1 121 ? 5.309 2.641 10.773 1 95.12 121 SER B C 1
ATOM 2690 O O . SER B 1 121 ? 6.426 3.152 10.719 1 95.12 121 SER B O 1
ATOM 2692 N N . LEU B 1 122 ? 4.988 1.546 10.258 1 90.69 122 LEU B N 1
ATOM 2693 C CA . LEU B 1 122 ? 5.996 0.733 9.594 1 90.69 122 LEU B CA 1
ATOM 2694 C C . LEU B 1 122 ? 6.508 1.424 8.336 1 90.69 122 LEU B C 1
ATOM 2696 O O . LEU B 1 122 ? 7.719 1.551 8.133 1 90.69 122 LEU B O 1
ATOM 2700 N N . ILE B 1 123 ? 5.613 1.93 7.57 1 93.38 123 ILE B N 1
ATOM 2701 C CA . ILE B 1 123 ? 5.984 2.467 6.266 1 93.38 123 ILE B CA 1
ATOM 2702 C C . ILE B 1 123 ? 6.664 3.822 6.438 1 93.38 123 ILE B C 1
ATOM 2704 O O . ILE B 1 123 ? 7.5 4.215 5.621 1 93.38 123 ILE B O 1
ATOM 2708 N N . SER B 1 124 ? 6.348 4.523 7.539 1 96.88 124 SER B N 1
ATOM 2709 C CA . SER B 1 124 ? 6.938 5.836 7.793 1 96.88 124 SER B CA 1
ATOM 2710 C C . SER B 1 124 ? 8.211 5.719 8.617 1 96.88 124 SER B C 1
ATOM 2712 O O . SER B 1 124 ? 8.82 6.73 8.977 1 96.88 124 SER B O 1
ATOM 2714 N N . GLU B 1 125 ? 8.531 4.441 8.953 1 95 125 GLU B N 1
ATOM 2715 C CA . GLU B 1 125 ? 9.641 4.211 9.867 1 95 125 GLU B CA 1
ATOM 2716 C C . GLU B 1 125 ? 9.5 5.051 11.133 1 95 125 GLU B C 1
ATOM 2718 O O . GLU B 1 125 ? 10.461 5.707 11.562 1 95 125 GLU B O 1
ATOM 2723 N N . ASN B 1 126 ? 8.273 5.105 11.625 1 96.31 126 ASN B N 1
ATOM 2724 C CA . ASN B 1 126 ? 7.887 5.777 12.867 1 96.31 126 ASN B CA 1
ATOM 2725 C C . ASN B 1 126 ? 8.172 7.273 12.805 1 96.31 126 ASN B C 1
ATOM 2727 O O . ASN B 1 126 ? 8.547 7.883 13.812 1 96.31 126 ASN B O 1
ATOM 2731 N N . THR B 1 127 ? 8.117 7.836 11.633 1 98 127 THR B N 1
ATOM 2732 C CA . THR B 1 127 ? 8.211 9.281 11.492 1 98 127 THR B CA 1
ATOM 2733 C C . THR B 1 127 ? 6.863 9.945 11.75 1 98 127 THR B C 1
ATOM 2735 O O . THR B 1 127 ? 5.914 9.758 10.984 1 98 127 THR B O 1
ATOM 2738 N N . PHE B 1 128 ? 6.832 10.648 12.812 1 97.81 128 PHE B N 1
ATOM 2739 C CA . PHE B 1 128 ? 5.637 11.391 13.203 1 97.81 128 PHE B CA 1
ATOM 2740 C C . PHE B 1 128 ? 5.949 12.867 13.367 1 97.81 128 PHE B C 1
ATOM 2742 O O . PHE B 1 128 ? 7.102 13.242 13.602 1 97.81 128 PHE B O 1
ATOM 2749 N N . PRO B 1 129 ? 4.902 13.711 13.211 1 98.12 129 PRO B N 1
ATOM 2750 C CA . PRO B 1 129 ? 5.137 15.141 13.453 1 98.12 129 PRO B CA 1
ATOM 2751 C C . PRO B 1 129 ? 5.543 15.43 14.891 1 98.12 129 PRO B C 1
ATOM 2753 O O . PRO B 1 129 ? 5.098 14.75 15.812 1 98.12 129 PRO B O 1
ATOM 2756 N N . ASP B 1 130 ? 6.359 16.469 14.992 1 96.62 130 ASP B N 1
ATOM 2757 C CA . ASP B 1 130 ? 6.688 16.969 16.328 1 96.62 130 ASP B CA 1
ATOM 2758 C C . ASP B 1 130 ? 5.461 17.594 16.984 1 96.62 130 ASP B C 1
ATOM 2760 O O . ASP B 1 130 ? 5.348 17.578 18.219 1 96.62 130 ASP B O 1
ATOM 2764 N N . LEU B 1 131 ? 4.68 18.109 16.188 1 96.94 131 LEU B N 1
ATOM 2765 C CA . LEU B 1 131 ? 3.455 18.781 16.609 1 96.94 131 LEU B CA 1
ATOM 2766 C C . LEU B 1 131 ? 2.34 18.578 15.594 1 96.94 131 LEU B C 1
ATOM 2768 O O . LEU B 1 131 ? 2.568 18.688 14.383 1 96.94 131 LEU B O 1
ATOM 2772 N N . THR B 1 132 ? 1.168 18.219 16.094 1 98.38 132 THR B N 1
ATOM 2773 C CA . THR B 1 132 ? -0.025 18.141 15.25 1 98.38 132 THR B CA 1
ATOM 2774 C C . THR B 1 132 ? -1.072 19.156 15.703 1 98.38 132 THR B C 1
ATOM 2776 O O . THR B 1 132 ? -1.426 19.203 16.875 1 98.38 132 THR B O 1
ATOM 2779 N N . ILE B 1 133 ? -1.548 19.953 14.773 1 98.5 133 ILE B N 1
ATOM 2780 C CA . ILE B 1 133 ? -2.6 20.938 15.023 1 98.5 133 ILE B CA 1
ATOM 2781 C C . ILE B 1 133 ? -3.904 20.469 14.383 1 98.5 133 ILE B C 1
ATOM 2783 O O . ILE B 1 133 ? -3.992 20.344 13.164 1 98.5 133 ILE B O 1
ATOM 2787 N N . PHE B 1 134 ? -4.887 20.203 15.219 1 98.62 134 PHE B N 1
ATOM 2788 C CA . PHE B 1 134 ? -6.203 19.781 14.758 1 98.62 134 PHE B CA 1
ATOM 2789 C C . PHE B 1 134 ? -7.199 20.922 14.805 1 98.62 134 PHE B C 1
ATOM 2791 O O . PHE B 1 134 ? -7.508 21.453 15.875 1 98.62 134 PHE B O 1
ATOM 2798 N N . LEU B 1 135 ? -7.652 21.312 13.586 1 98.12 135 LEU B N 1
ATOM 2799 C CA . LEU B 1 135 ? -8.688 22.344 13.508 1 98.12 135 LEU B CA 1
ATOM 2800 C C . LEU B 1 135 ? -10.078 21.719 13.656 1 98.12 135 LEU B C 1
ATOM 2802 O O . LEU B 1 135 ? -10.602 21.141 12.711 1 98.12 135 LEU B O 1
ATOM 2806 N N . ASP B 1 136 ? -10.625 22 14.805 1 97.19 136 ASP B N 1
ATOM 2807 C CA . ASP B 1 136 ? -11.961 21.484 15.102 1 97.19 136 ASP B CA 1
ATOM 2808 C C . ASP B 1 136 ? -13.039 22.469 14.664 1 97.19 136 ASP B C 1
ATOM 2810 O O . ASP B 1 136 ? -13.148 23.562 15.211 1 97.19 136 ASP B O 1
ATOM 2814 N N . ILE B 1 137 ? -13.797 22.031 13.695 1 95.75 137 ILE B N 1
ATOM 2815 C CA . ILE B 1 137 ? -14.875 22.875 13.203 1 95.75 137 ILE B CA 1
ATOM 2816 C C . ILE B 1 137 ? -16.188 22.109 13.242 1 95.75 137 ILE B C 1
ATOM 2818 O O . ILE B 1 137 ? -16.203 20.875 13.203 1 95.75 137 ILE B O 1
ATOM 2822 N N . LYS B 1 138 ? -17.234 22.922 13.273 1 94.5 138 LYS B N 1
ATOM 2823 C CA . LYS B 1 138 ? -18.547 22.297 13.156 1 94.5 138 LYS B CA 1
ATOM 2824 C C . LYS B 1 138 ? -18.766 21.719 11.758 1 94.5 138 LYS B C 1
ATOM 2826 O O . LYS B 1 138 ? -18.375 22.328 10.766 1 94.5 138 LYS B O 1
ATOM 2831 N N . ILE B 1 139 ? -19.359 20.547 11.727 1 93.5 139 ILE B N 1
ATOM 2832 C CA . ILE B 1 139 ? -19.609 19.875 10.461 1 93.5 139 ILE B CA 1
ATOM 2833 C C . ILE B 1 139 ? -20.453 20.766 9.555 1 93.5 139 ILE B C 1
ATOM 2835 O O . ILE B 1 139 ? -20.203 20.844 8.344 1 93.5 139 ILE B O 1
ATOM 2839 N N . SER B 1 140 ? -21.391 21.422 10.156 1 91.25 140 SER B N 1
ATOM 2840 C CA . SER B 1 140 ? -22.25 22.312 9.391 1 91.25 140 SER B CA 1
ATOM 2841 C C . SER B 1 140 ? -21.453 23.406 8.695 1 91.25 140 SER B C 1
ATOM 2843 O O . SER B 1 140 ? -21.719 23.75 7.539 1 91.25 140 SER B O 1
ATOM 2845 N N . LYS B 1 141 ? -20.531 23.953 9.383 1 90.94 141 LYS B N 1
ATOM 2846 C CA . LYS B 1 141 ? -19.672 24.984 8.805 1 90.94 141 LYS B CA 1
ATOM 2847 C C . LYS B 1 141 ? -18.828 24.406 7.664 1 90.94 141 LYS B C 1
ATOM 2849 O O . LYS B 1 141 ? -18.672 25.062 6.629 1 90.94 141 LYS B O 1
ATOM 2854 N N . ALA B 1 142 ? -18.266 23.234 7.801 1 89.88 142 ALA B N 1
ATOM 2855 C CA . ALA B 1 142 ? -17.484 22.578 6.762 1 89.88 142 ALA B CA 1
ATOM 2856 C C . ALA B 1 142 ? -18.328 22.344 5.508 1 89.88 142 ALA B C 1
ATOM 2858 O O . ALA B 1 142 ? -17.875 22.594 4.391 1 89.88 142 ALA B O 1
ATOM 2859 N N . PHE B 1 143 ? -19.469 21.938 5.711 1 87.5 143 PHE B N 1
ATOM 2860 C CA . PHE B 1 143 ? -20.359 21.641 4.594 1 87.5 143 PHE B CA 1
ATOM 2861 C C . PHE B 1 143 ? -20.719 22.922 3.842 1 87.5 143 PHE B C 1
ATOM 2863 O O . PHE B 1 143 ? -20.828 22.906 2.613 1 87.5 143 PHE B O 1
ATOM 2870 N N . GLU B 1 144 ? -20.938 23.906 4.586 1 86.62 144 GLU B N 1
ATOM 2871 C CA . GLU B 1 144 ? -21.188 25.203 3.965 1 86.62 144 GLU B CA 1
ATOM 2872 C C . GLU B 1 144 ? -20.031 25.609 3.057 1 86.62 144 GLU B C 1
ATOM 2874 O O . GLU B 1 144 ? -20.25 26.047 1.923 1 86.62 144 GLU B O 1
ATOM 2879 N N . ARG B 1 145 ? -18.906 25.438 3.484 1 83.88 145 ARG B N 1
ATOM 2880 C CA . ARG B 1 145 ? -17.703 25.812 2.74 1 83.88 145 ARG B CA 1
ATOM 2881 C C . ARG B 1 145 ? -17.531 24.922 1.514 1 83.88 145 ARG B C 1
ATOM 2883 O O . ARG B 1 145 ? -16.984 25.359 0.499 1 83.88 145 ARG B O 1
ATOM 2890 N N . MET B 1 146 ? -17.969 23.672 1.569 1 79.75 146 MET B N 1
ATOM 2891 C CA . MET B 1 146 ? -17.844 22.719 0.471 1 79.75 146 MET B CA 1
ATOM 2892 C C . MET B 1 146 ? -18.922 22.969 -0.587 1 79.75 146 MET B C 1
ATOM 2894 O O . MET B 1 146 ? -18.828 22.438 -1.695 1 79.75 146 MET B O 1
ATOM 2898 N N . GLY B 1 147 ? -19.719 23.797 -0.4 1 71.25 147 GLY B N 1
ATOM 2899 C CA . GLY B 1 147 ? -20.812 24.062 -1.32 1 71.25 147 GLY B CA 1
ATOM 2900 C C . GLY B 1 147 ? -21.844 22.953 -1.354 1 71.25 147 GLY B C 1
ATOM 2901 O O . GLY B 1 147 ? -22.562 22.812 -2.338 1 71.25 147 GLY B O 1
ATOM 2902 N N . ILE B 1 148 ? -21.719 21.922 -0.685 1 56.16 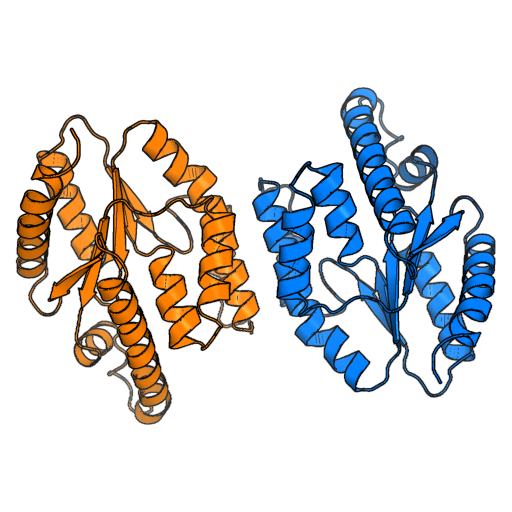148 ILE B N 1
ATOM 2903 C CA . ILE B 1 148 ? -22.656 20.797 -0.677 1 56.16 148 ILE B CA 1
ATOM 2904 C C . ILE B 1 148 ? -24.062 21.312 -0.391 1 56.16 148 ILE B C 1
ATOM 2906 O O . ILE B 1 148 ? -25.047 20.797 -0.931 1 56.16 148 ILE B O 1
ATOM 2910 N N . PHE B 1 149 ? -24.328 22.297 0.358 1 47.16 149 PHE B N 1
ATOM 2911 C CA . PHE B 1 149 ? -25.688 22.734 0.646 1 47.16 149 PHE B CA 1
ATOM 2912 C C . PHE B 1 149 ? -26.281 23.469 -0.548 1 47.16 149 PHE B C 1
ATOM 2914 O O . PHE B 1 149 ? -27.391 23.984 -0.465 1 47.16 149 PHE B O 1
ATOM 2921 N N . ARG B 1 150 ? -25.641 23.406 -1.698 1 42.06 150 ARG B N 1
ATOM 2922 C CA . ARG B 1 150 ? -26.469 24.203 -2.586 1 42.06 150 ARG B CA 1
ATOM 2923 C C . ARG B 1 150 ? -27.672 23.406 -3.086 1 42.06 150 ARG B C 1
ATOM 2925 O O . ARG B 1 150 ? -28.688 23.984 -3.477 1 42.06 150 ARG B O 1
ATOM 2932 N N . ASP B 1 151 ? -27.5 22.141 -4.051 1 41.28 151 ASP B N 1
ATOM 2933 C CA . ASP B 1 151 ? -28.719 21.641 -4.695 1 41.28 151 ASP B CA 1
ATOM 2934 C C . ASP B 1 151 ? -29.5 20.719 -3.762 1 41.28 151 ASP B C 1
ATOM 2936 O O . ASP B 1 151 ? -28.922 20.125 -2.854 1 41.28 151 ASP B O 1
ATOM 2940 N N . HIS B 1 152 ? -30.922 20.469 -3.908 1 39.06 152 HIS B N 1
ATOM 2941 C CA . HIS B 1 152 ? -32.062 19.859 -3.24 1 39.06 152 HIS B CA 1
ATOM 2942 C C . HIS B 1 152 ? -31.75 18.422 -2.824 1 39.06 152 HIS B C 1
ATOM 2944 O O . HIS B 1 152 ? -32.531 17.797 -2.104 1 39.06 152 HIS B O 1
ATOM 2950 N N . ASN B 1 153 ? -31.312 17.531 -3.676 1 37.62 153 ASN B N 1
ATOM 2951 C CA . ASN B 1 153 ? -31.25 16.094 -3.449 1 37.62 153 ASN B CA 1
ATOM 2952 C C . ASN B 1 153 ? -30.219 15.734 -2.373 1 37.62 153 ASN B C 1
ATOM 2954 O O . ASN B 1 153 ? -29.688 14.625 -2.352 1 37.62 153 ASN B O 1
ATOM 2958 N N . ARG B 1 154 ? -29.953 16.5 -1.352 1 43.34 154 ARG B N 1
ATOM 2959 C CA . ARG B 1 154 ? -29.078 16.859 -0.243 1 43.34 154 ARG B CA 1
ATOM 2960 C C . ARG B 1 154 ? -29.25 15.883 0.922 1 43.34 154 ARG B C 1
ATOM 2962 O O . ARG B 1 154 ? -28.328 15.695 1.722 1 43.34 154 ARG B O 1
ATOM 2969 N N . ASP B 1 155 ? -30.328 15.508 1.089 1 40.28 155 ASP B N 1
ATOM 2970 C CA . ASP B 1 155 ? -30.688 14.938 2.381 1 40.28 155 ASP B CA 1
ATOM 2971 C C . ASP B 1 155 ? -29.984 13.594 2.6 1 40.28 155 ASP B C 1
ATOM 2973 O O . ASP B 1 155 ? -29.469 13.32 3.686 1 40.28 155 ASP B O 1
ATOM 2977 N N . ARG B 1 156 ? -30.203 12.727 1.634 1 41.84 156 ARG B N 1
ATOM 2978 C CA . ARG B 1 156 ? -29.734 11.367 1.883 1 41.84 156 ARG B CA 1
ATOM 2979 C C . ARG B 1 156 ? -28.219 11.289 1.839 1 41.84 156 ARG B C 1
ATOM 2981 O O . ARG B 1 156 ? -27.609 10.578 2.639 1 41.84 156 ARG B O 1
ATOM 2988 N N . LEU B 1 157 ? -27.672 11.781 0.696 1 44.31 157 LEU B N 1
ATOM 2989 C CA . LEU B 1 157 ? -26.219 11.758 0.529 1 44.31 157 LEU B CA 1
ATOM 2990 C C . LEU B 1 157 ? -25.531 12.516 1.66 1 44.31 157 LEU B C 1
ATOM 2992 O O . LEU B 1 157 ? -24.406 12.203 2.021 1 44.31 157 LEU B O 1
ATOM 2996 N N . GLU B 1 158 ? -26.406 13.523 2.305 1 49.91 158 GLU B N 1
ATOM 2997 C CA . GLU B 1 158 ? -25.969 14.414 3.377 1 49.91 158 GLU B CA 1
ATOM 2998 C C . GLU B 1 158 ? -25.766 13.656 4.684 1 49.91 158 GLU B C 1
ATOM 3000 O O . GLU B 1 158 ? -24.781 13.875 5.395 1 49.91 158 GLU B O 1
ATOM 3005 N N . ASN B 1 159 ? -26.734 12.797 4.926 1 50.88 159 ASN B N 1
ATOM 3006 C CA . ASN B 1 159 ? -26.688 12.156 6.234 1 50.88 159 ASN B CA 1
ATOM 3007 C C . ASN B 1 159 ? -25.516 11.18 6.336 1 50.88 159 ASN B C 1
ATOM 3009 O O . ASN B 1 159 ? -24.828 11.141 7.352 1 50.88 159 ASN B O 1
ATOM 3013 N N . ARG B 1 160 ? -25.312 10.414 5.258 1 54.69 160 ARG B N 1
ATOM 3014 C CA . ARG B 1 160 ? -24.203 9.484 5.27 1 54.69 160 ARG B CA 1
ATOM 3015 C C . ARG B 1 160 ? -22.859 10.227 5.273 1 54.69 160 ARG B C 1
ATOM 3017 O O . ARG B 1 160 ? -21.906 9.789 5.914 1 54.69 160 ARG B O 1
ATOM 3024 N N . GLY B 1 161 ? -23.172 11.391 4.871 1 80.94 161 GLY B N 1
ATOM 3025 C CA . GLY B 1 161 ? -22 12.25 4.855 1 80.94 161 GLY B CA 1
ATOM 3026 C C . GLY B 1 161 ? -21.672 12.828 6.215 1 80.94 161 GLY B C 1
ATOM 3027 O O . GLY B 1 161 ? -20.516 12.805 6.645 1 80.94 161 GLY B O 1
ATOM 3028 N N . VAL B 1 162 ? -22.781 13.133 6.996 1 87.81 162 VAL B N 1
ATOM 3029 C CA . VAL B 1 162 ? -22.578 13.766 8.297 1 87.81 162 VAL B CA 1
ATOM 3030 C C . VAL B 1 162 ? -22.062 12.727 9.297 1 87.81 162 VAL B C 1
ATOM 3032 O O . VAL B 1 162 ? -21.141 13 10.062 1 87.81 162 VAL B O 1
ATOM 3035 N N . GLU B 1 163 ? -22.734 11.562 9.312 1 92.62 163 GLU B N 1
ATOM 3036 C CA . GLU B 1 163 ? -22.344 10.492 10.219 1 92.62 163 GLU B CA 1
ATOM 3037 C C . GLU B 1 163 ? -20.875 10.102 10.008 1 92.62 163 GLU B C 1
ATOM 3039 O O . GLU B 1 163 ? -20.156 9.828 10.969 1 92.62 163 GLU B O 1
ATOM 3044 N N . PHE B 1 164 ? -20.578 10.102 8.844 1 94.25 164 PHE B N 1
ATOM 3045 C CA . PHE B 1 164 ? -19.188 9.781 8.523 1 94.25 164 PHE B CA 1
ATOM 3046 C C . PHE B 1 164 ? -18.25 10.789 9.164 1 94.25 164 PHE B C 1
ATOM 3048 O O . PHE B 1 164 ? -17.266 10.406 9.812 1 94.25 164 PHE B O 1
ATOM 3055 N N . TYR B 1 165 ? -18.562 12.016 9.016 1 95.19 165 TYR B N 1
ATOM 3056 C CA . TYR B 1 165 ? -17.672 13.055 9.539 1 95.19 165 TYR B CA 1
ATOM 3057 C C . TYR B 1 165 ? -17.703 13.086 11.062 1 95.19 165 TYR B C 1
ATOM 3059 O O . TYR B 1 165 ? -16.703 13.391 11.703 1 95.19 165 TYR B O 1
ATOM 3067 N N . GLU B 1 166 ? -18.797 12.711 11.617 1 96.56 166 GLU B N 1
ATOM 3068 C CA . GLU B 1 166 ? -18.844 12.562 13.07 1 96.56 166 GLU B CA 1
ATOM 3069 C C . GLU B 1 166 ? -17.875 11.492 13.555 1 96.56 166 GLU B C 1
ATOM 3071 O O . GLU B 1 166 ? -17.172 11.688 14.547 1 96.56 166 GLU B O 1
ATOM 3076 N N . LYS B 1 167 ? -17.844 10.406 12.812 1 97.44 167 LYS B N 1
ATOM 3077 C CA . LYS B 1 167 ? -16.906 9.344 13.141 1 97.44 167 LYS B CA 1
ATOM 3078 C C . LYS B 1 167 ? -15.461 9.82 12.992 1 97.44 167 LYS B C 1
ATOM 3080 O O . LYS B 1 167 ? -14.609 9.508 13.828 1 97.44 167 LYS B O 1
ATOM 3085 N N . VAL B 1 168 ? -15.219 10.539 11.977 1 97.5 168 VAL B N 1
ATOM 3086 C CA . VAL B 1 168 ? -13.883 11.062 11.727 1 97.5 168 VAL B CA 1
ATOM 3087 C C . VAL B 1 168 ? -13.469 12 12.859 1 97.5 168 VAL B C 1
ATOM 3089 O O . VAL B 1 168 ? -12.352 11.906 13.375 1 97.5 168 VAL B O 1
ATOM 3092 N N . ILE B 1 169 ? -14.367 12.875 13.258 1 97.62 169 ILE B N 1
ATOM 3093 C CA . ILE B 1 169 ? -14.078 13.812 14.336 1 97.62 169 ILE B CA 1
ATOM 3094 C C . ILE B 1 169 ? -13.812 13.047 15.633 1 97.62 169 ILE B C 1
ATOM 3096 O O . ILE B 1 169 ? -12.906 13.398 16.391 1 97.62 169 ILE B O 1
ATOM 3100 N N . ASN B 1 170 ? -14.555 11.992 15.844 1 97.75 170 ASN B N 1
ATOM 3101 C CA . ASN B 1 170 ? -14.297 11.141 17 1 97.75 170 ASN B CA 1
ATOM 3102 C C . ASN B 1 170 ? -12.891 10.547 16.938 1 97.75 170 ASN B C 1
ATOM 3104 O O . ASN B 1 170 ? -12.258 10.359 17.984 1 97.75 170 ASN B O 1
ATOM 3108 N N . GLY B 1 171 ? -12.469 10.227 15.742 1 98.31 171 GLY B N 1
ATOM 3109 C CA . GLY B 1 171 ? -11.109 9.75 15.562 1 98.31 171 GLY B CA 1
ATOM 3110 C C . GLY B 1 171 ? -10.055 10.773 15.953 1 98.31 171 GLY B C 1
ATOM 3111 O O . GLY B 1 171 ? -9.094 10.453 16.656 1 98.31 171 GLY B O 1
ATOM 3112 N N . TYR B 1 172 ? -10.289 11.984 15.539 1 98.38 172 TYR B N 1
ATOM 3113 C CA . TYR B 1 172 ? -9.359 13.047 15.922 1 98.38 172 TYR B CA 1
ATOM 3114 C C . TYR B 1 172 ? -9.391 13.281 17.422 1 98.38 172 TYR B C 1
ATOM 3116 O O . TYR B 1 172 ? -8.352 13.547 18.031 1 98.38 172 TYR B O 1
ATOM 3124 N N . GLU B 1 173 ? -10.531 13.18 18.016 1 98 173 GLU B N 1
ATOM 3125 C CA . GLU B 1 173 ? -10.648 13.328 19.469 1 98 173 GLU B CA 1
ATOM 3126 C C . GLU B 1 173 ? -9.883 12.219 20.188 1 98 173 GLU B C 1
ATOM 3128 O O . GLU B 1 173 ? -9.227 12.469 21.203 1 98 173 GLU B O 1
ATOM 3133 N N . PHE B 1 174 ? -10.086 11.062 19.703 1 98 174 PHE B N 1
ATOM 3134 C CA . PHE B 1 174 ? -9.352 9.922 20.234 1 98 174 PHE B CA 1
ATOM 3135 C C . PHE B 1 174 ? -7.852 10.188 20.203 1 98 174 PHE B C 1
ATOM 3137 O O . PHE B 1 174 ? -7.152 9.953 21.188 1 98 174 PHE B O 1
ATOM 3144 N N . LEU B 1 175 ? -7.348 10.711 19.109 1 98.12 175 LEU B N 1
ATOM 3145 C CA . LEU B 1 175 ? -5.93 10.992 18.922 1 98.12 175 LEU B CA 1
ATOM 3146 C C . LEU B 1 175 ? -5.473 12.125 19.828 1 98.12 175 LEU B C 1
ATOM 3148 O O . LEU B 1 175 ? -4.359 12.094 20.359 1 98.12 175 LEU B O 1
ATOM 3152 N N . ALA B 1 176 ? -6.312 13.102 20.016 1 97.31 176 ALA B N 1
ATOM 3153 C CA . ALA B 1 176 ? -6 14.227 20.891 1 97.31 176 ALA B CA 1
ATOM 3154 C C . ALA B 1 176 ? -5.816 13.773 22.344 1 97.31 176 ALA B C 1
ATOM 3156 O O . ALA B 1 176 ? -4.988 14.32 23.062 1 97.31 176 ALA B O 1
ATOM 3157 N N . LYS B 1 177 ? -6.531 12.805 22.734 1 97.12 177 LYS B N 1
ATOM 3158 C CA . LYS B 1 177 ? -6.441 12.273 24.078 1 97.12 177 LYS B CA 1
ATOM 3159 C C . LYS B 1 177 ? -5.227 11.367 24.234 1 97.12 177 LYS B C 1
ATOM 3161 O O . LYS B 1 177 ? -4.621 11.305 25.312 1 97.12 177 LYS B O 1
ATOM 3166 N N . LYS B 1 178 ? -4.879 10.797 23.219 1 96.62 178 LYS B N 1
ATOM 3167 C CA . LYS B 1 178 ? -3.838 9.773 23.25 1 96.62 178 LYS B CA 1
ATOM 3168 C C . LYS B 1 178 ? -2.449 10.391 23.141 1 96.62 178 LYS B C 1
ATOM 3170 O O . LYS B 1 178 ? -1.487 9.891 23.719 1 96.62 178 LYS B O 1
ATOM 3175 N N . ASN B 1 179 ? -2.361 11.43 22.391 1 96.38 179 ASN B N 1
ATOM 3176 C CA . ASN B 1 179 ? -1.055 11.977 22.047 1 96.38 179 ASN B CA 1
ATOM 3177 C C . ASN B 1 179 ? -0.835 13.344 22.688 1 96.38 179 ASN B C 1
ATOM 3179 O O . ASN B 1 179 ? -1.635 14.266 22.484 1 96.38 179 ASN B O 1
ATOM 3183 N N . LYS B 1 180 ? 0.315 13.547 23.281 1 92.56 180 LYS B N 1
ATOM 3184 C CA . LYS B 1 180 ? 0.613 14.781 23.984 1 92.56 180 LYS B CA 1
ATOM 3185 C C . LYS B 1 180 ? 0.943 15.914 23.016 1 92.56 180 LYS B C 1
ATOM 3187 O O . LYS B 1 180 ? 0.791 17.094 23.344 1 92.56 180 LYS B O 1
ATOM 3192 N N . ASN B 1 181 ? 1.377 15.555 21.844 1 94.94 181 ASN B N 1
ATOM 3193 C CA . ASN B 1 181 ? 1.77 16.562 20.875 1 94.94 181 ASN B CA 1
ATOM 3194 C C . ASN B 1 181 ? 0.653 16.844 19.875 1 94.94 181 ASN B C 1
ATOM 3196 O O . ASN B 1 181 ? 0.909 17.328 18.766 1 94.94 181 ASN B O 1
ATOM 3200 N N . PHE B 1 182 ? -0.523 16.453 20.203 1 97.38 182 PHE B N 1
ATOM 3201 C CA . PHE B 1 182 ? -1.715 16.672 19.406 1 97.38 182 PHE B CA 1
ATOM 3202 C C . PHE B 1 182 ? -2.596 17.766 20.016 1 97.38 182 PHE B C 1
ATOM 3204 O O . PHE B 1 182 ? -3.215 17.547 21.047 1 97.38 182 PHE B O 1
ATOM 3211 N N . PHE B 1 183 ? -2.775 18.906 19.297 1 96 183 PHE B N 1
ATOM 3212 C CA . PHE B 1 183 ? -3.438 20.062 19.906 1 96 183 PHE B CA 1
ATOM 3213 C C . PHE B 1 183 ? -4.707 20.406 19.141 1 96 183 PHE B C 1
ATOM 3215 O O . PHE B 1 183 ? -4.652 20.719 17.938 1 96 183 PHE B O 1
ATOM 3222 N N . LYS B 1 184 ? -5.734 20.422 19.859 1 97.5 184 LYS B N 1
ATOM 3223 C CA . LYS B 1 184 ? -7.027 20.812 19.297 1 97.5 184 LYS B CA 1
ATOM 3224 C C . LYS B 1 184 ? -7.23 22.312 19.359 1 97.5 184 LYS B C 1
ATOM 3226 O O . LYS B 1 184 ? -7.047 22.938 20.406 1 97.5 184 LYS B O 1
ATOM 3231 N N . ILE B 1 185 ? -7.566 22.922 18.234 1 97.56 185 ILE B N 1
ATOM 3232 C CA . ILE B 1 185 ? -7.805 24.359 18.109 1 97.56 185 ILE B CA 1
ATOM 3233 C C . ILE B 1 185 ? -9.227 24.594 17.609 1 97.56 185 ILE B C 1
ATOM 3235 O O . ILE B 1 185 ? -9.711 23.891 16.719 1 97.56 185 ILE B O 1
ATOM 3239 N N . ASP B 1 186 ? -9.906 25.547 18.234 1 97.31 186 ASP B N 1
ATOM 3240 C CA . ASP B 1 186 ? -11.203 25.969 17.719 1 97.31 186 ASP B CA 1
ATOM 3241 C C . ASP B 1 186 ? -11.07 26.625 16.359 1 97.31 186 ASP B C 1
ATOM 3243 O O . ASP B 1 186 ? -10.555 27.75 16.25 1 97.31 186 ASP B O 1
ATOM 3247 N N . GLY B 1 187 ? -11.539 25.938 15.359 1 96.62 187 GLY B N 1
ATOM 3248 C CA . GLY B 1 187 ? -11.406 26.422 13.992 1 96.62 187 GLY B CA 1
ATOM 3249 C C . GLY B 1 187 ? -12.633 27.156 13.5 1 96.62 187 GLY B C 1
ATOM 3250 O O . GLY B 1 187 ? -12.781 27.391 12.297 1 96.62 187 GLY B O 1
ATOM 3251 N N . ASN B 1 188 ? -13.523 27.562 14.344 1 96.5 188 ASN B N 1
ATOM 3252 C CA . ASN B 1 188 ? -14.812 28.109 13.914 1 96.5 188 ASN B CA 1
ATOM 3253 C C . ASN B 1 188 ? -14.758 29.609 13.719 1 96.5 188 ASN B C 1
ATOM 3255 O O . ASN B 1 188 ? -15.672 30.203 13.148 1 96.5 188 ASN B O 1
ATOM 3259 N N . GLY B 1 189 ? -13.766 30.281 14.172 1 95.5 189 GLY B N 1
ATOM 3260 C CA . GLY B 1 189 ? -13.602 31.703 13.984 1 95.5 189 GLY B CA 1
ATOM 3261 C C . GLY B 1 189 ? -13.047 32.062 12.617 1 95.5 189 GLY B C 1
ATOM 3262 O O . GLY B 1 189 ? -12.984 31.219 11.727 1 95.5 189 GLY B O 1
ATOM 3263 N N . THR B 1 190 ? -12.68 33.375 12.43 1 96 190 THR B N 1
ATOM 3264 C CA . THR B 1 190 ? -12.008 33.812 11.211 1 96 190 THR B CA 1
ATOM 3265 C C . THR B 1 190 ? -10.609 33.188 11.117 1 96 190 THR B C 1
ATOM 3267 O O . THR B 1 190 ? -10.07 32.719 12.117 1 96 190 THR B O 1
ATOM 3270 N N . TYR B 1 191 ? -10 33.188 9.961 1 96 191 TYR B N 1
ATOM 3271 C CA . TYR B 1 191 ? -8.664 32.625 9.773 1 96 191 TYR B CA 1
ATOM 3272 C C . TYR B 1 191 ? -7.648 33.344 10.664 1 96 191 TYR B C 1
ATOM 3274 O O . TYR B 1 191 ? -6.746 32.688 11.219 1 96 191 TYR B O 1
ATOM 3282 N N . ASP B 1 192 ? -7.891 34.656 10.859 1 96.88 192 ASP B N 1
ATOM 3283 C CA . ASP B 1 192 ? -6.98 35.438 11.703 1 96.88 192 ASP B CA 1
ATOM 3284 C C . ASP B 1 192 ? -7.105 35 13.164 1 96.88 192 ASP B C 1
ATOM 3286 O O . ASP B 1 192 ? -6.105 34.875 13.875 1 96.88 192 ASP B O 1
ATOM 3290 N N . GLU B 1 193 ? -8.328 34.812 13.594 1 97.69 193 GLU B N 1
ATOM 3291 C CA . GLU B 1 193 ? -8.57 34.375 14.961 1 97.69 193 GLU B CA 1
ATOM 3292 C C . GLU B 1 193 ? -7.969 33 15.211 1 97.69 193 GLU B C 1
ATOM 3294 O O . GLU B 1 193 ? -7.363 32.75 16.266 1 97.69 193 GLU B O 1
ATOM 3299 N N . VAL B 1 194 ? -8.133 32.125 14.266 1 97.94 194 VAL B N 1
ATOM 3300 C CA . VAL B 1 194 ? -7.605 30.781 14.383 1 97.94 194 VAL B CA 1
ATOM 3301 C C . VAL B 1 194 ? -6.078 30.812 14.398 1 97.94 194 VAL B C 1
ATOM 3303 O O . VAL B 1 194 ? -5.445 30.125 15.195 1 97.94 194 VAL B O 1
ATOM 3306 N N . LEU B 1 195 ? -5.484 31.641 13.539 1 98.19 195 LEU B N 1
ATOM 3307 C CA . LEU B 1 195 ? -4.035 31.797 13.5 1 98.19 195 LEU B CA 1
ATOM 3308 C C . LEU B 1 195 ? -3.494 32.281 14.836 1 98.19 195 LEU B C 1
ATOM 3310 O O . LEU B 1 195 ? -2.471 31.781 15.312 1 98.19 195 LEU B O 1
ATOM 3314 N N . ASP B 1 196 ? -4.211 33.188 15.43 1 98.12 196 ASP B N 1
ATOM 3315 C CA . ASP B 1 196 ? -3.785 33.75 16.719 1 98.12 196 ASP B CA 1
ATOM 3316 C C . ASP B 1 196 ? -3.756 32.656 17.781 1 98.12 196 ASP B C 1
ATOM 3318 O O . ASP B 1 196 ? -2.83 32.594 18.594 1 98.12 196 ASP B O 1
ATOM 3322 N N . LEU B 1 197 ? -4.77 31.844 17.766 1 97.75 197 LEU B N 1
ATOM 3323 C CA . LEU B 1 197 ? -4.824 30.719 18.703 1 97.75 197 LEU B CA 1
ATOM 3324 C C . LEU B 1 197 ? -3.648 29.781 18.484 1 97.75 197 LEU B C 1
ATOM 3326 O O . LEU B 1 197 ? -3.033 29.312 19.453 1 97.75 197 LEU B O 1
ATOM 3330 N N . ILE B 1 198 ? -3.281 29.484 17.266 1 98.12 198 ILE B N 1
ATOM 3331 C CA . ILE B 1 198 ? -2.201 28.562 16.922 1 98.12 198 ILE B CA 1
ATOM 3332 C C . ILE B 1 198 ? -0.864 29.156 17.375 1 98.12 198 ILE B C 1
ATOM 3334 O O . ILE B 1 198 ? -0.044 28.453 17.984 1 98.12 198 ILE B O 1
ATOM 3338 N N . ILE B 1 199 ? -0.661 30.438 17.094 1 97.81 199 ILE B N 1
ATOM 3339 C CA . ILE B 1 199 ? 0.594 31.094 17.438 1 97.81 199 ILE B CA 1
ATOM 3340 C C . ILE B 1 199 ? 0.779 31.094 18.953 1 97.81 199 ILE B C 1
ATOM 3342 O O . ILE B 1 199 ? 1.867 30.797 19.453 1 97.81 199 ILE B O 1
ATOM 3346 N N . ASP B 1 200 ? -0.313 31.438 19.641 1 96.5 200 ASP B N 1
ATOM 3347 C CA . ASP B 1 200 ? -0.254 31.453 21.109 1 96.5 200 ASP B CA 1
ATOM 3348 C C . ASP B 1 200 ? 0.161 30.078 21.656 1 96.5 200 ASP B C 1
ATOM 3350 O O . ASP B 1 200 ? 1.04 30 22.516 1 96.5 200 ASP B O 1
ATOM 3354 N N . PHE B 1 201 ? -0.451 29.141 21.141 1 94.12 201 PHE B N 1
ATOM 3355 C CA . PHE B 1 201 ? -0.137 27.797 21.578 1 94.12 201 PHE B CA 1
ATOM 3356 C C . PHE B 1 201 ? 1.289 27.406 21.203 1 94.12 201 PHE B C 1
ATOM 3358 O O . PHE B 1 201 ? 2.025 26.844 22 1 94.12 201 PHE B O 1
ATOM 3365 N N . PHE B 1 202 ? 1.674 27.625 19.984 1 96.19 202 PHE B N 1
ATOM 3366 C CA . PHE B 1 202 ? 2.98 27.25 19.453 1 96.19 202 PHE B CA 1
ATOM 3367 C C . PHE B 1 202 ? 4.098 27.875 20.281 1 96.19 202 PHE B C 1
ATOM 3369 O O . PHE B 1 202 ? 5.09 27.219 20.594 1 96.19 202 PHE B O 1
ATOM 3376 N N . GLU B 1 203 ? 3.887 29.109 20.641 1 95.19 203 GLU B N 1
ATOM 3377 C CA . GLU B 1 203 ? 4.91 29.812 21.406 1 95.19 203 GLU B CA 1
ATOM 3378 C C . GLU B 1 203 ? 5.117 29.156 22.781 1 95.19 203 GLU B C 1
ATOM 3380 O O . GLU B 1 203 ? 6.25 29.031 23.25 1 95.19 203 GLU B O 1
ATOM 3385 N N . LYS B 1 204 ? 4.07 28.75 23.344 1 91.38 204 LYS B N 1
ATOM 3386 C CA . LYS B 1 204 ? 4.156 28.078 24.641 1 91.38 204 LYS B CA 1
ATOM 3387 C C . LYS B 1 204 ? 4.797 26.703 24.5 1 91.38 204 LYS B C 1
ATOM 3389 O O . LYS B 1 204 ? 5.637 26.312 25.328 1 91.38 204 LYS B O 1
ATOM 3394 N N . TYR B 1 205 ? 4.445 26 23.453 1 88.81 205 TYR B N 1
ATOM 3395 C CA . TYR B 1 205 ? 4.934 24.656 23.219 1 88.81 205 TYR B CA 1
ATOM 3396 C C . TYR B 1 205 ? 6.41 24.656 22.844 1 88.81 205 TYR B C 1
ATOM 3398 O O . TYR B 1 205 ? 7.195 23.859 23.344 1 88.81 205 TYR B O 1
ATOM 3406 N N . TYR B 1 206 ? 6.777 25.531 21.969 1 88.38 206 TYR B N 1
ATOM 3407 C CA . TYR B 1 206 ? 8.133 25.641 21.453 1 88.38 206 TYR B CA 1
ATOM 3408 C C . TYR B 1 206 ? 9.109 26.047 22.547 1 88.38 206 TYR B C 1
ATOM 3410 O O . TYR B 1 206 ? 10.273 25.641 22.531 1 88.38 206 TYR B O 1
ATOM 3418 N N . ALA B 1 207 ? 8.633 26.859 23.469 1 85.81 207 ALA B N 1
ATOM 3419 C CA . ALA B 1 207 ? 9.477 27.281 24.594 1 85.81 207 ALA B CA 1
ATOM 3420 C C . ALA B 1 207 ? 9.93 26.078 25.422 1 85.81 207 ALA B C 1
ATOM 3422 O O . ALA B 1 207 ? 10.984 26.109 26.047 1 85.81 207 ALA B O 1
ATOM 3423 N N . SER B 1 208 ? 9.211 25 25.344 1 81.88 208 SER B N 1
ATOM 3424 C CA . SER B 1 208 ? 9.508 23.797 26.125 1 81.88 208 SER B CA 1
ATOM 3425 C C . SER B 1 208 ? 10.258 22.766 25.312 1 81.88 208 SER B C 1
ATOM 3427 O O . SER B 1 208 ? 10.602 21.688 25.812 1 81.88 208 SER B O 1
ATOM 3429 N N . TRP B 1 209 ? 10.445 23.016 24.062 1 77.31 209 TRP B N 1
ATOM 3430 C CA . TRP B 1 209 ? 11.125 22.094 23.156 1 77.31 209 TRP B CA 1
ATOM 3431 C C . TRP B 1 209 ? 12.602 21.953 23.531 1 77.31 209 TRP B C 1
ATOM 3433 O O . TRP B 1 209 ? 13.234 22.922 23.953 1 77.31 209 TRP B O 1
ATOM 3443 N N . PRO B 1 210 ? 13.023 20.688 23.734 1 62.69 210 PRO B N 1
ATOM 3444 C CA . PRO B 1 210 ? 14.445 20.578 24.062 1 62.69 210 PRO B CA 1
ATOM 3445 C C . PRO B 1 210 ? 15.336 21.297 23.047 1 62.69 210 PRO B C 1
ATOM 3447 O O . PRO B 1 210 ? 15.094 21.234 21.844 1 62.69 210 PRO B O 1
ATOM 3450 N N . LYS B 1 211 ? 15.969 22.406 23.578 1 53.88 211 LYS B N 1
ATOM 3451 C CA . LYS B 1 211 ? 16.906 23.188 22.75 1 53.88 211 LYS B CA 1
ATOM 3452 C C . LYS B 1 211 ? 18.094 22.328 22.328 1 53.88 211 LYS B C 1
ATOM 3454 O O . LYS B 1 211 ? 18.531 21.453 23.062 1 53.88 211 LYS B O 1
#

Organism: Mesomycoplasma hyopneumoniae (strain 232) (NCBI:txid295358)

Sequence (422 aa):
MFISFEGIDASGKSTVMDLFAKYLKIKFPEKEIVTTFEPGGKNLKEALQIREFLLSKNNQISPYVEMLLFATARRIHLERLIWPALKAGKIVLCDRYIDSSIAYQGFGNGLDIDLVTSLNSLISENTFPDLTIFLDIKISKAFERMGIFRDHNRDRLENRGVEFYEKVINGYEFLAKKNKNFFKIDGNGTYDEVLDLIIDFFEKYYASWPKMFISFEGIDASGKSTVMDLFAKYLKIKFPEKEIVTTFEPGGKNLKEALQIREFLLSKNNQISPYVEMLLFATARRIHLERLIWPALKAGKIVLCDRYIDSSIAYQGFGNGLDIDLVTSLNSLISENTFPDLTIFLDIKISKAFERMGIFRDHNRDRLENRGVEFYEKVINGYEFLAKKNKNFFKIDGNGTYDEVLDLIIDFFEKYYASWPK

pLDDT: mean 91.86, std 13.21, range [37.62, 98.81]

Radius of gyration: 25.5 Å; Cα contacts (8 Å, |Δi|>4): 654; chains: 2; bounding box: 60×74×54 Å

Secondary structure (DSSP, 8-state):
-EEEEE-STTSSHHHHHHHHHHHHHHH-TTS-EEEEESSS-TT-HHHHHHHHHHH-TT----HHHHHHHHHHHHHHHIIIIIHHHHHTT-EEEEES-HHHHIIIIIIIS---HHHHHHHHHHHTTT---SEEEEEE--HHHHHHHHTGGGSSTHHHHHHHHHHHHHHHHHHHHHHHHH-TTEEEEE-SS-HHHHHHHHHHHHHHHHHTS--/-EEEEE-STTSSHHHHHHHHHHHHHHH-TTS-EEEEESSS-TT-HHHHHHHHHHH-TT----HHHHHHHHHHHHHHHIIIIIHHHHHTT-EEEEES-HHHHIIIIIIIS---HHHHHHHHHHHTTT---SEEEEEE--HHHHHHHHTGGGSSTHHHHHHHHHHHHHHHHHHHHHHHHH-TTEEEEE-SS-HHHHHHHHHHHHHHHHHTS--

InterPro domains:
  IPR018094 Thymidylate kinase [MF_00165] (1-206)
  IPR018094 Thymidylate kinase [TIGR00041] (1-197)
  IPR018095 Thymidylate kinase, conserved site [PS01331] (93-105)
  IPR027417 P-loop containing nucleoside triphosphate hydrolase [G3DSA:3.40.50.300] (1-207)
  IPR027417 P-loop containing nucleoside triphosphate hydrolase [SSF52540] (1-206)
  IPR039430 Thymidylate kinase-like domain [PF02223] (5-198)

Nearest PDB structures (foldseek):
  4dwj-assembly1_B  TM=8.654E-01  e=1.163E-16  Staphylococcus aureus subsp. aureus Mu50
  3lv8-assembly1_A-2  TM=9.020E-01  e=1.965E-15  Vibrio cholerae O1 biovar El Tor str. N16961
  3uxm-assembly5_B-2  TM=8.985E-01  e=4.294E-15  Pseudomonas aeruginosa PAO1
  3n2i-assembly1_B  TM=8.978E-01  e=8.837E-15  Vibrio cholerae O1 biovar El Tor str. N16961
  3n2i-assembly1_A  TM=8.928E-01  e=4.222E-14  Vibrio cholerae O1 biovar El Tor str. N16961